Protein AF-A0A954SL75-F1 (afdb_monomer_lite)

Sequence (569 aa):
LLLFWEVPFEELGKKWRFCAKGGDYSWFLTNINTVLNWNFDGRIIAEYTATVSSNVAQARRSSKYYFLPALTCTYRCTDFSLRALPSGCVFTSGARVIIPHNESDAVPLLSSFFSEDYAGFLRQIEKKGKYEPGPLGSLPSPVIASNDKLLHAWEELYSLLLSFESNLETSPYFSGIPSLELPDPDAAEFRRRVVAFAEASEYAKSEDFVEKAVKSICSRYSIENASHRVVSFCIGRCFGRFGEPIGLPECDPFTDLATLMPSLRQSHRFRGATALEHDARKGVSSPMCRMVRSQFEVLAEGTGVSGSDWELKQLGDQGLESYLSKAYGFFAQHIKDYSAAFRKAPIYWQLGTPSSSYSIWIYYHDFTRDTLFQVLKEYAGPKLNHERKMLDRARSEAGADPTRSQRKDIEEQERFVTELAAMIEEFERVAPLWDPNLNDGVIINFAPLWRLVPQNRSWQKECKSSWDKLVVGDCDWTHLAMHLWPERVVPKCVADASLAMSHGLEDVFWEQDERGRFQPKQEPPGGWDPVIKELVAERTSPAVKAALESLLTAPVAASPGRTRKRRGT

pLDDT: mean 87.47, std 11.6, range [28.22, 97.69]

Radius of gyration: 27.47 Å; chains: 1; bounding box: 72×63×81 Å

Foldseek 3Di:
DEFCVLADLVCELPQWFQEALQFDDAAAAGFRGHTDRCPVNCVLVLLVCVVVDVCSVPRCVCVVVAQAKWKKHAQADPATHIYTDAGRYHYDPRIDTGHDPDPLQRLLQSLVCQFPVVSVLCVVCQDNRGDDPVSVVPDDDDPRDDDPQLVVLSVVLVLLLLLLLCLAPSGLQPQADLALDDDQPDLVVNLVSSVSNNVSSVHHGDPVVSVVNSVRSNVVSVVPPSVLSLLVRLLCVLQLQFDDRPPGDPDDSRHRSSVNRVGNVRSVVDHHDQKFKAALDPPDDGRSQVSSLVVLCVSCVPVPDHSVNSQCVPVNPSGDNCQQQALCHNVVVQQVSCDTPNDGARQWDWQAFLNSSITMTGGNNSDDLCSLVCCLPPPLVVVLVVLVVVLVVLDVVCPPPRDPVSVVVSVVSVVVSVRSVVSSVLSVLCSLLQDDHSVLGRLLNCLSSLLRPNSHPVSSVSSVVSVVCLVVCVSLLDPSSCLQCVVVQLVVVLVRLSSCVSVVNNVPQWDADPVRDIDGDDADVPGCVVVSVVSSVVRDDPSSNVSVVCSVPPDDPDDPDPPPPPPDD

Secondary structure (DSSP, 8-state):
-EEGGGS-GGGBTTTEEEEE---S--SB-----EEEE-HHHHHHHHHHHHHH-S-GGGTTTTGGGTT--EEEEESB-SS---EEE-TT-EE-TTEEEE--SSGGGHHHHHHHTTBHHHHHHHHHH-SSSB--HHHHHTSPPP-----HHHHHHHHHHHHHHHHHHTT-TTSTT------SSPPP--HHHHHHHHHHHHHTTSS-B-HHHHHHHHHHHHHHH--TTHHHHHHHHHHHHHTTS--S--------TTS-GGG--HHHHHGGG----SEEEEE-STT---HHHHHHHHHHHHHHTTTS--HHHHHHHHH-TTHHHHHHHSTTSHHHHHHHHTEETTEE--SEEEEE-TTSSEEEEEEGGG--TTHHHHIIIIIIHHHHHHHHHHHHHHHHHH-SS--HHHHHHHHHHHHHHHHHHHHHHHHHHHGGG----GGG-HHHHHGGGGGG-TT-HHHHHHHHHHHHHHHHTTTTTSHHHHHH-HHHHHHHHHH-HHHHHHTT-HHHHEEE-TTS-EEEPPPPTT-SHHHHHHHHHHH--HHHHHHHHHHHHS--PPP----------

Structure (mmCIF, N/CA/C/O backbone):
data_AF-A0A954SL75-F1
#
_entry.id   AF-A0A954SL75-F1
#
loop_
_atom_site.group_PDB
_atom_site.id
_atom_site.type_symbol
_atom_site.label_atom_id
_atom_site.label_alt_id
_atom_site.label_comp_id
_atom_site.label_asym_id
_atom_site.label_entity_id
_atom_site.label_seq_id
_atom_site.pdbx_PDB_ins_code
_atom_site.Cartn_x
_atom_site.Cartn_y
_atom_site.Cartn_z
_atom_site.occupancy
_atom_site.B_iso_or_equiv
_atom_site.auth_seq_id
_atom_site.auth_comp_id
_atom_site.auth_asym_id
_atom_site.auth_atom_id
_atom_site.pdbx_PDB_model_num
ATOM 1 N N . LEU A 1 1 ? -3.730 -0.294 -11.986 1.00 88.81 1 LEU A N 1
ATOM 2 C CA . LEU A 1 1 ? -2.403 -0.076 -11.360 1.00 88.81 1 LEU A CA 1
ATOM 3 C C . LEU A 1 1 ? -2.603 -0.024 -9.857 1.00 88.81 1 LEU A C 1
ATOM 5 O O . LEU A 1 1 ? -3.475 0.728 -9.427 1.00 88.81 1 LEU A O 1
ATOM 9 N N . LEU A 1 2 ? -1.806 -0.782 -9.115 1.00 94.62 2 LEU A N 1
ATOM 10 C CA . LEU A 1 2 ? -1.726 -0.791 -7.650 1.00 94.62 2 LEU A CA 1
ATOM 11 C C . LEU A 1 2 ? -0.255 -0.652 -7.223 1.00 94.62 2 LEU A C 1
ATOM 13 O O . LEU A 1 2 ? 0.621 -0.582 -8.088 1.00 94.62 2 LEU A O 1
ATOM 17 N N . LEU A 1 3 ? 0.025 -0.568 -5.927 1.00 95.19 3 LEU A N 1
ATOM 18 C CA . LEU A 1 3 ? 1.371 -0.706 -5.360 1.00 95.19 3 LEU A CA 1
ATOM 19 C C . LEU A 1 3 ? 1.636 -2.182 -5.027 1.00 95.19 3 LEU A C 1
ATOM 21 O O . LEU A 1 3 ? 0.698 -2.923 -4.745 1.00 95.19 3 LEU A O 1
ATOM 25 N N . PHE A 1 4 ? 2.887 -2.645 -5.094 1.00 93.38 4 PHE A N 1
ATOM 26 C CA . PHE A 1 4 ? 3.187 -4.081 -4.958 1.00 93.38 4 PHE A CA 1
ATOM 27 C C . PHE A 1 4 ? 2.793 -4.647 -3.588 1.00 93.38 4 PHE A C 1
ATOM 29 O O . PHE A 1 4 ? 2.428 -5.811 -3.488 1.00 93.38 4 PHE A O 1
ATOM 36 N N . TRP A 1 5 ? 2.806 -3.818 -2.542 1.00 92.56 5 TRP A N 1
ATOM 37 C CA . TRP A 1 5 ? 2.346 -4.200 -1.208 1.00 92.56 5 TRP A CA 1
ATOM 38 C C . TRP A 1 5 ? 0.818 -4.171 -1.052 1.00 92.56 5 TRP A C 1
ATOM 40 O O . TRP A 1 5 ? 0.328 -4.443 0.039 1.00 92.56 5 TRP A O 1
ATOM 50 N N . GLU A 1 6 ? 0.049 -3.819 -2.088 1.00 94.50 6 GLU A N 1
ATOM 51 C CA . GLU A 1 6 ? -1.421 -3.895 -2.078 1.00 94.50 6 GLU A CA 1
ATOM 52 C C . GLU A 1 6 ? -1.956 -5.248 -2.558 1.00 94.50 6 GLU A C 1
ATOM 54 O O . GLU A 1 6 ? -3.143 -5.510 -2.395 1.00 94.50 6 GLU A O 1
ATOM 59 N N . VAL A 1 7 ? -1.133 -6.077 -3.198 1.00 93.25 7 VAL A N 1
ATOM 60 C CA . VAL A 1 7 ? -1.606 -7.252 -3.945 1.00 93.25 7 VAL A CA 1
ATOM 61 C C . VAL A 1 7 ? -1.118 -8.555 -3.315 1.00 93.25 7 VAL A C 1
ATOM 63 O O . VAL A 1 7 ? -0.099 -8.528 -2.621 1.00 93.25 7 VAL A O 1
ATOM 66 N N . PRO A 1 8 ? -1.795 -9.694 -3.564 1.00 89.88 8 PRO A N 1
ATOM 67 C CA . PRO A 1 8 ? -1.342 -10.983 -3.055 1.00 89.88 8 PRO A CA 1
ATOM 68 C C . PRO A 1 8 ? 0.082 -11.286 -3.522 1.00 89.88 8 PRO A C 1
ATOM 70 O O . PRO A 1 8 ? 0.402 -11.148 -4.710 1.00 89.88 8 PRO A O 1
ATOM 73 N N . PHE A 1 9 ? 0.932 -11.719 -2.595 1.00 85.75 9 PHE A N 1
ATOM 74 C CA . PHE A 1 9 ? 2.340 -11.968 -2.880 1.00 85.75 9 PHE A CA 1
ATOM 75 C C . PHE A 1 9 ? 2.529 -13.078 -3.928 1.00 85.75 9 PHE A C 1
ATOM 77 O O . PHE A 1 9 ? 3.392 -12.985 -4.799 1.00 85.75 9 PHE A O 1
ATOM 84 N N . GLU A 1 10 ? 1.680 -14.103 -3.910 1.00 86.31 10 GLU A N 1
ATOM 85 C CA . GLU A 1 10 ? 1.744 -15.261 -4.808 1.00 86.31 10 GLU A CA 1
ATOM 86 C C . GLU A 1 10 ? 1.395 -14.919 -6.266 1.00 86.31 10 GLU A C 1
ATOM 88 O O . GLU A 1 10 ? 1.724 -15.686 -7.188 1.00 86.31 10 GLU A O 1
ATOM 93 N N . GLU A 1 11 ? 0.729 -13.778 -6.471 1.00 90.31 11 GLU A N 1
ATOM 94 C CA . GLU A 1 11 ? 0.337 -13.238 -7.772 1.00 90.31 11 GLU A CA 1
ATOM 95 C C . GLU A 1 11 ? 1.354 -12.223 -8.342 1.00 90.31 11 GLU A C 1
ATOM 97 O O . GLU A 1 11 ? 1.285 -11.901 -9.540 1.00 90.31 11 GLU A O 1
ATOM 102 N N . LEU A 1 12 ? 2.304 -11.733 -7.530 1.00 89.88 12 LEU A N 1
ATOM 103 C CA . LEU A 1 12 ? 3.397 -10.858 -7.976 1.00 89.88 12 LEU A CA 1
ATOM 104 C C . LEU A 1 12 ? 4.323 -11.592 -8.952 1.00 89.88 12 LEU A C 1
ATOM 106 O O . LEU A 1 12 ? 4.638 -12.769 -8.792 1.00 89.88 12 LEU A O 1
ATOM 110 N N . GLY A 1 13 ? 4.737 -10.901 -10.014 1.00 88.50 13 GLY A N 1
ATOM 111 C CA . GLY A 1 13 ? 5.507 -11.506 -11.103 1.00 88.50 13 GLY A CA 1
ATOM 112 C C . GLY A 1 13 ? 4.706 -12.491 -11.956 1.00 88.50 13 GLY A C 1
ATOM 113 O O . GLY A 1 13 ? 5.284 -13.187 -12.782 1.00 88.50 13 GLY A O 1
ATOM 114 N N . LYS A 1 14 ? 3.382 -12.573 -11.789 1.00 89.19 14 LYS A N 1
ATOM 115 C CA . LYS A 1 14 ? 2.485 -13.354 -12.653 1.00 89.19 14 LYS A CA 1
ATOM 116 C C . LYS A 1 14 ? 1.399 -12.437 -13.196 1.00 89.19 14 LYS A C 1
ATOM 118 O O . LYS A 1 14 ? 1.605 -11.786 -14.221 1.00 89.19 14 LYS A O 1
ATOM 123 N N . LYS A 1 15 ? 0.290 -12.338 -12.459 1.00 90.88 15 LYS A N 1
ATOM 124 C CA . LYS A 1 15 ? -0.829 -11.437 -12.727 1.00 90.88 15 LYS A CA 1
ATOM 125 C C . LYS A 1 15 ? -0.440 -9.993 -12.444 1.00 90.88 15 LYS A C 1
ATOM 127 O O . LYS A 1 15 ? -0.749 -9.125 -13.251 1.00 90.88 15 LYS A O 1
ATOM 132 N N . TRP A 1 16 ? 0.285 -9.729 -11.362 1.00 93.88 16 TRP A N 1
ATOM 133 C CA . TRP A 1 16 ? 0.767 -8.387 -11.041 1.00 93.88 16 TRP A CA 1
ATOM 134 C C . TRP A 1 16 ? 2.217 -8.223 -11.477 1.00 93.88 16 TRP A C 1
ATOM 136 O O . TRP A 1 16 ? 3.134 -8.748 -10.849 1.00 93.88 16 TRP A O 1
ATOM 146 N N . ARG A 1 17 ? 2.433 -7.495 -12.574 1.00 93.56 17 ARG A N 1
ATOM 147 C CA . ARG A 1 17 ? 3.771 -7.202 -13.107 1.00 93.56 17 ARG A CA 1
ATOM 148 C C . ARG A 1 17 ? 4.233 -5.832 -12.643 1.00 93.56 17 ARG A C 1
ATOM 150 O O . ARG A 1 17 ? 3.472 -4.870 -12.748 1.00 93.56 17 ARG A O 1
ATOM 157 N N . PHE A 1 18 ? 5.470 -5.730 -12.164 1.00 94.19 18 PHE A N 1
ATOM 158 C CA . PHE A 1 18 ? 6.081 -4.441 -11.840 1.00 94.19 18 PHE A CA 1
ATOM 159 C C . PHE A 1 18 ? 6.029 -3.510 -13.045 1.00 94.19 18 PHE A C 1
ATOM 161 O O . PHE A 1 18 ? 6.220 -3.933 -14.180 1.00 94.19 18 PHE A O 1
ATOM 168 N N . CYS A 1 19 ? 5.712 -2.245 -12.807 1.00 93.19 19 CYS A N 1
ATOM 169 C CA . CYS A 1 19 ? 5.401 -1.285 -13.848 1.00 93.19 19 CYS A CA 1
ATOM 170 C C . CYS A 1 19 ? 6.239 -0.019 -13.670 1.00 93.19 19 CYS A C 1
ATOM 172 O O . CYS A 1 19 ? 6.014 0.762 -12.749 1.00 93.19 19 CYS A O 1
ATOM 174 N N . ALA A 1 20 ? 7.159 0.255 -14.591 1.00 92.38 20 ALA A N 1
ATOM 175 C CA . ALA A 1 20 ? 7.887 1.515 -14.608 1.00 92.38 20 ALA A CA 1
ATOM 176 C C . ALA A 1 20 ? 6.995 2.649 -15.149 1.00 92.38 20 ALA A C 1
ATOM 178 O O . ALA A 1 20 ? 6.594 2.682 -16.319 1.00 92.38 20 ALA A O 1
ATOM 179 N N . LYS A 1 21 ? 6.681 3.620 -14.283 1.00 87.75 21 LYS A N 1
ATOM 180 C CA . LYS A 1 21 ? 5.861 4.806 -14.611 1.00 87.75 21 LYS A CA 1
ATOM 181 C C . LYS A 1 21 ? 6.670 6.108 -14.689 1.00 87.75 21 LYS A C 1
ATOM 183 O O . LYS A 1 21 ? 6.112 7.198 -14.638 1.00 87.75 21 LYS A O 1
ATOM 188 N N . GLY A 1 22 ? 7.990 6.000 -14.774 1.00 79.06 22 GLY A N 1
ATOM 189 C CA . GLY A 1 22 ? 8.908 7.124 -14.609 1.00 79.06 22 GLY A CA 1
ATOM 190 C C . GLY A 1 22 ? 9.357 7.280 -13.157 1.00 79.06 22 GLY A C 1
ATOM 191 O O . GLY A 1 22 ? 10.548 7.390 -12.937 1.00 79.06 22 GLY A O 1
ATOM 192 N N . GLY A 1 23 ? 8.463 7.168 -12.172 1.00 78.12 23 GLY A N 1
ATOM 193 C CA . GLY A 1 23 ? 8.847 7.161 -10.752 1.00 78.12 23 GLY A CA 1
ATOM 194 C C . GLY A 1 23 ? 9.544 8.445 -10.284 1.00 78.12 23 GLY A C 1
ATOM 195 O O . GLY A 1 23 ? 9.601 9.441 -11.013 1.00 78.12 23 GLY A O 1
ATOM 196 N N . ASP A 1 24 ? 10.054 8.409 -9.055 1.00 77.88 24 ASP A N 1
ATOM 197 C CA . ASP A 1 24 ? 10.785 9.529 -8.464 1.00 77.88 24 ASP A CA 1
ATOM 198 C C . ASP A 1 24 ? 12.168 9.690 -9.099 1.00 77.88 24 ASP A C 1
ATOM 200 O O . ASP A 1 24 ? 12.760 8.741 -9.622 1.00 77.88 24 ASP A O 1
ATOM 204 N N . TYR A 1 25 ? 12.691 10.913 -9.042 1.00 83.31 25 TYR A N 1
ATOM 205 C CA . TYR A 1 25 ? 14.048 11.204 -9.484 1.00 83.31 25 TYR A CA 1
ATOM 206 C C . TYR A 1 25 ? 15.055 10.406 -8.642 1.00 83.31 25 TYR A C 1
ATOM 208 O O . TYR A 1 25 ? 15.065 10.502 -7.415 1.00 83.31 25 TYR A O 1
ATOM 216 N N . SER A 1 26 ? 15.863 9.583 -9.310 1.00 84.00 26 SER A N 1
ATOM 217 C CA . SER A 1 26 ? 16.889 8.748 -8.686 1.00 84.00 26 SER A CA 1
ATOM 218 C C . SER A 1 26 ? 17.925 8.332 -9.723 1.00 84.00 26 SER A C 1
ATOM 220 O O . SER A 1 26 ? 17.580 8.096 -10.885 1.00 84.00 26 SER A O 1
ATOM 222 N N . TRP A 1 27 ? 19.174 8.214 -9.283 1.00 88.12 27 TRP A N 1
ATOM 223 C CA . TRP A 1 27 ? 20.294 7.724 -10.081 1.00 88.12 27 TRP A CA 1
ATOM 224 C C . TRP A 1 27 ? 20.587 6.260 -9.776 1.00 88.12 27 TRP A C 1
ATOM 226 O O . TRP A 1 27 ? 20.462 5.844 -8.625 1.00 88.12 27 TRP A O 1
ATOM 236 N N . PHE A 1 28 ? 21.025 5.520 -10.800 1.00 89.50 28 PHE A N 1
ATOM 237 C CA . PHE A 1 28 ? 21.525 4.135 -10.747 1.00 89.50 28 PHE A CA 1
ATOM 238 C C . PHE A 1 28 ? 20.474 3.074 -10.393 1.00 89.50 28 PHE A C 1
ATOM 240 O O . PHE A 1 28 ? 20.303 2.112 -11.141 1.00 89.50 28 PHE A O 1
ATOM 247 N N . LEU A 1 29 ? 19.713 3.286 -9.320 1.00 87.44 29 LEU A N 1
ATOM 248 C CA . LEU A 1 29 ? 18.669 2.403 -8.812 1.00 87.44 29 LEU A CA 1
ATOM 249 C C . LEU A 1 29 ? 17.341 3.157 -8.686 1.00 87.44 29 LEU A C 1
ATOM 251 O O . LEU A 1 29 ? 17.296 4.345 -8.350 1.00 87.44 29 LEU A O 1
ATOM 255 N N . THR A 1 30 ? 16.233 2.470 -8.961 1.00 79.31 30 THR A N 1
ATOM 256 C CA . THR A 1 30 ? 14.887 3.019 -8.786 1.00 79.31 30 THR A CA 1
ATOM 257 C C . THR A 1 30 ? 14.001 2.047 -8.028 1.00 79.31 30 THR A C 1
ATOM 259 O O . THR A 1 30 ? 13.986 0.851 -8.304 1.00 79.31 30 THR A O 1
ATOM 262 N N . ASN A 1 31 ? 13.224 2.579 -7.088 1.00 84.12 31 ASN A N 1
ATOM 263 C CA . ASN A 1 31 ? 12.168 1.813 -6.441 1.00 84.12 31 ASN A CA 1
ATOM 264 C C . ASN A 1 31 ? 10.949 1.770 -7.373 1.00 84.12 31 ASN A C 1
ATOM 266 O O . ASN A 1 31 ? 10.190 2.740 -7.483 1.00 84.12 31 ASN A O 1
ATOM 270 N N . ILE A 1 32 ? 10.774 0.640 -8.060 1.00 90.06 32 ILE A N 1
ATOM 271 C CA . ILE A 1 32 ? 9.578 0.358 -8.856 1.00 90.06 32 ILE A CA 1
ATOM 272 C C . ILE A 1 32 ? 8.514 -0.206 -7.923 1.00 90.06 32 ILE A C 1
ATOM 274 O O . ILE A 1 32 ? 8.389 -1.413 -7.750 1.00 90.06 32 ILE A O 1
ATOM 278 N N . ASN A 1 33 ? 7.721 0.682 -7.331 1.00 91.38 33 ASN A N 1
ATOM 279 C CA . ASN A 1 33 ? 6.684 0.274 -6.385 1.00 91.38 33 ASN A CA 1
ATOM 280 C C . ASN A 1 33 ? 5.324 -0.038 -7.030 1.00 91.38 33 ASN A C 1
ATOM 282 O O . ASN A 1 33 ? 4.485 -0.679 -6.401 1.00 91.38 33 ASN A O 1
ATOM 286 N N . THR A 1 34 ? 5.072 0.401 -8.268 1.00 93.62 34 THR A N 1
ATOM 287 C CA . THR A 1 34 ? 3.773 0.177 -8.919 1.00 93.62 34 THR A CA 1
ATOM 288 C C . THR A 1 34 ? 3.724 -1.149 -9.663 1.00 93.62 34 THR A C 1
ATOM 290 O O . THR A 1 34 ? 4.677 -1.511 -10.348 1.00 93.62 34 THR A O 1
ATOM 293 N N . VAL A 1 35 ? 2.575 -1.818 -9.614 1.00 94.19 35 VAL A N 1
ATOM 294 C CA . VAL A 1 35 ? 2.267 -3.043 -10.353 1.00 94.19 35 VAL A CA 1
ATOM 295 C C . VAL A 1 35 ? 1.032 -2.868 -11.234 1.00 94.19 35 VAL A C 1
ATOM 297 O O . VAL A 1 35 ? 0.075 -2.151 -10.912 1.00 94.19 35 VAL A O 1
ATOM 300 N N . LEU A 1 36 ? 1.054 -3.530 -12.383 1.00 92.75 36 LEU A N 1
ATOM 301 C CA . LEU A 1 36 ? -0.021 -3.566 -13.361 1.00 92.75 36 LEU A CA 1
ATOM 302 C C . LEU A 1 36 ? -0.630 -4.963 -13.395 1.00 92.75 36 LEU A C 1
ATOM 304 O O . LEU A 1 36 ? 0.098 -5.951 -13.447 1.00 92.75 36 LEU A O 1
ATOM 308 N N . ASN A 1 37 ? -1.963 -5.022 -13.401 1.00 91.50 37 ASN A N 1
ATOM 309 C CA . ASN A 1 37 ? -2.680 -6.258 -13.669 1.00 91.50 37 ASN A CA 1
ATOM 310 C C . ASN A 1 37 ? -2.450 -6.628 -15.141 1.00 91.50 37 ASN A C 1
ATOM 312 O O . ASN A 1 37 ? -3.034 -6.029 -16.043 1.00 91.50 37 ASN A O 1
ATOM 316 N N . TRP A 1 38 ? -1.543 -7.569 -15.359 1.00 89.25 38 TRP A N 1
ATOM 317 C CA . TRP A 1 38 ? -1.184 -8.144 -16.646 1.00 89.25 38 TRP A CA 1
ATOM 318 C C . TRP A 1 38 ? -1.854 -9.508 -16.861 1.00 89.25 38 TRP A C 1
ATOM 320 O O . TRP A 1 38 ? -1.385 -10.306 -17.671 1.00 89.25 38 TRP A O 1
ATOM 330 N N . ASN A 1 39 ? -2.949 -9.796 -16.145 1.00 85.56 39 ASN A N 1
ATOM 331 C CA . ASN A 1 39 ? -3.715 -11.015 -16.373 1.00 85.56 39 ASN A CA 1
ATOM 332 C C . ASN A 1 39 ? -4.181 -11.101 -17.833 1.00 85.56 39 ASN A C 1
ATOM 334 O O . ASN A 1 39 ? -4.374 -10.073 -18.497 1.00 85.56 39 ASN A O 1
ATOM 338 N N . PHE A 1 40 ? -4.343 -12.328 -18.326 1.00 83.25 40 PHE A N 1
ATOM 339 C CA . PHE A 1 40 ? -4.665 -12.598 -19.728 1.00 83.25 40 PHE A CA 1
ATOM 340 C C . PHE A 1 40 ? -3.717 -11.858 -20.693 1.00 83.25 40 PHE A C 1
ATOM 342 O O . PHE A 1 40 ? -4.152 -11.233 -21.659 1.00 83.25 40 PHE A O 1
ATOM 349 N N . ASP A 1 41 ? -2.418 -11.830 -20.385 1.00 84.25 41 ASP A N 1
ATOM 350 C CA . ASP A 1 41 ? -1.388 -11.097 -21.133 1.00 84.25 41 ASP A CA 1
ATOM 351 C C . ASP A 1 41 ? -1.712 -9.611 -21.359 1.00 84.25 41 ASP A C 1
ATOM 353 O O . ASP A 1 41 ? -1.413 -9.059 -22.419 1.00 84.25 41 ASP A O 1
ATOM 357 N N . GLY A 1 42 ? -2.375 -8.956 -20.404 1.00 82.69 42 GLY A N 1
ATOM 358 C CA . GLY A 1 42 ? -2.769 -7.547 -20.499 1.00 82.69 42 GLY A CA 1
ATOM 359 C C . GLY A 1 42 ? -3.978 -7.283 -21.406 1.00 82.69 42 GLY A C 1
ATOM 360 O O . GLY A 1 42 ? -4.204 -6.136 -21.801 1.00 82.69 42 GLY A O 1
ATOM 361 N N . ARG A 1 43 ? -4.765 -8.309 -21.756 1.00 81.31 43 ARG A N 1
ATOM 362 C CA . ARG A 1 43 ? -5.986 -8.163 -22.576 1.00 81.31 43 ARG A CA 1
ATOM 363 C C . ARG A 1 43 ? -7.054 -7.300 -21.915 1.00 81.31 43 ARG A C 1
ATOM 365 O O . ARG A 1 43 ? -7.621 -6.463 -22.604 1.00 81.31 43 ARG A O 1
ATOM 372 N N . ILE A 1 44 ? -7.248 -7.411 -20.597 1.00 84.62 44 ILE A N 1
ATOM 373 C CA . ILE A 1 44 ? -8.207 -6.571 -19.849 1.00 84.62 44 ILE A CA 1
ATOM 374 C C . ILE A 1 44 ? -7.972 -5.081 -20.148 1.00 84.62 44 ILE A C 1
ATOM 376 O O . ILE A 1 44 ? -8.907 -4.331 -20.407 1.00 84.62 44 ILE A O 1
ATOM 380 N N . ILE A 1 45 ? -6.706 -4.653 -20.176 1.00 83.12 45 ILE A N 1
ATOM 381 C CA . ILE A 1 45 ? -6.326 -3.261 -20.452 1.00 83.12 45 ILE A CA 1
ATOM 382 C C . ILE A 1 45 ? -6.602 -2.891 -21.909 1.00 83.12 45 ILE A C 1
ATOM 384 O O . ILE A 1 45 ? -6.994 -1.758 -22.187 1.00 83.12 45 ILE A O 1
ATOM 388 N N . ALA A 1 46 ? -6.370 -3.818 -22.840 1.00 79.50 46 ALA A N 1
ATOM 389 C CA . ALA A 1 46 ? -6.633 -3.594 -24.255 1.00 79.50 46 ALA A CA 1
ATOM 390 C C . ALA A 1 46 ? -8.133 -3.392 -24.511 1.00 79.50 46 ALA A C 1
ATOM 392 O O . ALA A 1 46 ? -8.489 -2.405 -25.153 1.00 79.50 46 ALA A O 1
ATOM 393 N N . GLU A 1 47 ? -8.985 -4.250 -23.941 1.00 81.06 47 GLU A N 1
ATOM 394 C CA . GLU A 1 47 ? -10.444 -4.123 -24.049 1.00 81.06 47 GLU A CA 1
ATOM 395 C C . GLU A 1 47 ? -10.951 -2.858 -23.360 1.00 81.06 47 GLU A C 1
ATOM 397 O O . GLU A 1 47 ? -11.667 -2.073 -23.973 1.00 81.06 47 GLU A O 1
ATOM 402 N N . TYR A 1 48 ? -10.491 -2.570 -22.139 1.00 82.06 48 TYR A N 1
ATOM 403 C CA . TYR A 1 48 ? -10.842 -1.318 -21.468 1.00 82.06 48 TYR A CA 1
ATOM 404 C C . TYR A 1 48 ? -10.418 -0.098 -22.298 1.00 82.06 48 TYR A C 1
ATOM 406 O O . TYR A 1 48 ? -11.167 0.859 -22.445 1.00 82.06 48 TYR A O 1
ATOM 414 N N . THR A 1 49 ? -9.225 -0.120 -22.902 1.00 77.81 49 THR A N 1
ATOM 415 C CA . THR A 1 49 ? -8.782 0.981 -23.772 1.00 77.81 49 THR A CA 1
ATOM 416 C C . THR A 1 49 ? -9.682 1.123 -24.997 1.00 77.81 49 THR A C 1
ATOM 418 O O . THR A 1 49 ? -9.901 2.249 -25.432 1.00 77.81 49 THR A O 1
ATOM 421 N N . ALA A 1 50 ? -10.216 0.022 -25.532 1.00 74.12 50 ALA A N 1
ATOM 422 C CA . ALA A 1 50 ? -11.155 0.037 -26.649 1.00 74.12 50 ALA A CA 1
ATOM 423 C C . ALA A 1 50 ? -12.511 0.652 -26.290 1.00 74.12 50 ALA A C 1
ATOM 425 O O . ALA A 1 50 ? -13.112 1.305 -27.144 1.00 74.12 50 ALA A O 1
ATOM 426 N N . THR A 1 51 ? -12.967 0.517 -25.040 1.00 72.31 51 THR A N 1
ATOM 427 C CA . THR A 1 51 ? -14.213 1.158 -24.589 1.00 72.31 51 THR A CA 1
ATOM 428 C C . THR A 1 51 ? -14.050 2.667 -24.393 1.00 72.31 51 THR A C 1
ATOM 430 O O . THR A 1 51 ? -14.973 3.424 -24.692 1.00 72.31 51 THR A O 1
ATOM 433 N N . VAL A 1 52 ? -12.873 3.135 -23.950 1.00 72.12 52 VAL A N 1
ATOM 434 C CA . VAL A 1 52 ? -12.625 4.571 -23.691 1.00 72.12 52 VAL A CA 1
ATOM 435 C C . VAL A 1 52 ? -11.951 5.331 -24.839 1.00 72.12 52 VAL A C 1
ATOM 437 O O . VAL A 1 52 ? -11.949 6.563 -24.839 1.00 72.12 52 VAL A O 1
ATOM 440 N N . SER A 1 53 ? -11.337 4.644 -25.803 1.00 66.44 53 SER A N 1
ATOM 441 C CA . SER A 1 53 ? -10.558 5.261 -26.881 1.00 66.44 53 SER A CA 1
ATOM 442 C C . SER A 1 53 ? -10.619 4.447 -28.171 1.00 66.44 53 SER A C 1
ATOM 444 O O . SER A 1 53 ? -10.383 3.243 -28.190 1.00 66.44 53 SER A O 1
ATOM 446 N N . SER A 1 54 ? -10.804 5.128 -29.303 1.00 57.31 54 SER A N 1
ATOM 447 C CA . SER A 1 54 ? -10.781 4.504 -30.634 1.00 57.31 54 SER A CA 1
ATOM 448 C C . SER A 1 54 ? -9.394 3.999 -31.069 1.00 57.31 54 SER A C 1
ATOM 450 O O . SER A 1 54 ? -9.258 3.421 -32.147 1.00 57.31 54 SER A O 1
ATOM 452 N N . ASN A 1 55 ? -8.342 4.205 -30.263 1.00 56.91 55 ASN A N 1
ATOM 453 C CA . ASN A 1 55 ? -6.950 3.936 -30.634 1.00 56.91 55 ASN A CA 1
ATOM 454 C C . ASN A 1 55 ? -6.322 2.774 -29.838 1.00 56.91 55 ASN A C 1
ATOM 456 O O . ASN A 1 55 ? -5.254 2.907 -29.234 1.00 56.91 55 ASN A O 1
ATOM 460 N N . VAL A 1 56 ? -6.975 1.608 -29.877 1.00 53.00 56 VAL A N 1
ATOM 461 C CA . VAL A 1 56 ? -6.556 0.349 -29.216 1.00 53.00 56 VAL A CA 1
ATOM 462 C C . VAL A 1 56 ? -5.119 -0.046 -29.566 1.00 53.00 56 VAL A C 1
ATOM 464 O O . VAL A 1 56 ? -4.363 -0.540 -28.729 1.00 53.00 56 VAL A O 1
ATOM 467 N N . ALA A 1 57 ? -4.700 0.251 -30.800 1.00 48.94 57 ALA A N 1
ATOM 468 C CA . ALA A 1 57 ? -3.370 -0.058 -31.300 1.00 48.94 57 ALA A CA 1
ATOM 469 C C . ALA A 1 57 ? -2.242 0.604 -30.496 1.00 48.94 57 ALA A C 1
ATOM 471 O O . ALA A 1 57 ? -1.110 0.168 -30.653 1.00 48.94 57 ALA A O 1
ATOM 472 N N . GLN A 1 58 ? -2.485 1.643 -29.683 1.00 52.59 58 GLN A N 1
ATOM 473 C CA . GLN A 1 58 ? -1.458 2.260 -28.828 1.00 52.59 58 GLN A CA 1
ATOM 474 C C . GLN A 1 58 ? -1.206 1.509 -27.511 1.00 52.59 58 GLN A C 1
ATOM 476 O O . GLN A 1 58 ? -0.100 1.616 -26.982 1.00 52.59 58 GLN A O 1
ATOM 481 N N . ALA A 1 59 ? -2.163 0.723 -27.004 1.00 55.31 59 ALA A N 1
ATOM 482 C CA . ALA A 1 59 ? -2.081 0.141 -25.659 1.00 55.31 59 ALA A CA 1
ATOM 483 C C . ALA A 1 59 ? -0.949 -0.894 -25.496 1.00 55.31 59 ALA A C 1
ATOM 485 O O . ALA A 1 59 ? -0.417 -1.054 -24.401 1.00 55.31 59 ALA A O 1
ATOM 486 N N . ARG A 1 60 ? -0.556 -1.583 -26.582 1.00 63.69 60 ARG A N 1
ATOM 487 C CA . ARG A 1 60 ? 0.425 -2.690 -26.552 1.00 63.69 60 ARG A CA 1
ATOM 488 C C . ARG A 1 60 ? 1.579 -2.583 -27.559 1.00 63.69 60 ARG A C 1
ATOM 490 O O . ARG A 1 60 ? 2.313 -3.551 -27.720 1.00 63.69 60 ARG A O 1
ATOM 497 N N . ARG A 1 61 ? 1.809 -1.441 -28.231 1.00 64.88 61 ARG A N 1
ATOM 498 C CA . ARG A 1 61 ? 2.846 -1.339 -29.302 1.00 64.88 61 ARG A CA 1
ATOM 499 C C . ARG A 1 61 ? 4.240 -1.785 -28.865 1.00 64.88 61 ARG A C 1
ATOM 501 O O . ARG A 1 61 ? 4.986 -2.340 -29.666 1.00 64.88 61 ARG A O 1
ATOM 508 N N . SER A 1 62 ? 4.572 -1.542 -27.602 1.00 75.44 62 SER A N 1
ATOM 509 C CA . SER A 1 62 ? 5.878 -1.860 -27.030 1.00 75.44 62 SER A CA 1
ATOM 510 C C . SER A 1 62 ? 5.884 -3.151 -26.215 1.00 75.44 62 SER A C 1
ATOM 512 O O . SER A 1 62 ? 6.902 -3.445 -25.600 1.00 75.44 62 SER A O 1
ATOM 514 N N . SER A 1 63 ? 4.805 -3.949 -26.209 1.00 81.00 63 SER A N 1
ATOM 515 C CA . SER A 1 63 ? 4.735 -5.143 -25.352 1.00 81.00 63 SER A CA 1
ATOM 516 C C . SER A 1 63 ? 5.779 -6.202 -25.704 1.00 81.00 63 SER A C 1
ATOM 518 O O . SER A 1 63 ? 6.146 -6.992 -24.848 1.00 81.00 63 SER A O 1
ATOM 520 N N . LYS A 1 64 ? 6.299 -6.192 -26.940 1.00 86.31 64 LYS A N 1
ATOM 521 C CA . LYS A 1 64 ? 7.427 -7.041 -27.365 1.00 86.31 64 LYS A CA 1
ATOM 522 C C . LYS A 1 64 ? 8.748 -6.734 -26.646 1.00 86.31 64 LYS A C 1
ATOM 524 O O . LYS A 1 64 ? 9.666 -7.535 -26.708 1.00 86.31 64 LYS A O 1
ATOM 529 N N . TYR A 1 65 ? 8.845 -5.562 -26.020 1.00 90.25 65 TYR A N 1
ATOM 530 C CA . TYR A 1 65 ? 10.003 -5.114 -25.252 1.00 90.25 65 TYR A CA 1
ATOM 531 C C . TYR A 1 65 ? 9.777 -5.199 -23.739 1.00 90.25 65 TYR A C 1
ATOM 533 O O . TYR A 1 65 ? 10.659 -4.836 -22.966 1.00 90.25 65 TYR A O 1
ATOM 541 N N . TYR A 1 66 ? 8.583 -5.606 -23.300 1.00 92.00 66 TYR A N 1
ATOM 542 C CA . TYR A 1 66 ? 8.320 -5.807 -21.881 1.00 92.00 66 TYR A CA 1
ATOM 543 C C . TYR A 1 66 ? 9.132 -6.985 -21.361 1.00 92.00 66 TYR A C 1
ATOM 545 O O . TYR A 1 66 ? 9.499 -7.881 -22.119 1.00 92.00 66 TYR A O 1
ATOM 553 N N . PHE A 1 67 ? 9.387 -6.969 -20.057 1.00 92.69 67 PHE A N 1
ATOM 554 C CA . PHE A 1 67 ? 10.104 -8.006 -19.320 1.00 92.69 67 PHE A CA 1
ATOM 555 C C . PHE A 1 67 ? 11.605 -8.110 -19.619 1.00 92.69 67 PHE A C 1
ATOM 557 O O . PHE A 1 67 ? 12.290 -8.834 -18.901 1.00 92.69 67 PHE A O 1
ATOM 564 N N . LEU A 1 68 ? 12.122 -7.373 -20.605 1.00 92.75 68 LEU A N 1
ATOM 565 C CA . LEU A 1 68 ? 13.554 -7.303 -20.883 1.00 92.75 68 LEU A CA 1
ATOM 566 C C . LEU A 1 68 ? 14.270 -6.413 -19.856 1.00 92.75 68 LEU A C 1
ATOM 568 O O . LEU A 1 68 ? 13.730 -5.358 -19.500 1.00 92.75 68 LEU A O 1
ATOM 572 N N . PRO A 1 69 ? 15.483 -6.793 -19.419 1.00 92.81 69 PRO A N 1
ATOM 573 C CA . PRO A 1 69 ? 16.343 -5.893 -18.668 1.00 92.81 69 PRO A CA 1
ATOM 574 C C . PRO A 1 69 ? 16.747 -4.709 -19.553 1.00 92.81 69 PRO A C 1
ATOM 576 O O . PRO A 1 69 ? 16.993 -4.856 -20.754 1.00 92.81 69 PRO A O 1
ATOM 579 N N . ALA A 1 70 ? 16.767 -3.509 -18.982 1.00 93.75 70 ALA A N 1
ATOM 580 C CA . ALA A 1 70 ? 17.054 -2.290 -19.733 1.00 93.75 70 ALA A CA 1
ATOM 581 C C . ALA A 1 70 ? 17.536 -1.168 -18.809 1.00 93.75 70 ALA A C 1
ATOM 583 O O . ALA A 1 70 ? 17.617 -1.331 -17.598 1.00 93.75 70 ALA A O 1
ATOM 584 N N . LEU A 1 71 ? 17.794 0.012 -19.363 1.00 93.25 71 LEU A N 1
ATOM 585 C CA . LEU A 1 71 ? 17.935 1.243 -18.590 1.00 93.25 71 LEU A CA 1
ATOM 586 C C . LEU A 1 71 ? 16.659 2.075 -18.708 1.00 93.25 71 LEU A C 1
ATOM 588 O O . LEU A 1 71 ? 15.978 2.055 -19.736 1.00 93.25 71 LEU A O 1
ATOM 592 N N . THR A 1 72 ? 16.325 2.839 -17.670 1.00 93.06 72 THR A N 1
ATOM 593 C CA . THR A 1 72 ? 15.154 3.715 -17.687 1.00 93.06 72 THR A CA 1
ATOM 594 C C . THR A 1 72 ? 15.422 5.096 -17.104 1.00 93.06 72 THR A C 1
ATOM 596 O O . THR A 1 72 ? 16.200 5.263 -16.168 1.00 93.06 72 THR A O 1
ATOM 599 N N . CYS A 1 73 ? 14.741 6.099 -17.654 1.00 90.69 73 CYS A N 1
ATOM 600 C CA . CYS A 1 73 ? 14.667 7.440 -17.092 1.00 90.69 73 CYS A CA 1
ATOM 601 C C . CYS A 1 73 ? 13.227 7.969 -17.123 1.00 90.69 73 CYS A C 1
ATOM 603 O O . CYS A 1 73 ? 12.334 7.426 -17.784 1.00 90.69 73 CYS A O 1
ATOM 605 N N . THR A 1 74 ? 12.968 9.023 -16.357 1.00 89.00 74 THR A N 1
ATOM 606 C CA . THR A 1 74 ? 11.634 9.626 -16.259 1.00 89.00 74 THR A CA 1
ATOM 607 C C . THR A 1 74 ? 11.372 10.491 -17.488 1.00 89.00 74 THR A C 1
ATOM 609 O O . THR A 1 74 ? 12.240 11.247 -17.908 1.00 89.00 74 THR A O 1
ATOM 612 N N . TYR A 1 75 ? 10.167 10.418 -18.066 1.00 86.50 75 TYR A N 1
ATOM 613 C CA . TYR A 1 75 ? 9.816 11.238 -19.233 1.00 86.50 75 TYR A CA 1
ATOM 614 C C . TYR A 1 75 ? 10.036 12.731 -18.986 1.00 86.50 75 TYR A C 1
ATOM 616 O O . TYR A 1 75 ? 10.590 13.435 -19.833 1.00 86.50 75 TYR A O 1
ATOM 624 N N . ARG A 1 76 ? 9.538 13.199 -17.839 1.00 84.19 76 ARG A N 1
ATOM 625 C CA . ARG A 1 76 ? 9.697 14.570 -17.388 1.00 84.19 76 ARG A CA 1
ATOM 626 C C . ARG A 1 76 ? 10.502 14.585 -16.105 1.00 84.19 76 ARG A C 1
ATOM 628 O O . ARG A 1 76 ? 10.042 14.048 -15.100 1.00 84.19 76 ARG A O 1
ATOM 635 N N . CYS A 1 77 ? 11.643 15.242 -16.132 1.00 79.69 77 CYS A N 1
ATOM 636 C CA . CYS A 1 77 ? 12.499 15.421 -14.975 1.00 79.69 77 CYS A CA 1
ATOM 637 C C . CYS A 1 77 ? 13.180 16.788 -15.045 1.00 79.69 77 CYS A C 1
ATOM 639 O O . CYS A 1 77 ? 13.353 17.357 -16.121 1.00 79.69 77 CYS A O 1
ATOM 641 N N . THR A 1 78 ? 13.496 17.344 -13.877 1.00 76.69 78 THR A N 1
ATOM 642 C CA . THR A 1 78 ? 14.300 18.569 -13.763 1.00 76.69 78 THR A CA 1
ATOM 643 C C . THR A 1 78 ? 15.699 18.354 -14.318 1.00 76.69 78 THR A C 1
ATOM 645 O O . THR A 1 78 ? 16.210 19.216 -15.018 1.00 76.69 78 THR A O 1
ATOM 648 N N . ASP A 1 79 ? 16.260 17.176 -14.059 1.00 79.44 79 ASP A N 1
ATOM 649 C CA . ASP A 1 79 ? 17.555 16.732 -14.552 1.00 79.44 79 ASP A CA 1
ATOM 650 C C . ASP A 1 79 ? 17.419 15.317 -15.111 1.00 79.44 79 ASP A C 1
ATOM 652 O O . ASP A 1 79 ? 16.615 14.521 -14.616 1.00 79.44 79 ASP A O 1
ATOM 656 N N . PHE A 1 80 ? 18.186 14.986 -16.146 1.00 86.44 80 PHE A N 1
ATOM 657 C CA . PHE A 1 80 ? 18.254 13.616 -16.643 1.00 86.44 80 PHE A CA 1
ATOM 658 C C . PHE A 1 80 ? 18.851 12.707 -15.566 1.00 86.44 80 PHE A C 1
ATOM 660 O O . PHE A 1 80 ? 19.898 13.027 -15.019 1.00 86.44 80 PHE A O 1
ATOM 667 N N . SER A 1 81 ? 18.205 11.579 -15.273 1.00 88.12 81 SER A N 1
ATOM 668 C CA . SER A 1 81 ? 18.753 10.543 -14.394 1.00 88.12 81 SER A CA 1
ATOM 669 C C . SER A 1 81 ? 18.438 9.161 -14.942 1.00 88.12 81 SER A C 1
ATOM 671 O O . SER A 1 81 ? 17.275 8.801 -15.163 1.00 88.12 81 SER A O 1
ATOM 673 N N . LEU A 1 82 ? 19.500 8.401 -15.194 1.00 90.75 82 LEU A N 1
ATOM 674 C CA . LEU A 1 82 ? 19.431 7.055 -15.742 1.00 90.75 82 LEU A CA 1
ATOM 675 C C . LEU A 1 82 ? 19.626 6.032 -14.623 1.00 90.75 82 LEU A C 1
ATOM 677 O O . LEU A 1 82 ? 20.412 6.239 -13.695 1.00 90.75 82 LEU A O 1
ATOM 681 N N . ARG A 1 83 ? 18.881 4.933 -14.700 1.00 91.00 83 ARG A N 1
ATOM 682 C CA . ARG A 1 83 ? 18.942 3.835 -13.732 1.00 91.00 83 ARG A CA 1
ATOM 683 C C . ARG A 1 83 ? 18.638 2.498 -14.389 1.00 91.00 83 ARG A C 1
ATOM 685 O O . ARG A 1 83 ? 18.081 2.466 -15.489 1.00 91.00 83 ARG A O 1
ATOM 692 N N . ALA A 1 84 ? 18.948 1.419 -13.688 1.00 91.94 84 ALA A N 1
ATOM 693 C CA . ALA A 1 84 ? 18.559 0.083 -14.102 1.00 91.94 84 ALA A CA 1
ATOM 694 C C . ALA A 1 84 ? 17.028 -0.080 -14.130 1.00 91.94 84 ALA A C 1
ATOM 696 O O . ALA A 1 84 ? 16.306 0.424 -13.263 1.00 91.94 84 ALA A O 1
ATOM 697 N N . LEU A 1 85 ? 16.540 -0.777 -15.154 1.00 93.31 85 LEU A N 1
ATOM 698 C CA . LEU A 1 85 ? 15.202 -1.343 -15.244 1.00 93.31 85 LEU A CA 1
ATOM 699 C C . LEU A 1 85 ? 15.342 -2.868 -15.125 1.00 93.31 85 LEU A C 1
ATOM 701 O O . LEU A 1 85 ? 15.797 -3.503 -16.081 1.00 93.31 85 LEU A O 1
ATOM 705 N N . PRO A 1 86 ? 14.935 -3.445 -13.985 1.00 92.12 86 PRO A N 1
ATOM 706 C CA . PRO A 1 86 ? 14.848 -4.884 -13.808 1.00 92.12 86 PRO A CA 1
ATOM 707 C C . PRO A 1 86 ? 14.056 -5.583 -14.914 1.00 92.12 86 PRO A C 1
ATOM 709 O O . PRO A 1 86 ? 13.039 -5.066 -15.396 1.00 92.12 86 PRO A O 1
ATOM 712 N N . SER A 1 87 ? 14.478 -6.797 -15.258 1.00 92.44 87 SER A N 1
ATOM 713 C CA . SER A 1 87 ? 13.673 -7.726 -16.051 1.00 92.44 87 SER A CA 1
ATOM 714 C C . SER A 1 87 ? 12.333 -8.029 -15.358 1.00 92.44 87 SER A C 1
ATOM 716 O O . SER A 1 87 ? 12.091 -7.665 -14.205 1.00 92.44 87 SER A O 1
ATOM 718 N N . GLY A 1 88 ? 11.381 -8.609 -16.089 1.00 91.81 88 GLY A N 1
ATOM 719 C CA . GLY A 1 88 ? 10.039 -8.880 -15.548 1.00 91.81 88 GLY A CA 1
ATOM 720 C C . GLY A 1 88 ? 9.135 -7.641 -15.386 1.00 91.81 88 GLY A C 1
ATOM 721 O O . GLY A 1 88 ? 7.950 -7.785 -15.062 1.00 91.81 88 GLY A O 1
ATOM 722 N N . CYS A 1 89 ? 9.633 -6.436 -15.691 1.00 93.19 89 CYS A N 1
ATOM 723 C CA . CYS A 1 89 ? 8.861 -5.194 -15.644 1.00 93.19 89 CYS A CA 1
ATOM 724 C C . CYS A 1 89 ? 8.128 -4.872 -16.961 1.00 93.19 89 CYS A C 1
ATOM 726 O O . CYS A 1 89 ? 8.643 -5.055 -18.065 1.00 93.19 89 CYS A O 1
ATOM 728 N N . VAL A 1 90 ? 6.936 -4.288 -16.845 1.00 92.94 90 VAL A N 1
ATOM 729 C CA . VAL A 1 90 ? 6.257 -3.534 -17.911 1.00 92.94 90 VAL A CA 1
ATOM 730 C C . VAL A 1 90 ? 6.533 -2.038 -17.741 1.00 92.94 90 VAL A C 1
ATOM 732 O O . VAL A 1 90 ? 7.006 -1.596 -16.695 1.00 92.94 90 VAL A O 1
ATOM 735 N N . PHE A 1 91 ? 6.227 -1.216 -18.744 1.00 91.31 91 PHE A N 1
ATOM 736 C CA . PHE A 1 91 ? 6.440 0.230 -18.644 1.00 91.31 91 PHE A CA 1
ATOM 737 C C . PHE A 1 91 ? 5.389 1.048 -19.394 1.00 91.31 91 PHE A C 1
ATOM 739 O O . PHE A 1 91 ? 4.827 0.623 -20.407 1.00 91.31 91 PHE A O 1
ATOM 746 N N . THR A 1 92 ? 5.134 2.252 -18.882 1.00 88.38 92 THR A N 1
ATOM 747 C CA . THR A 1 92 ? 4.184 3.218 -19.459 1.00 88.38 92 THR A CA 1
ATOM 748 C C . THR A 1 92 ? 4.906 4.327 -20.217 1.00 88.38 92 THR A C 1
ATOM 750 O O . THR A 1 92 ? 6.119 4.487 -20.110 1.00 88.38 92 THR A O 1
ATOM 753 N N . SER A 1 93 ? 4.145 5.187 -20.894 1.00 83.00 93 SER A N 1
ATOM 754 C CA . SER A 1 93 ? 4.664 6.409 -21.518 1.00 83.00 93 SER A CA 1
ATOM 755 C C . SER A 1 93 ? 5.290 7.412 -20.536 1.00 83.00 93 SER A C 1
ATOM 757 O O . SER A 1 93 ? 5.899 8.379 -20.989 1.00 83.00 93 SER A O 1
ATOM 759 N N . GLY A 1 94 ? 5.168 7.217 -19.217 1.00 85.94 94 GLY A N 1
ATOM 760 C CA . GLY A 1 94 ? 5.883 8.007 -18.207 1.00 85.94 94 GLY A CA 1
ATOM 761 C C . GLY A 1 94 ? 7.351 7.604 -18.031 1.00 85.94 94 GLY A C 1
ATOM 762 O O . GLY A 1 94 ? 8.148 8.412 -17.556 1.00 85.94 94 GLY A O 1
ATOM 763 N N . ALA A 1 95 ? 7.721 6.389 -18.444 1.00 88.81 95 ALA A N 1
ATOM 764 C CA . ALA A 1 95 ? 9.096 5.910 -18.467 1.00 88.81 95 ALA A CA 1
ATOM 765 C C . ALA A 1 95 ? 9.674 6.016 -19.883 1.00 88.81 95 ALA A C 1
ATOM 767 O O . ALA A 1 95 ? 8.981 5.842 -20.890 1.00 88.81 95 ALA A O 1
ATOM 768 N N . ARG A 1 96 ? 10.959 6.327 -19.975 1.00 89.62 96 ARG A N 1
ATOM 769 C CA . ARG A 1 96 ? 11.770 6.135 -21.177 1.00 89.62 96 ARG A CA 1
ATOM 770 C C . ARG A 1 96 ? 12.635 4.918 -20.932 1.00 89.62 96 ARG A C 1
ATOM 772 O O . ARG A 1 96 ? 13.108 4.739 -19.814 1.00 89.62 96 ARG A O 1
ATOM 779 N N . VAL A 1 97 ? 12.773 4.075 -21.942 1.00 91.69 97 VAL A N 1
ATOM 780 C CA . VAL A 1 97 ? 13.475 2.799 -21.826 1.00 91.69 97 VAL A CA 1
ATOM 781 C C . VAL A 1 97 ? 14.517 2.737 -22.928 1.00 91.69 97 VAL A C 1
ATOM 783 O O . VAL A 1 97 ? 14.194 2.976 -24.092 1.00 91.69 97 VAL A O 1
ATOM 786 N N . ILE A 1 98 ? 15.754 2.456 -22.538 1.00 91.75 98 ILE A N 1
ATOM 787 C CA . ILE A 1 98 ? 16.899 2.257 -23.420 1.00 91.75 98 ILE A CA 1
ATOM 788 C C . ILE A 1 98 ? 17.290 0.792 -23.271 1.00 91.75 98 ILE A C 1
ATOM 790 O O . ILE A 1 98 ? 17.726 0.374 -22.202 1.00 91.75 98 ILE A O 1
ATOM 794 N N . ILE A 1 99 ? 17.070 0.009 -24.322 1.00 91.31 99 ILE A N 1
ATOM 795 C CA . ILE A 1 99 ? 17.312 -1.434 -24.311 1.00 91.31 99 ILE A CA 1
ATOM 796 C C . ILE A 1 99 ? 18.677 -1.664 -24.953 1.00 91.31 99 ILE A C 1
ATOM 798 O O . ILE A 1 99 ? 18.833 -1.316 -26.128 1.00 91.31 99 ILE A O 1
ATOM 802 N N . PRO A 1 100 ? 19.663 -2.185 -24.209 1.00 89.44 100 PRO A N 1
ATOM 803 C CA . PRO A 1 100 ? 20.970 -2.470 -24.775 1.00 89.44 100 PRO A CA 1
ATOM 804 C C . PRO A 1 100 ? 20.878 -3.628 -25.781 1.00 89.44 100 PRO A C 1
ATOM 806 O O . PRO A 1 100 ? 19.962 -4.450 -25.720 1.00 89.44 100 PRO A O 1
ATOM 809 N N . HIS A 1 101 ? 21.819 -3.692 -26.725 1.00 87.06 101 HIS A N 1
ATOM 810 C CA . HIS A 1 101 ? 21.875 -4.797 -27.688 1.00 87.06 101 HIS A CA 1
ATOM 811 C C . HIS A 1 101 ? 22.254 -6.118 -27.012 1.00 87.06 101 HIS A C 1
ATOM 813 O O . HIS A 1 101 ? 21.655 -7.145 -27.328 1.00 87.06 101 HIS A O 1
ATOM 819 N N . ASN A 1 102 ? 23.192 -6.069 -26.061 1.00 88.12 102 ASN A N 1
ATOM 820 C CA . ASN A 1 102 ? 23.539 -7.173 -25.171 1.00 88.12 102 ASN A CA 1
ATOM 821 C C . ASN A 1 102 ? 23.377 -6.735 -23.714 1.00 88.12 102 ASN A C 1
ATOM 823 O O . ASN A 1 102 ? 23.624 -5.581 -23.376 1.00 88.12 102 ASN A O 1
ATOM 827 N N . GLU A 1 103 ? 23.013 -7.655 -22.825 1.00 84.56 103 GLU A N 1
ATOM 828 C CA . GLU A 1 103 ? 22.829 -7.352 -21.398 1.00 84.56 103 GLU A CA 1
ATOM 829 C C . GLU A 1 103 ? 24.111 -6.819 -20.732 1.00 84.56 103 GLU A C 1
ATOM 831 O O . GLU A 1 103 ? 24.055 -5.866 -19.957 1.00 84.56 103 GLU A O 1
ATOM 836 N N . SER A 1 104 ? 25.278 -7.334 -21.138 1.00 86.75 104 SER A N 1
ATOM 837 C CA . SER A 1 104 ? 26.601 -6.865 -20.694 1.00 86.75 104 SER A CA 1
ATOM 838 C C . SER A 1 104 ? 26.868 -5.386 -20.978 1.00 86.75 104 SER A C 1
ATOM 840 O O . SER A 1 104 ? 27.726 -4.779 -20.340 1.00 86.75 104 SER A O 1
ATOM 842 N N . ASP A 1 105 ? 26.143 -4.793 -21.927 1.00 89.06 105 ASP A N 1
ATOM 843 C CA . ASP A 1 105 ? 26.346 -3.409 -22.343 1.00 89.06 105 ASP A CA 1
ATOM 844 C C . ASP A 1 105 ? 25.593 -2.422 -21.438 1.00 89.06 105 ASP A C 1
ATOM 846 O O . ASP A 1 105 ? 25.820 -1.216 -21.524 1.00 89.06 105 ASP A O 1
ATOM 850 N N . ALA A 1 106 ? 24.714 -2.901 -20.549 1.00 90.00 106 ALA A N 1
ATOM 851 C CA . ALA A 1 106 ? 23.868 -2.047 -19.722 1.00 90.00 106 ALA A CA 1
ATOM 852 C C . ALA A 1 106 ? 24.671 -1.161 -18.752 1.00 90.00 106 ALA A C 1
ATOM 854 O O . ALA A 1 106 ? 24.405 0.039 -18.661 1.00 90.00 106 ALA A O 1
ATOM 855 N N . VAL A 1 107 ? 25.665 -1.721 -18.052 1.00 91.00 107 VAL A N 1
ATOM 856 C CA . VAL A 1 107 ? 26.507 -0.975 -17.095 1.00 91.00 107 VAL A CA 1
ATOM 857 C C . VAL A 1 107 ? 27.454 0.007 -17.804 1.00 91.00 107 VAL A C 1
ATOM 859 O O . VAL A 1 107 ? 27.466 1.180 -17.418 1.00 91.00 107 VAL A O 1
ATOM 862 N N . PRO A 1 108 ? 28.188 -0.384 -18.870 1.00 90.00 108 PRO A N 1
ATOM 863 C CA . PRO A 1 108 ? 28.951 0.571 -19.673 1.00 90.00 108 PRO A CA 1
ATOM 864 C C . PRO A 1 108 ? 28.092 1.706 -20.226 1.00 90.00 108 PRO A C 1
ATOM 866 O O . PRO A 1 108 ? 28.468 2.870 -20.104 1.00 90.00 108 PRO A O 1
ATOM 869 N N . LEU A 1 109 ? 26.905 1.391 -20.754 1.00 90.31 109 LEU A N 1
ATOM 870 C CA . LEU A 1 109 ? 25.975 2.394 -21.261 1.00 90.31 109 LEU A CA 1
ATOM 871 C C . LEU A 1 109 ? 25.530 3.351 -20.150 1.00 90.31 109 LEU A C 1
ATOM 873 O O . LEU A 1 109 ? 25.580 4.564 -20.336 1.00 90.31 109 LEU A O 1
ATOM 877 N N . LEU A 1 110 ? 25.148 2.831 -18.982 1.00 90.81 110 LEU A N 1
ATOM 878 C CA . LEU A 1 110 ? 24.782 3.647 -17.825 1.00 90.81 110 LEU A CA 1
ATOM 879 C C . LEU A 1 110 ? 25.903 4.619 -17.435 1.00 90.81 110 LEU A C 1
ATOM 881 O O . LEU A 1 110 ? 25.626 5.791 -17.178 1.00 90.81 110 LEU A O 1
ATOM 885 N N . SER A 1 111 ? 27.151 4.148 -17.435 1.00 89.69 111 SER A N 1
ATOM 886 C CA . SER A 1 111 ? 28.309 4.967 -17.078 1.00 89.69 111 SER A CA 1
ATOM 887 C C . SER A 1 111 ? 28.630 6.037 -18.131 1.00 89.69 111 SER A C 1
ATOM 889 O O . SER A 1 111 ? 28.857 7.195 -17.782 1.00 89.69 111 SER A O 1
ATOM 891 N N . SER A 1 112 ? 28.538 5.725 -19.430 1.00 88.25 112 SER A N 1
ATOM 892 C CA . SER A 1 112 ? 28.772 6.710 -20.502 1.00 88.25 112 SER A CA 1
ATOM 893 C C . SER A 1 112 ? 27.798 7.893 -20.462 1.00 88.25 112 SER A C 1
ATOM 895 O O . SER A 1 112 ? 28.196 9.028 -20.732 1.00 88.25 112 SER A O 1
ATOM 897 N N . PHE A 1 113 ? 26.539 7.668 -20.069 1.00 87.88 113 PHE A N 1
ATOM 898 C CA . PHE A 1 113 ? 25.547 8.740 -19.884 1.00 87.88 113 PHE A CA 1
ATOM 899 C C . PHE A 1 113 ? 25.878 9.685 -18.714 1.00 87.88 113 PHE A C 1
ATOM 901 O O . PHE A 1 113 ? 25.244 10.733 -18.581 1.00 87.88 113 PHE A O 1
ATOM 908 N N . PHE A 1 114 ? 26.868 9.334 -17.890 1.00 86.75 114 PHE A N 1
ATOM 909 C CA . PHE A 1 114 ? 27.385 10.137 -16.783 1.00 86.75 114 PHE A CA 1
ATOM 910 C C . PHE A 1 114 ? 28.588 11.025 -17.166 1.00 86.75 114 PHE A C 1
ATOM 912 O O . PHE A 1 114 ? 29.127 11.762 -16.334 1.00 86.75 114 PHE A O 1
ATOM 919 N N . SER A 1 115 ? 29.016 10.966 -18.430 1.00 88.12 115 SER A N 1
ATOM 920 C CA . SER A 1 115 ? 30.113 11.776 -18.966 1.00 88.12 115 SER A CA 1
ATOM 921 C C . SER A 1 115 ? 29.707 13.227 -19.246 1.00 88.12 115 SER A C 1
ATOM 923 O O . SER A 1 115 ? 28.534 13.535 -19.476 1.00 88.12 115 SER A O 1
ATOM 925 N N . GLU A 1 116 ? 30.687 14.132 -19.277 1.00 90.12 116 GLU A N 1
ATOM 926 C CA . GLU A 1 116 ? 30.463 15.547 -19.606 1.00 90.12 116 GLU A CA 1
ATOM 927 C C . GLU A 1 116 ? 29.971 15.740 -21.051 1.00 90.12 116 GLU A C 1
ATOM 929 O O . GLU A 1 116 ? 29.127 16.602 -21.308 1.00 90.12 116 GLU A O 1
ATOM 934 N N . ASP A 1 117 ? 30.414 14.888 -21.980 1.00 89.56 117 ASP A N 1
ATOM 935 C CA . ASP A 1 117 ? 29.959 14.906 -23.374 1.00 89.56 117 ASP A CA 1
ATOM 936 C C . ASP A 1 117 ? 28.453 14.624 -23.460 1.00 89.56 117 ASP A C 1
ATOM 938 O O . ASP A 1 117 ? 27.687 15.393 -24.054 1.00 89.56 117 ASP A O 1
ATOM 942 N N . TYR A 1 118 ? 27.999 13.558 -22.793 1.00 90.06 118 TYR A N 1
ATOM 943 C CA . TYR A 1 118 ? 26.582 13.211 -22.732 1.00 90.06 118 TYR A CA 1
ATOM 944 C C . TYR A 1 118 ? 25.766 14.236 -21.955 1.00 90.06 118 TYR A C 1
ATOM 946 O O . TYR A 1 118 ? 24.657 14.561 -22.380 1.00 90.06 118 TYR A O 1
ATOM 954 N N . ALA A 1 119 ? 26.303 14.805 -20.875 1.00 89.94 119 ALA A N 1
ATOM 955 C CA . ALA A 1 119 ? 25.661 15.917 -20.183 1.00 89.94 119 ALA A CA 1
ATOM 956 C C . ALA A 1 119 ? 25.427 17.100 -21.143 1.00 89.94 119 ALA A C 1
ATOM 958 O O . ALA A 1 119 ? 24.339 17.683 -21.165 1.00 89.94 119 ALA A O 1
ATOM 959 N N . GLY A 1 120 ? 26.405 17.405 -22.002 1.00 91.00 120 GLY A N 1
ATOM 960 C CA . GLY A 1 120 ? 26.292 18.385 -23.081 1.00 91.00 120 GLY A CA 1
ATOM 961 C C . GLY A 1 120 ? 25.183 18.059 -24.081 1.00 91.00 120 GLY A C 1
ATOM 962 O O . GLY A 1 120 ? 24.330 18.912 -24.343 1.00 91.00 120 GLY A O 1
ATOM 963 N N . PHE A 1 121 ? 25.148 16.835 -24.609 1.00 92.31 121 PHE A N 1
ATOM 964 C CA . PHE A 1 121 ? 24.124 16.430 -25.577 1.00 92.31 121 PHE A CA 1
ATOM 965 C C . PHE A 1 121 ? 22.716 16.407 -24.976 1.00 92.31 121 PHE A C 1
ATOM 967 O O . PHE A 1 121 ? 21.767 16.898 -25.593 1.00 92.31 121 PHE A O 1
ATOM 974 N N . LEU A 1 122 ? 22.573 15.897 -23.751 1.00 91.38 122 LEU A N 1
ATOM 975 C CA . LEU A 1 122 ? 21.301 15.846 -23.032 1.00 91.38 122 LEU A CA 1
ATOM 976 C C . LEU A 1 122 ? 20.715 17.247 -22.832 1.00 91.38 122 LEU A C 1
ATOM 978 O O . LEU A 1 122 ? 19.514 17.423 -23.029 1.00 91.38 122 LEU A O 1
ATOM 982 N N . ARG A 1 123 ? 21.549 18.253 -22.526 1.00 89.81 123 ARG A N 1
ATOM 983 C CA . ARG A 1 123 ? 21.128 19.664 -22.429 1.00 89.81 123 ARG A CA 1
ATOM 984 C C . ARG A 1 123 ? 20.598 20.227 -23.753 1.00 89.81 123 ARG A C 1
ATOM 986 O O . ARG A 1 123 ? 19.731 21.090 -23.731 1.00 89.81 123 ARG A O 1
ATOM 993 N N . GLN A 1 124 ? 21.086 19.752 -24.901 1.00 91.06 124 GLN A N 1
ATOM 994 C CA . GLN A 1 124 ? 20.641 20.235 -26.217 1.00 91.06 124 GLN A CA 1
ATOM 995 C C . GLN A 1 124 ? 19.316 19.613 -26.671 1.00 91.06 124 GLN A C 1
ATOM 997 O O . GLN A 1 124 ? 18.532 20.263 -27.365 1.00 91.06 124 GLN A O 1
ATOM 1002 N N . ILE A 1 125 ? 19.067 18.352 -26.310 1.00 90.69 125 ILE A N 1
ATOM 1003 C CA . ILE A 1 125 ? 17.839 17.644 -26.704 1.00 90.69 125 ILE A CA 1
ATOM 1004 C C . ILE A 1 125 ? 16.682 17.841 -25.718 1.00 90.69 125 ILE A C 1
ATOM 1006 O O . ILE A 1 125 ? 15.533 17.536 -26.054 1.00 90.69 125 ILE A O 1
ATOM 1010 N N . GLU A 1 126 ? 16.980 18.328 -24.513 1.00 88.94 126 GLU A N 1
ATOM 1011 C CA . GLU A 1 126 ? 16.010 18.637 -23.468 1.00 88.94 126 GLU A CA 1
ATOM 1012 C C . GLU A 1 126 ? 15.010 19.703 -23.948 1.00 88.94 126 GLU A C 1
ATOM 1014 O O . GLU A 1 126 ? 15.375 20.739 -24.505 1.00 88.94 126 GLU A O 1
ATOM 1019 N N . LYS A 1 127 ? 13.709 19.429 -23.770 1.00 87.12 127 LYS A N 1
ATOM 1020 C CA . LYS A 1 127 ? 12.629 20.368 -24.124 1.00 87.12 127 LYS A CA 1
ATOM 1021 C C . LYS A 1 127 ? 11.604 20.532 -23.002 1.00 87.12 127 LYS A C 1
ATOM 1023 O O . LYS A 1 127 ? 10.617 19.794 -22.947 1.00 87.12 127 LYS A O 1
ATOM 1028 N N . LYS A 1 128 ? 11.759 21.563 -22.167 1.00 86.88 128 LYS A N 1
ATOM 1029 C CA . LYS A 1 128 ? 10.906 21.853 -20.991 1.00 86.88 128 LYS A CA 1
ATOM 1030 C C . LYS A 1 128 ? 10.871 20.690 -19.980 1.00 86.88 128 LYS A C 1
ATOM 1032 O O . LYS A 1 128 ? 9.794 20.238 -19.578 1.00 86.88 128 LYS A O 1
ATOM 1037 N N . GLY A 1 129 ? 12.044 20.190 -19.618 1.00 84.19 129 GLY A N 1
ATOM 1038 C CA . GLY A 1 129 ? 12.310 19.037 -18.765 1.00 84.19 129 GLY A CA 1
ATOM 1039 C C . GLY A 1 129 ? 11.914 17.702 -19.388 1.00 84.19 129 GLY A C 1
ATOM 1040 O O . GLY A 1 129 ? 11.652 16.762 -18.649 1.00 84.19 129 GLY A O 1
ATOM 1041 N N . LYS A 1 130 ? 11.751 17.615 -20.717 1.00 88.75 130 LYS A N 1
ATOM 1042 C CA . LYS A 1 130 ? 11.289 16.394 -21.399 1.00 88.75 130 LYS A CA 1
ATOM 1043 C C . LYS A 1 130 ? 12.383 15.769 -22.244 1.00 88.75 130 LYS A C 1
ATOM 1045 O O . LYS A 1 130 ? 13.002 16.460 -23.053 1.00 88.75 130 LYS A O 1
ATOM 1050 N N . TYR A 1 131 ? 12.481 14.447 -22.152 1.00 88.12 131 TYR A N 1
ATOM 1051 C CA . TYR A 1 131 ? 13.355 13.625 -22.983 1.00 88.12 131 TYR A CA 1
ATOM 1052 C 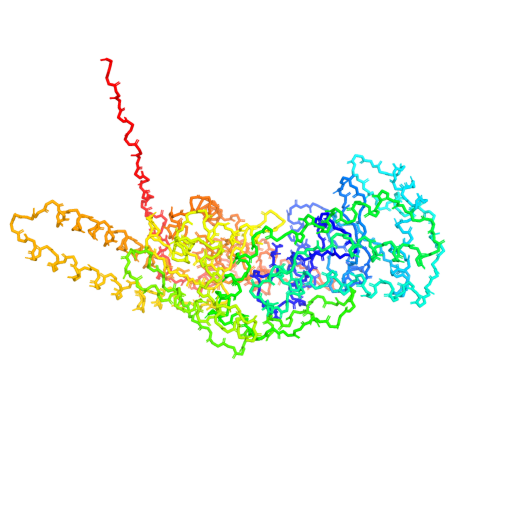C . TYR A 1 131 ? 12.502 12.691 -23.848 1.00 88.12 131 TYR A C 1
ATOM 1054 O O . TYR A 1 131 ? 11.878 11.745 -23.360 1.00 88.12 131 TYR A O 1
ATOM 1062 N N . GLU A 1 132 ? 12.399 12.996 -25.142 1.00 88.12 132 GLU A N 1
ATOM 1063 C CA . GLU A 1 132 ? 11.608 12.198 -26.086 1.00 88.12 132 GLU A CA 1
ATOM 1064 C C . GLU A 1 132 ? 12.448 11.053 -26.686 1.00 88.12 132 GLU A C 1
ATOM 1066 O O . GLU A 1 132 ? 13.649 11.234 -26.900 1.00 88.12 132 GLU A O 1
ATOM 1071 N N . PRO A 1 133 ? 11.844 9.890 -27.014 1.00 86.94 133 PRO A N 1
ATOM 1072 C CA . PRO A 1 133 ? 12.586 8.744 -27.544 1.00 86.94 133 PRO A CA 1
ATOM 1073 C C . PRO A 1 133 ? 13.348 9.039 -28.842 1.00 86.94 133 PRO A C 1
ATOM 1075 O O . PRO A 1 133 ? 14.455 8.551 -29.016 1.00 86.94 133 PRO A O 1
ATOM 1078 N N . GLY A 1 134 ? 12.776 9.852 -29.739 1.00 89.50 134 GLY A N 1
ATOM 1079 C CA . GLY A 1 134 ? 13.417 10.215 -31.009 1.00 89.50 134 GLY A CA 1
ATOM 1080 C C . GLY A 1 134 ? 14.740 10.969 -30.813 1.00 89.50 134 GLY A C 1
ATOM 1081 O O . GLY A 1 134 ? 15.771 10.478 -31.258 1.00 89.50 134 GLY A O 1
ATOM 1082 N N . PRO A 1 135 ? 14.741 12.122 -30.113 1.00 90.44 135 PRO A N 1
ATOM 1083 C CA . PRO A 1 135 ? 15.969 12.837 -29.768 1.00 90.44 135 PRO A CA 1
ATOM 1084 C C . PRO A 1 135 ? 16.980 12.001 -28.971 1.00 90.44 135 PRO A C 1
ATOM 1086 O O . PRO A 1 135 ? 18.163 12.037 -29.294 1.00 90.44 135 PRO A O 1
ATOM 1089 N N . LEU A 1 136 ? 16.536 11.204 -27.990 1.00 88.94 136 LEU A N 1
ATOM 1090 C CA . LEU A 1 136 ? 17.430 10.289 -27.262 1.00 88.94 136 LEU A CA 1
ATOM 1091 C C . LEU A 1 136 ? 18.088 9.264 -28.196 1.00 88.94 136 LEU A C 1
ATOM 1093 O O . LEU A 1 136 ? 19.283 9.020 -28.091 1.00 88.94 136 LEU A O 1
ATOM 1097 N N . GLY A 1 137 ? 17.331 8.705 -29.142 1.00 88.81 137 GLY A N 1
ATOM 1098 C CA . GLY A 1 137 ? 17.846 7.767 -30.141 1.00 88.81 137 GLY A CA 1
ATOM 1099 C C . GLY A 1 137 ? 18.738 8.403 -31.212 1.00 88.81 137 GLY A C 1
ATOM 1100 O O . GLY A 1 137 ? 19.339 7.676 -31.993 1.00 88.81 137 GLY A O 1
ATOM 1101 N N . SER A 1 138 ? 18.822 9.737 -31.269 1.00 90.56 138 SER A N 1
ATOM 1102 C CA . SER A 1 138 ? 19.726 10.462 -32.175 1.00 90.56 138 SER A CA 1
ATOM 1103 C C . SER A 1 138 ? 21.084 10.793 -31.554 1.00 90.56 138 SER A C 1
ATOM 1105 O O . SER A 1 138 ? 21.950 11.332 -32.242 1.00 90.56 138 SER A O 1
ATOM 1107 N N . LEU A 1 139 ? 21.268 10.493 -30.263 1.00 90.75 139 LEU A N 1
ATOM 1108 C CA . LEU A 1 139 ? 22.544 10.684 -29.584 1.00 90.75 139 LEU A CA 1
ATOM 1109 C C . LEU A 1 139 ? 23.622 9.768 -30.193 1.00 90.75 139 LEU A C 1
ATOM 1111 O O . LEU A 1 139 ? 23.309 8.637 -30.575 1.00 90.75 139 LEU A O 1
ATOM 1115 N N . PRO A 1 140 ? 24.888 10.220 -30.278 1.00 89.19 140 PRO A N 1
ATOM 1116 C CA . PRO A 1 140 ? 25.980 9.374 -30.749 1.00 89.19 140 PRO A CA 1
ATOM 1117 C C . PRO A 1 140 ? 26.111 8.138 -29.862 1.00 89.19 140 PRO A C 1
ATOM 1119 O O . PRO A 1 140 ? 26.235 8.290 -28.652 1.00 89.19 140 PRO A O 1
ATOM 1122 N N . SER A 1 141 ? 26.114 6.932 -30.436 1.00 83.12 141 SER A N 1
ATOM 1123 C CA . SER A 1 141 ? 26.327 5.707 -29.653 1.00 83.12 141 SER A CA 1
ATOM 1124 C C . SER A 1 141 ? 27.652 5.802 -28.888 1.00 83.12 141 SER A C 1
ATOM 1126 O O . SER A 1 141 ? 28.662 6.154 -29.505 1.00 83.12 141 SER A O 1
ATOM 1128 N N . PRO A 1 142 ? 27.686 5.497 -27.579 1.00 82.56 142 PRO A N 1
ATOM 1129 C CA . PRO A 1 142 ? 28.939 5.516 -26.848 1.00 82.56 142 PRO A CA 1
ATOM 1130 C C . PRO A 1 142 ? 29.822 4.361 -27.327 1.00 82.56 142 PRO A C 1
ATOM 1132 O O . PRO A 1 142 ? 29.326 3.345 -27.822 1.00 82.56 142 PRO A O 1
ATOM 1135 N N . VAL A 1 143 ? 31.136 4.507 -27.173 1.00 78.44 143 VAL A N 1
ATOM 1136 C CA . VAL A 1 143 ? 32.054 3.368 -27.247 1.00 78.44 143 VAL A CA 1
ATOM 1137 C C . VAL A 1 143 ? 31.845 2.555 -25.973 1.00 78.44 143 VAL A C 1
ATOM 1139 O O . VAL A 1 143 ? 32.173 3.008 -24.876 1.00 78.44 143 VAL A O 1
ATOM 1142 N N . ILE A 1 144 ? 31.223 1.390 -26.128 1.00 73.75 144 ILE A N 1
ATOM 1143 C CA . ILE A 1 144 ? 30.864 0.478 -25.042 1.00 73.75 144 ILE A CA 1
ATOM 1144 C C . ILE A 1 144 ? 32.067 -0.439 -24.811 1.00 73.75 144 ILE A C 1
ATOM 1146 O O . ILE A 1 144 ? 32.319 -1.346 -25.602 1.00 73.75 144 ILE A O 1
ATOM 1150 N N . ALA A 1 145 ? 32.824 -0.189 -23.745 1.00 69.62 145 ALA A N 1
ATOM 1151 C CA . ALA A 1 145 ? 33.906 -1.062 -23.304 1.00 69.62 145 ALA A CA 1
ATOM 1152 C C . ALA A 1 145 ? 33.631 -1.493 -21.862 1.00 69.62 145 ALA A C 1
ATOM 1154 O O . ALA A 1 145 ? 33.782 -0.710 -20.926 1.00 69.62 145 ALA A O 1
ATOM 1155 N N . SER A 1 146 ? 33.193 -2.740 -21.684 1.00 75.50 146 SER A N 1
ATOM 1156 C CA . SER A 1 146 ? 33.167 -3.342 -20.354 1.00 75.50 146 SER A CA 1
ATOM 1157 C C . SER A 1 146 ? 34.596 -3.667 -19.935 1.00 75.50 146 SER A C 1
ATOM 1159 O O . SER A 1 146 ? 35.356 -4.251 -20.708 1.00 75.50 146 SER A O 1
ATOM 1161 N N . ASN A 1 147 ? 34.959 -3.295 -18.714 1.00 84.69 147 ASN A N 1
ATOM 1162 C CA . ASN A 1 147 ? 36.227 -3.662 -18.105 1.00 84.69 147 ASN A CA 1
ATOM 1163 C C . ASN A 1 147 ? 35.998 -4.029 -16.633 1.00 84.69 147 ASN A C 1
ATOM 1165 O O . ASN A 1 147 ? 35.033 -3.573 -16.014 1.00 84.69 147 ASN A O 1
ATOM 1169 N N . ASP A 1 148 ? 36.898 -4.834 -16.069 1.00 88.88 148 ASP A N 1
ATOM 1170 C CA . ASP A 1 148 ? 36.744 -5.353 -14.705 1.00 88.88 148 ASP A CA 1
ATOM 1171 C C . ASP A 1 148 ? 36.694 -4.235 -13.653 1.00 88.88 148 ASP A C 1
ATOM 1173 O O . ASP A 1 148 ? 35.998 -4.362 -12.649 1.00 88.88 148 ASP A O 1
ATOM 1177 N N . LYS A 1 149 ? 37.378 -3.104 -13.887 1.00 90.88 149 LYS A N 1
ATOM 1178 C CA . LYS A 1 149 ? 37.352 -1.959 -12.962 1.00 90.88 149 LYS A CA 1
ATOM 1179 C C . LYS A 1 149 ? 35.973 -1.308 -12.916 1.00 90.88 149 LYS A C 1
ATOM 1181 O O . LYS A 1 149 ? 35.523 -0.931 -11.839 1.00 90.88 149 LYS A O 1
ATOM 1186 N N . LEU A 1 150 ? 35.313 -1.174 -14.065 1.00 91.19 150 LEU A N 1
ATOM 1187 C CA . LEU A 1 150 ? 33.977 -0.599 -14.175 1.00 91.19 150 LEU A CA 1
ATOM 1188 C C . LEU A 1 150 ? 32.936 -1.490 -13.505 1.00 91.19 150 LEU A C 1
ATOM 1190 O O . LEU A 1 150 ? 32.110 -0.985 -12.748 1.00 91.19 150 LEU A O 1
ATOM 1194 N N . LEU A 1 151 ? 32.990 -2.798 -13.766 1.00 90.12 151 LEU A N 1
ATOM 1195 C CA . LEU A 1 151 ? 32.081 -3.759 -13.142 1.00 90.12 151 LEU A CA 1
ATOM 1196 C C . LEU A 1 151 ? 32.279 -3.792 -11.625 1.00 90.12 151 LEU A C 1
ATOM 1198 O O . LEU A 1 151 ? 31.303 -3.696 -10.890 1.00 90.12 151 LEU A O 1
ATOM 1202 N N . HIS A 1 152 ? 33.526 -3.795 -11.152 1.00 91.56 152 HIS A N 1
ATOM 1203 C CA . HIS A 1 152 ? 33.811 -3.747 -9.721 1.00 91.56 152 HIS A CA 1
ATOM 1204 C C . HIS A 1 152 ? 33.325 -2.442 -9.066 1.00 91.56 152 HIS A C 1
ATOM 1206 O O . HIS A 1 152 ? 32.652 -2.471 -8.039 1.00 91.56 152 HIS A O 1
ATOM 1212 N N . ALA A 1 153 ? 33.586 -1.283 -9.683 1.00 93.31 153 ALA A N 1
ATOM 1213 C CA . ALA A 1 153 ? 33.098 -0.000 -9.172 1.00 93.31 153 ALA A CA 1
ATOM 1214 C C . ALA A 1 153 ? 31.558 0.074 -9.157 1.00 93.31 153 ALA A C 1
ATOM 1216 O O . ALA A 1 153 ? 30.970 0.678 -8.257 1.00 93.31 153 ALA A O 1
ATOM 1217 N N . TRP A 1 154 ? 30.902 -0.553 -10.139 1.00 92.31 154 TRP A N 1
ATOM 1218 C CA . TRP A 1 154 ? 29.450 -0.705 -10.167 1.00 92.31 154 TRP A CA 1
ATOM 1219 C C . TRP A 1 154 ? 28.943 -1.580 -9.021 1.00 92.31 154 TRP A C 1
ATOM 1221 O O . TRP A 1 154 ? 28.027 -1.163 -8.318 1.00 92.31 154 TRP A O 1
ATOM 1231 N N . GLU A 1 155 ? 29.536 -2.754 -8.804 1.00 91.19 155 GLU A N 1
ATOM 1232 C CA . GLU A 1 155 ? 29.166 -3.674 -7.720 1.00 91.19 155 GLU A CA 1
ATOM 1233 C C . GLU A 1 155 ? 29.256 -2.997 -6.351 1.00 91.19 155 GLU A C 1
ATOM 1235 O O . GLU A 1 155 ? 28.333 -3.107 -5.541 1.00 91.19 155 GLU A O 1
ATOM 1240 N N . GLU A 1 156 ? 30.327 -2.243 -6.100 1.00 91.94 156 GLU A N 1
ATOM 1241 C CA . GLU A 1 156 ? 30.509 -1.510 -4.848 1.00 91.94 156 GLU A CA 1
ATOM 1242 C C . GLU A 1 156 ? 29.466 -0.394 -4.668 1.00 91.94 156 GLU A C 1
ATOM 1244 O O . GLU A 1 156 ? 28.866 -0.266 -3.596 1.00 91.94 156 GLU A O 1
ATOM 1249 N N . LEU A 1 157 ? 29.211 0.403 -5.715 1.00 91.69 157 LEU A N 1
ATOM 1250 C CA . LEU A 1 157 ? 28.192 1.459 -5.691 1.00 91.69 157 LEU A CA 1
ATOM 1251 C C . LEU A 1 157 ? 26.786 0.875 -5.500 1.00 91.69 157 LEU A C 1
ATOM 1253 O O . LEU A 1 157 ? 25.993 1.391 -4.709 1.00 91.69 157 LEU A O 1
ATOM 1257 N N . TYR A 1 158 ? 26.471 -0.198 -6.218 1.00 90.81 158 TYR A N 1
ATOM 1258 C CA . TYR A 1 158 ? 25.166 -0.838 -6.182 1.00 90.81 158 TYR A CA 1
ATOM 1259 C C . TYR A 1 158 ? 24.909 -1.536 -4.844 1.00 90.81 158 TYR A C 1
ATOM 1261 O O . TYR A 1 158 ? 23.830 -1.376 -4.277 1.00 90.81 158 TYR A O 1
ATOM 1269 N N . SER A 1 159 ? 25.911 -2.215 -4.281 1.00 89.50 159 SER A N 1
ATOM 1270 C CA . SER A 1 159 ? 25.827 -2.819 -2.943 1.00 89.50 159 SER A CA 1
ATOM 1271 C C . SER A 1 159 ? 25.552 -1.768 -1.867 1.00 89.50 159 SER A C 1
ATOM 1273 O O . SER A 1 159 ? 24.718 -1.981 -0.984 1.00 89.50 159 SER A O 1
ATOM 1275 N N . LEU A 1 160 ? 26.190 -0.597 -1.973 1.00 89.38 160 LEU A N 1
ATOM 1276 C CA . LEU A 1 160 ? 25.910 0.525 -1.083 1.00 89.38 160 LEU A CA 1
ATOM 1277 C C . LEU A 1 160 ? 24.457 0.997 -1.233 1.00 89.38 160 LEU A C 1
ATOM 1279 O O . LEU A 1 160 ? 23.762 1.120 -0.229 1.00 89.38 160 LEU A O 1
ATOM 1283 N N . LEU A 1 161 ? 23.957 1.194 -2.458 1.00 89.50 161 LEU A N 1
ATOM 1284 C CA . LEU A 1 161 ? 22.555 1.575 -2.702 1.00 89.50 161 LEU A CA 1
ATOM 1285 C C . LEU A 1 161 ? 21.556 0.546 -2.153 1.00 89.50 161 LEU A C 1
ATOM 1287 O O . LEU A 1 161 ? 20.576 0.929 -1.507 1.00 89.50 161 LEU A O 1
ATOM 1291 N N . LEU A 1 162 ? 21.820 -0.744 -2.366 1.00 87.75 162 LEU A N 1
ATOM 1292 C CA . LEU A 1 162 ? 21.005 -1.835 -1.837 1.00 87.75 162 LEU A CA 1
ATOM 1293 C C . LEU A 1 162 ? 20.960 -1.823 -0.312 1.00 87.75 162 LEU A C 1
ATOM 1295 O O . LEU A 1 162 ? 19.896 -2.076 0.244 1.00 87.75 162 LEU A O 1
ATOM 1299 N N . SER A 1 163 ? 22.058 -1.471 0.364 1.00 86.31 163 SER A N 1
ATOM 1300 C CA . SER A 1 163 ? 22.073 -1.393 1.829 1.00 86.31 163 SER A CA 1
ATOM 1301 C C . SER A 1 163 ? 21.104 -0.357 2.409 1.00 86.31 163 SER A C 1
ATOM 1303 O O . SER A 1 163 ? 20.643 -0.509 3.539 1.00 86.31 163 SER A O 1
ATOM 1305 N N . PHE A 1 164 ? 20.725 0.669 1.641 1.00 86.06 164 PHE A N 1
ATOM 1306 C CA . PHE A 1 164 ? 19.690 1.618 2.055 1.00 86.06 164 PHE A CA 1
ATOM 1307 C C . PHE A 1 164 ? 18.287 1.139 1.686 1.00 86.06 164 PHE A C 1
ATOM 1309 O O . PHE A 1 164 ? 17.383 1.190 2.521 1.00 86.06 164 PHE A O 1
ATOM 1316 N N . GLU A 1 165 ? 18.091 0.648 0.460 1.00 87.19 165 GLU A N 1
ATOM 1317 C CA . GLU A 1 165 ? 16.792 0.132 0.001 1.00 87.19 165 GLU A CA 1
ATOM 1318 C C . GLU A 1 165 ? 16.345 -1.104 0.803 1.00 87.19 165 GLU A C 1
ATOM 1320 O O . GLU A 1 165 ? 15.152 -1.267 1.061 1.00 87.19 165 GLU A O 1
ATOM 1325 N N . SER A 1 166 ? 17.281 -1.916 1.306 1.00 87.19 166 SER A N 1
ATOM 1326 C CA . SER A 1 166 ? 16.986 -3.085 2.143 1.00 87.19 166 SER A CA 1
ATOM 1327 C C . SER A 1 166 ? 16.333 -2.745 3.483 1.00 87.19 166 SER A C 1
ATOM 1329 O O . SER A 1 166 ? 15.718 -3.619 4.092 1.00 87.19 166 SER A O 1
ATOM 1331 N N . ASN A 1 167 ? 16.426 -1.484 3.916 1.00 86.12 167 ASN A N 1
ATOM 1332 C CA . ASN A 1 167 ? 15.837 -0.955 5.148 1.00 86.12 167 ASN A CA 1
ATOM 1333 C C . ASN A 1 167 ? 14.505 -0.209 4.916 1.00 86.12 167 ASN A C 1
ATOM 1335 O O . ASN A 1 167 ? 13.936 0.352 5.857 1.00 86.12 167 ASN A O 1
ATOM 1339 N N . LEU A 1 168 ? 13.998 -0.166 3.679 1.00 88.12 168 LEU A N 1
ATOM 1340 C CA . LEU A 1 168 ? 12.735 0.484 3.326 1.00 88.12 168 LEU A CA 1
ATOM 1341 C C . LEU A 1 168 ? 11.650 -0.562 3.058 1.00 88.12 168 LEU A C 1
ATOM 1343 O O . LEU A 1 168 ? 11.678 -1.224 2.030 1.00 88.12 168 LEU A O 1
ATOM 1347 N N . GLU A 1 169 ? 10.645 -0.676 3.930 1.00 89.12 169 GLU A N 1
ATOM 1348 C CA . GLU A 1 169 ? 9.572 -1.683 3.784 1.00 89.12 169 GLU A CA 1
ATOM 1349 C C . GLU A 1 169 ? 8.758 -1.568 2.482 1.00 89.12 169 GLU A C 1
ATOM 1351 O O . GLU A 1 169 ? 8.109 -2.525 2.057 1.00 89.12 169 GLU A O 1
ATOM 1356 N N . THR A 1 170 ? 8.760 -0.386 1.866 1.00 90.25 170 THR A N 1
ATOM 1357 C CA . THR A 1 170 ? 8.108 -0.090 0.583 1.00 90.25 170 THR A CA 1
ATOM 1358 C C . THR A 1 170 ? 9.055 -0.239 -0.606 1.00 90.25 170 THR A C 1
ATOM 1360 O O . THR A 1 170 ? 8.743 0.196 -1.716 1.00 90.25 170 THR A O 1
ATOM 1363 N N . SER A 1 171 ? 10.216 -0.854 -0.397 1.00 89.44 171 SER A N 1
ATOM 1364 C CA . SER A 1 171 ? 11.146 -1.251 -1.443 1.00 89.44 171 SER A CA 1
ATOM 1365 C C . SER A 1 171 ? 11.015 -2.743 -1.755 1.00 89.44 171 SER A C 1
ATOM 1367 O O . SER A 1 171 ? 10.932 -3.551 -0.828 1.00 89.44 171 SER A O 1
ATOM 1369 N N . PRO A 1 172 ? 11.052 -3.151 -3.036 1.00 86.75 172 PRO A N 1
ATOM 1370 C CA . PRO A 1 172 ? 11.155 -4.560 -3.410 1.00 86.75 172 PRO A CA 1
ATOM 1371 C C . PRO A 1 172 ? 12.396 -5.255 -2.832 1.00 86.75 172 PRO A C 1
ATOM 1373 O O . PRO A 1 172 ? 12.394 -6.472 -2.691 1.00 86.75 172 PRO A O 1
ATOM 1376 N N . TYR A 1 173 ? 13.434 -4.486 -2.485 1.00 87.12 173 TYR A N 1
ATOM 1377 C CA . TYR A 1 173 ? 14.702 -4.984 -1.950 1.00 87.12 173 TYR A CA 1
ATOM 1378 C C . TYR A 1 173 ? 14.705 -5.144 -0.424 1.00 87.12 173 TYR A C 1
ATOM 1380 O O . TYR A 1 173 ? 15.728 -5.524 0.144 1.00 87.12 173 TYR A O 1
ATOM 1388 N N . PHE A 1 174 ? 13.588 -4.851 0.254 1.00 88.81 174 PHE A N 1
ATOM 1389 C CA . PHE A 1 174 ? 13.499 -4.924 1.708 1.00 88.81 174 PHE A CA 1
ATOM 1390 C C . PHE A 1 174 ? 13.884 -6.313 2.233 1.00 88.81 174 PHE A C 1
ATOM 1392 O O . PHE A 1 174 ? 13.223 -7.310 1.918 1.00 88.81 174 PHE A O 1
ATOM 1399 N N . SER A 1 175 ? 14.907 -6.384 3.085 1.00 86.12 175 SER A N 1
ATOM 1400 C CA . SER A 1 175 ? 15.378 -7.642 3.683 1.00 86.12 175 SER A CA 1
ATOM 1401 C C . SER A 1 175 ? 15.325 -7.663 5.213 1.00 86.12 175 SER A C 1
ATOM 1403 O O . SER A 1 175 ? 15.726 -8.655 5.825 1.00 86.12 175 SER A O 1
ATOM 1405 N N . GLY A 1 176 ? 14.746 -6.622 5.818 1.00 85.94 176 GLY A N 1
ATOM 1406 C CA . GLY A 1 176 ? 14.583 -6.476 7.262 1.00 85.94 176 GLY A CA 1
ATOM 1407 C C . GLY A 1 176 ? 15.430 -5.340 7.826 1.00 85.94 176 GLY A C 1
ATOM 1408 O O . GLY A 1 176 ? 16.352 -4.856 7.177 1.00 85.94 176 GLY A O 1
ATOM 1409 N N . ILE A 1 177 ? 15.109 -4.923 9.051 1.00 85.62 177 ILE A N 1
ATOM 1410 C CA . ILE A 1 177 ? 15.912 -3.953 9.798 1.00 85.62 177 ILE A CA 1
ATOM 1411 C C . ILE A 1 177 ? 16.823 -4.729 10.757 1.00 85.62 177 ILE A C 1
ATOM 1413 O O . ILE A 1 177 ? 16.303 -5.398 11.650 1.00 85.62 177 ILE A O 1
ATOM 1417 N N . PRO A 1 178 ? 18.158 -4.664 10.596 1.00 77.06 178 PRO A N 1
ATOM 1418 C CA . PRO A 1 178 ? 19.082 -5.416 11.442 1.00 77.06 178 PRO A CA 1
ATOM 1419 C C . PRO A 1 178 ? 19.432 -4.707 12.760 1.00 77.06 178 PRO A C 1
ATOM 1421 O O . PRO A 1 178 ? 20.006 -5.337 13.638 1.00 77.06 178 PRO A O 1
ATOM 1424 N N . SER A 1 179 ? 19.144 -3.407 12.899 1.00 80.06 179 SER A N 1
ATOM 1425 C CA . SER A 1 179 ? 19.552 -2.591 14.053 1.00 80.06 179 SER A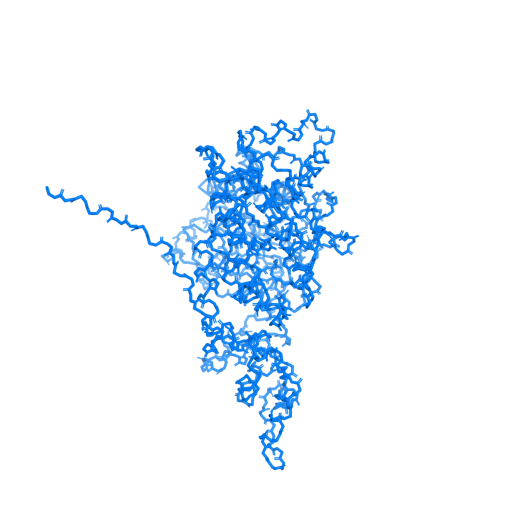 CA 1
ATOM 1426 C C . SER A 1 179 ? 18.518 -1.516 14.384 1.00 80.06 179 SER A C 1
ATOM 1428 O O . SER A 1 179 ? 17.893 -0.944 13.489 1.00 80.06 179 SER A O 1
ATOM 1430 N N . LEU A 1 180 ? 18.389 -1.190 15.675 1.00 83.62 180 LEU A N 1
ATOM 1431 C CA . LEU A 1 180 ? 17.607 -0.048 16.165 1.00 83.62 180 LEU A CA 1
ATOM 1432 C C . LEU A 1 180 ? 18.210 1.312 15.760 1.00 83.62 180 LEU A C 1
ATOM 1434 O O . LEU A 1 180 ? 17.492 2.314 15.690 1.00 83.62 180 LEU A O 1
ATOM 1438 N N . GLU A 1 181 ? 19.518 1.363 15.503 1.00 81.31 181 GLU A N 1
ATOM 1439 C CA . GLU A 1 181 ? 20.220 2.552 15.016 1.00 81.31 181 GLU A CA 1
ATOM 1440 C C . GLU A 1 181 ? 20.540 2.372 13.527 1.00 81.31 181 GLU A C 1
ATOM 1442 O O . GLU A 1 181 ? 21.489 1.680 13.153 1.00 81.31 181 GLU A O 1
ATOM 1447 N N . LEU A 1 182 ? 19.701 2.965 12.671 1.00 79.31 182 LEU A N 1
ATOM 1448 C CA . LEU A 1 182 ? 19.912 2.984 11.223 1.00 79.31 182 LEU A CA 1
ATOM 1449 C C . LEU A 1 182 ? 21.023 3.998 10.879 1.00 79.31 182 LEU A C 1
ATOM 1451 O O . LEU A 1 182 ? 20.944 5.137 11.342 1.00 79.31 182 LEU A O 1
ATOM 1455 N N . PRO A 1 183 ? 22.044 3.618 10.088 1.00 74.50 183 PRO A N 1
ATOM 1456 C CA . PRO A 1 183 ? 23.185 4.484 9.791 1.00 74.50 183 PRO A CA 1
ATOM 1457 C C . PRO A 1 183 ? 22.842 5.540 8.736 1.00 74.50 183 PRO A C 1
ATOM 1459 O O . PRO A 1 183 ? 22.344 5.190 7.664 1.00 74.50 183 PRO A O 1
ATOM 1462 N N . ASP A 1 184 ? 23.138 6.816 9.018 1.00 77.50 184 ASP A N 1
ATOM 1463 C CA . ASP A 1 184 ? 22.943 7.920 8.064 1.00 77.50 184 ASP A CA 1
ATOM 1464 C C . ASP A 1 184 ? 23.730 7.693 6.764 1.00 77.50 184 ASP A C 1
ATOM 1466 O O . ASP A 1 184 ? 24.845 7.160 6.796 1.00 77.50 184 ASP A O 1
ATOM 1470 N N . PRO A 1 185 ? 23.188 8.115 5.604 1.00 80.19 185 PRO A N 1
ATOM 1471 C CA . PRO A 1 185 ? 23.918 8.031 4.350 1.00 80.19 185 PRO A CA 1
ATOM 1472 C C . PRO A 1 185 ? 25.175 8.915 4.396 1.00 80.19 185 PRO A C 1
ATOM 1474 O O . PRO A 1 185 ? 25.080 10.144 4.375 1.00 80.19 185 PRO A O 1
ATOM 1477 N N . ASP A 1 186 ? 26.360 8.297 4.402 1.00 87.50 186 ASP A N 1
ATOM 1478 C CA . ASP A 1 186 ? 27.642 9.007 4.322 1.00 87.50 186 ASP A CA 1
ATOM 1479 C C . ASP A 1 186 ? 27.842 9.584 2.913 1.00 87.50 186 ASP A C 1
ATOM 1481 O O . ASP A 1 186 ? 28.261 8.903 1.973 1.00 87.50 186 ASP A O 1
ATOM 1485 N N . ALA A 1 187 ? 27.547 10.877 2.771 1.00 88.69 187 ALA A N 1
ATOM 1486 C CA . ALA A 1 187 ? 27.687 11.607 1.517 1.00 88.69 187 ALA A CA 1
ATOM 1487 C C . ALA A 1 187 ? 29.111 11.536 0.934 1.00 88.69 187 ALA A C 1
ATOM 1489 O O . ALA A 1 187 ? 29.267 11.523 -0.290 1.00 88.69 187 ALA A O 1
ATOM 1490 N N . ALA A 1 188 ? 30.147 11.478 1.777 1.00 91.69 188 ALA A N 1
ATOM 1491 C CA . ALA A 1 188 ? 31.532 11.405 1.324 1.00 91.69 188 ALA A CA 1
ATOM 1492 C C . ALA A 1 188 ? 31.870 10.013 0.775 1.00 91.69 188 ALA A C 1
ATOM 1494 O O . ALA A 1 188 ? 32.540 9.909 -0.256 1.00 91.69 188 ALA A O 1
ATOM 1495 N N . GLU A 1 189 ? 31.390 8.947 1.418 1.00 91.12 189 GLU A N 1
ATOM 1496 C CA . GLU A 1 189 ? 31.485 7.582 0.885 1.00 91.12 189 GLU A CA 1
ATOM 1497 C C . GLU A 1 189 ? 30.738 7.459 -0.448 1.00 91.12 189 GLU A C 1
ATOM 1499 O O . GLU A 1 189 ? 31.315 7.006 -1.438 1.00 91.12 189 GLU A O 1
ATOM 1504 N N . PHE A 1 190 ? 29.502 7.955 -0.526 1.00 90.69 190 PHE A N 1
ATOM 1505 C CA . PHE A 1 190 ? 28.734 7.946 -1.771 1.00 90.69 190 PHE A CA 1
ATOM 1506 C C . PHE A 1 190 ? 29.438 8.678 -2.903 1.00 90.69 190 PHE A C 1
ATOM 1508 O O . PHE A 1 190 ? 29.555 8.147 -4.008 1.00 90.69 190 PHE A O 1
ATOM 1515 N N . ARG A 1 191 ? 29.937 9.887 -2.630 1.00 94.12 191 ARG A N 1
ATOM 1516 C CA . ARG A 1 191 ? 30.682 10.662 -3.620 1.00 94.12 191 ARG A CA 1
ATOM 1517 C C . ARG A 1 191 ? 31.889 9.880 -4.126 1.00 94.12 191 ARG A C 1
ATOM 1519 O O . ARG A 1 191 ? 32.106 9.843 -5.333 1.00 94.12 191 ARG A O 1
ATOM 1526 N N . ARG A 1 192 ? 32.641 9.225 -3.234 1.00 94.88 192 ARG A N 1
ATOM 1527 C CA . ARG A 1 192 ? 33.783 8.382 -3.621 1.00 94.88 192 ARG A CA 1
ATOM 1528 C C . ARG A 1 192 ? 33.367 7.251 -4.562 1.00 94.88 192 ARG A C 1
ATOM 1530 O O . ARG A 1 192 ? 33.997 7.100 -5.604 1.00 94.88 192 ARG A O 1
ATOM 1537 N N . ARG A 1 193 ? 32.292 6.514 -4.253 1.00 93.75 193 ARG A N 1
ATOM 1538 C CA . ARG A 1 193 ? 31.794 5.409 -5.099 1.00 93.75 193 ARG A CA 1
ATOM 1539 C C . ARG A 1 193 ? 31.299 5.886 -6.464 1.00 93.75 193 ARG A C 1
ATOM 1541 O O . ARG A 1 193 ? 31.633 5.286 -7.480 1.00 93.75 193 ARG A O 1
ATOM 1548 N N . VAL A 1 194 ? 30.551 6.990 -6.507 1.00 92.50 194 VAL A N 1
ATOM 1549 C CA . VAL A 1 194 ? 30.051 7.571 -7.766 1.00 92.50 194 VAL A CA 1
ATOM 1550 C C . VAL A 1 194 ? 31.202 8.069 -8.642 1.00 92.50 194 VAL A C 1
ATOM 1552 O O . VAL A 1 194 ? 31.199 7.825 -9.847 1.00 92.50 194 VAL A O 1
ATOM 1555 N N . VAL A 1 195 ? 32.201 8.735 -8.053 1.00 93.06 195 VAL A N 1
ATOM 1556 C CA . VAL A 1 195 ? 33.395 9.187 -8.784 1.00 93.06 195 VAL A CA 1
ATOM 1557 C C . VAL A 1 195 ? 34.178 7.997 -9.333 1.00 93.06 195 VAL A C 1
ATOM 1559 O O . VAL A 1 195 ? 34.501 8.004 -10.517 1.00 93.06 195 VAL A O 1
ATOM 1562 N N . ALA A 1 196 ? 34.414 6.962 -8.522 1.00 92.88 196 ALA A N 1
ATOM 1563 C CA . ALA A 1 196 ? 35.101 5.751 -8.966 1.00 92.88 196 ALA A CA 1
ATOM 1564 C C . ALA A 1 196 ? 34.370 5.072 -10.139 1.00 92.88 196 ALA A C 1
ATOM 1566 O O . ALA A 1 196 ? 35.000 4.716 -11.133 1.00 92.88 196 ALA A O 1
ATOM 1567 N N . PHE A 1 197 ? 33.039 4.960 -10.063 1.00 92.31 197 PHE A N 1
ATOM 1568 C CA . PHE A 1 197 ? 32.217 4.410 -11.143 1.00 92.31 197 PHE A CA 1
ATOM 1569 C C . PHE A 1 197 ? 32.300 5.242 -12.432 1.00 92.31 197 PHE A C 1
ATOM 1571 O O . PHE A 1 197 ? 32.427 4.684 -13.524 1.00 92.31 197 PHE A O 1
ATOM 1578 N N . ALA A 1 198 ? 32.266 6.571 -12.314 1.00 89.75 198 ALA A N 1
ATOM 1579 C CA . ALA A 1 198 ? 32.358 7.470 -13.459 1.00 89.75 198 ALA A CA 1
ATOM 1580 C C . ALA A 1 198 ? 33.748 7.427 -14.121 1.00 89.75 198 ALA A C 1
ATOM 1582 O O . ALA A 1 198 ? 33.846 7.360 -15.345 1.00 89.75 198 ALA A O 1
ATOM 1583 N N . GLU A 1 199 ? 34.823 7.426 -13.331 1.00 89.50 199 GLU A N 1
ATOM 1584 C CA . GLU A 1 199 ? 36.206 7.381 -13.831 1.00 89.50 199 GLU A CA 1
ATOM 1585 C C . GLU A 1 199 ? 36.559 6.027 -14.462 1.00 89.50 199 GLU A C 1
ATOM 1587 O O . GLU A 1 199 ? 37.320 5.978 -15.429 1.00 89.50 199 GLU A O 1
ATOM 1592 N N . ALA A 1 200 ? 35.962 4.932 -13.983 1.00 89.50 200 ALA A N 1
ATOM 1593 C CA . ALA A 1 200 ? 36.172 3.596 -14.540 1.00 89.50 200 ALA A CA 1
ATOM 1594 C C . ALA A 1 200 ? 35.619 3.419 -15.969 1.00 89.50 200 ALA A C 1
ATOM 1596 O O . ALA A 1 200 ? 35.973 2.452 -16.648 1.00 89.50 200 ALA A O 1
ATOM 1597 N N . SER A 1 201 ? 34.778 4.350 -16.436 1.00 83.75 201 SER A N 1
ATOM 1598 C CA . SER A 1 201 ? 34.259 4.375 -17.810 1.00 83.75 201 SER A CA 1
ATOM 1599 C C . SER A 1 201 ? 35.260 4.871 -18.852 1.00 83.75 201 SER A C 1
ATOM 1601 O O . SER A 1 201 ? 34.981 4.766 -20.042 1.00 83.75 201 SER A O 1
ATOM 1603 N N . GLU A 1 202 ? 36.385 5.446 -18.413 1.00 83.88 202 GLU A N 1
ATOM 1604 C CA . GLU A 1 202 ? 37.385 6.130 -19.248 1.00 83.88 202 GLU A CA 1
ATOM 1605 C C . GLU A 1 202 ? 36.889 7.421 -19.937 1.00 83.88 202 GLU A C 1
ATOM 1607 O O . GLU A 1 202 ? 37.677 8.117 -20.580 1.00 83.88 202 GLU A O 1
ATOM 1612 N N . TYR A 1 203 ? 35.622 7.810 -19.754 1.00 83.31 203 TYR A N 1
ATOM 1613 C CA . TYR A 1 203 ? 35.108 9.116 -20.171 1.00 83.31 203 TYR A CA 1
ATOM 1614 C C . TYR A 1 203 ? 35.402 10.197 -19.126 1.00 83.31 203 TYR A C 1
ATOM 1616 O O . TYR A 1 203 ? 35.470 9.943 -17.921 1.00 83.31 203 TYR A O 1
ATOM 1624 N N . ALA A 1 204 ? 35.499 11.452 -19.574 1.00 84.00 204 ALA A N 1
ATOM 1625 C CA . ALA A 1 204 ? 35.534 12.590 -18.663 1.00 84.00 204 ALA A CA 1
ATOM 1626 C C . ALA A 1 204 ? 34.203 12.682 -17.895 1.00 84.00 204 ALA A C 1
ATOM 1628 O O . ALA A 1 204 ? 33.151 12.935 -18.486 1.00 84.00 204 ALA A O 1
ATOM 1629 N N . LYS A 1 205 ? 34.243 12.470 -16.576 1.00 89.56 205 LYS A N 1
ATOM 1630 C CA . LYS A 1 205 ? 33.060 12.552 -15.706 1.00 89.56 205 LYS A CA 1
ATOM 1631 C C . LYS A 1 205 ? 32.480 13.966 -15.646 1.00 89.56 205 LYS A C 1
ATOM 1633 O O . LYS A 1 205 ? 33.228 14.945 -15.620 1.00 89.56 205 LYS A O 1
ATOM 1638 N N . SER A 1 206 ? 31.158 14.062 -15.522 1.00 91.81 206 SER A N 1
ATOM 1639 C CA . SER A 1 206 ? 30.491 15.331 -15.228 1.00 91.81 206 SER A CA 1
ATOM 1640 C C . SER A 1 206 ? 30.388 15.563 -13.718 1.00 91.81 206 SER A C 1
ATOM 1642 O O . SER A 1 206 ? 29.654 14.859 -13.025 1.00 91.81 206 SER A O 1
ATOM 1644 N N . GLU A 1 207 ? 31.093 16.570 -13.189 1.00 91.56 207 GLU A N 1
ATOM 1645 C CA . GLU A 1 207 ? 30.984 16.950 -11.765 1.00 91.56 207 GLU A CA 1
ATOM 1646 C C . GLU A 1 207 ? 29.555 17.369 -11.389 1.00 91.56 207 GLU A C 1
ATOM 1648 O O . GLU A 1 207 ? 29.084 17.054 -10.300 1.00 91.56 207 GLU A O 1
ATOM 1653 N N . ASP A 1 208 ? 28.828 18.019 -12.303 1.00 90.44 208 ASP A N 1
ATOM 1654 C CA . ASP A 1 208 ? 27.428 18.398 -12.081 1.00 90.44 208 ASP A CA 1
ATOM 1655 C C . ASP A 1 208 ? 26.545 17.165 -11.834 1.00 90.44 208 ASP A C 1
ATOM 1657 O O . ASP A 1 208 ? 25.730 17.150 -10.909 1.00 90.44 208 ASP A O 1
ATOM 1661 N N . PHE A 1 209 ? 26.731 16.097 -12.616 1.00 90.38 209 PHE A N 1
ATOM 1662 C CA . PHE A 1 209 ? 25.966 14.864 -12.434 1.00 90.38 209 PHE A CA 1
ATOM 1663 C C . PHE A 1 209 ? 26.390 14.105 -11.173 1.00 90.38 209 PHE A C 1
ATOM 1665 O O . PHE A 1 209 ? 25.512 13.585 -10.482 1.00 90.38 209 PHE A O 1
ATOM 1672 N N . VAL A 1 210 ? 27.684 14.097 -10.819 1.00 91.12 210 VAL A N 1
ATOM 1673 C CA . VAL A 1 210 ? 28.174 13.544 -9.538 1.00 91.12 210 VAL A CA 1
ATOM 1674 C C . VAL A 1 210 ? 27.453 14.212 -8.367 1.00 91.12 210 VAL A C 1
ATOM 1676 O O . VAL A 1 210 ? 26.835 13.526 -7.552 1.00 91.12 210 VAL A O 1
ATOM 1679 N N . GLU A 1 211 ? 27.470 15.544 -8.303 1.00 91.50 211 GLU A N 1
ATOM 1680 C CA . GLU A 1 211 ? 26.844 16.294 -7.209 1.00 91.50 211 GLU A CA 1
ATOM 1681 C C . GLU A 1 211 ? 25.322 16.092 -7.176 1.00 91.50 211 GLU A C 1
ATOM 1683 O O . GLU A 1 211 ? 24.729 15.904 -6.108 1.00 91.50 211 GLU A O 1
ATOM 1688 N N . LYS A 1 212 ? 24.667 16.044 -8.344 1.00 90.50 212 LYS A N 1
ATOM 1689 C CA . LYS A 1 212 ? 23.232 15.735 -8.448 1.00 90.50 212 LYS A CA 1
ATOM 1690 C C . LYS A 1 212 ? 22.901 14.322 -7.976 1.00 90.50 212 LYS A C 1
ATOM 1692 O O . LYS A 1 212 ? 21.875 14.144 -7.316 1.00 90.50 212 LYS A O 1
ATOM 1697 N N . ALA A 1 213 ? 23.736 13.334 -8.291 1.00 89.94 213 ALA A N 1
ATOM 1698 C CA . ALA A 1 213 ? 23.553 11.956 -7.854 1.00 89.94 213 ALA A CA 1
ATOM 1699 C C . ALA A 1 213 ? 23.696 11.826 -6.336 1.00 89.94 213 ALA A C 1
ATOM 1701 O O . ALA A 1 213 ? 22.779 11.321 -5.684 1.00 89.94 213 ALA A O 1
ATOM 1702 N N . VAL A 1 214 ? 24.774 12.373 -5.764 1.00 90.12 214 VAL A N 1
ATOM 1703 C CA . VAL A 1 214 ? 25.011 12.378 -4.310 1.00 90.12 214 VAL A CA 1
ATOM 1704 C C . VAL A 1 214 ? 23.863 13.078 -3.583 1.00 90.12 214 VAL A C 1
ATOM 1706 O O . VAL A 1 214 ? 23.260 12.501 -2.679 1.00 90.12 214 VAL A O 1
ATOM 1709 N N . LYS A 1 215 ? 23.468 14.277 -4.030 1.00 89.44 215 LYS A N 1
ATOM 1710 C CA . LYS A 1 215 ? 22.352 15.023 -3.432 1.00 89.44 215 LYS A CA 1
ATOM 1711 C C . LYS A 1 215 ? 21.033 14.252 -3.495 1.00 89.44 215 LYS A C 1
ATOM 1713 O O . LYS A 1 215 ? 20.287 14.242 -2.516 1.00 89.44 215 LYS A O 1
ATOM 1718 N N . SER A 1 216 ? 20.735 13.616 -4.630 1.00 86.94 216 SER A N 1
ATOM 1719 C CA . SER A 1 216 ? 19.518 12.815 -4.804 1.00 86.94 216 SER A CA 1
ATOM 1720 C C . SER A 1 216 ? 19.457 11.661 -3.810 1.00 86.94 216 SER A C 1
ATOM 1722 O O . SER A 1 216 ? 18.419 11.436 -3.193 1.00 86.94 216 SER A O 1
ATOM 1724 N N . ILE A 1 217 ? 20.564 10.936 -3.661 1.00 82.75 217 ILE A N 1
ATOM 1725 C CA . ILE A 1 217 ? 20.680 9.760 -2.797 1.00 82.75 217 ILE A CA 1
ATOM 1726 C C . ILE A 1 217 ? 20.588 10.175 -1.327 1.00 82.75 217 ILE A C 1
ATOM 1728 O O . ILE A 1 217 ? 19.733 9.662 -0.608 1.00 82.75 217 ILE A O 1
ATOM 1732 N N . CYS A 1 218 ? 21.383 11.156 -0.890 1.00 85.31 218 CYS A N 1
ATOM 1733 C CA . CYS A 1 218 ? 21.351 11.637 0.493 1.00 85.31 218 CYS A CA 1
ATOM 1734 C C . CYS A 1 218 ? 19.975 12.199 0.872 1.00 85.31 218 CYS A C 1
ATOM 1736 O O . CYS A 1 218 ? 19.501 11.965 1.978 1.00 85.31 218 CYS A O 1
ATOM 1738 N N . SER A 1 219 ? 19.291 12.888 -0.049 1.00 85.00 219 SER A N 1
ATOM 1739 C CA . SER A 1 219 ? 17.929 13.374 0.199 1.00 85.00 219 SER A CA 1
ATOM 1740 C C . SER A 1 219 ? 16.904 12.242 0.285 1.00 85.00 219 SER A C 1
ATOM 1742 O O . SER A 1 219 ? 15.968 12.342 1.071 1.00 85.00 219 SER A O 1
ATOM 1744 N N . ARG A 1 220 ? 17.042 11.198 -0.539 1.00 80.44 220 ARG A N 1
ATOM 1745 C CA . ARG A 1 220 ? 16.108 10.065 -0.607 1.00 80.44 220 ARG A CA 1
ATOM 1746 C C . ARG A 1 220 ? 16.236 9.142 0.602 1.00 80.44 220 ARG A C 1
ATOM 1748 O O . ARG A 1 220 ? 15.223 8.697 1.132 1.00 80.44 220 ARG A O 1
ATOM 1755 N N . TYR A 1 221 ? 17.468 8.858 1.016 1.00 78.94 221 TYR A N 1
ATOM 1756 C CA . TYR A 1 221 ? 17.769 7.943 2.118 1.00 78.94 221 TYR A CA 1
ATOM 1757 C C . TYR A 1 221 ? 18.034 8.653 3.442 1.00 78.94 221 TYR A C 1
ATOM 1759 O O . TYR A 1 221 ? 18.366 7.983 4.417 1.00 78.94 221 TYR A O 1
ATOM 1767 N N . SER A 1 222 ? 17.843 9.978 3.491 1.00 76.44 222 SER A N 1
ATOM 1768 C CA . SER A 1 222 ? 17.798 10.731 4.743 1.00 76.44 222 SER A CA 1
ATOM 1769 C C . SER A 1 222 ? 16.919 9.993 5.749 1.00 76.44 222 SER A C 1
ATOM 1771 O O . SER A 1 222 ? 15.820 9.521 5.423 1.00 76.44 222 SER A O 1
ATOM 1773 N N . ILE A 1 223 ? 17.411 9.863 6.976 1.00 67.94 223 ILE A N 1
ATOM 1774 C CA . ILE A 1 223 ? 16.742 9.092 8.022 1.00 67.94 223 ILE A CA 1
ATOM 1775 C C . ILE A 1 223 ? 15.761 9.962 8.815 1.00 67.94 223 ILE A C 1
ATOM 1777 O O . ILE A 1 223 ? 15.425 9.695 9.972 1.00 67.94 223 ILE A O 1
ATOM 1781 N N . GLU A 1 224 ? 15.211 10.983 8.159 1.00 67.62 224 GLU A N 1
ATOM 1782 C CA . GLU A 1 224 ? 13.944 11.559 8.574 1.00 67.62 224 GLU A CA 1
ATOM 1783 C C . GLU A 1 224 ? 12.942 10.398 8.695 1.00 67.62 224 GLU A C 1
ATOM 1785 O O . GLU A 1 224 ? 12.536 9.797 7.698 1.00 67.62 224 GLU A O 1
ATOM 1790 N N . ASN A 1 225 ? 12.574 10.064 9.938 1.00 75.88 225 ASN A N 1
ATOM 1791 C CA . ASN A 1 225 ? 11.700 8.952 10.338 1.00 75.88 225 ASN A CA 1
ATOM 1792 C C . ASN A 1 225 ? 12.366 7.574 10.583 1.00 75.88 225 ASN A C 1
ATOM 1794 O O . ASN A 1 225 ? 11.674 6.560 10.491 1.00 75.88 225 ASN A O 1
ATOM 1798 N N . ALA A 1 226 ? 13.647 7.503 10.982 1.00 83.69 226 ALA A N 1
ATOM 1799 C CA . ALA A 1 226 ? 14.294 6.253 11.453 1.00 83.69 226 ALA A CA 1
ATOM 1800 C C . ALA A 1 226 ? 13.409 5.467 12.422 1.00 83.69 226 ALA A C 1
ATOM 1802 O O . ALA A 1 226 ? 13.118 4.286 12.241 1.00 83.69 226 ALA A O 1
ATOM 1803 N N . SER A 1 227 ? 12.928 6.188 13.432 1.00 88.00 227 SER A N 1
ATOM 1804 C CA . SER A 1 227 ? 12.132 5.662 14.528 1.00 88.00 227 SER A CA 1
ATOM 1805 C C . SER A 1 227 ? 10.805 5.106 14.022 1.00 88.00 227 SER A C 1
ATOM 1807 O O . SER A 1 227 ? 10.349 4.077 14.507 1.00 88.00 227 SER A O 1
ATOM 1809 N N . HIS A 1 228 ? 10.213 5.729 12.995 1.00 91.00 228 HIS A N 1
ATOM 1810 C CA . HIS A 1 228 ? 9.018 5.196 12.348 1.00 91.00 228 HIS A CA 1
ATOM 1811 C C . HIS A 1 228 ? 9.296 3.864 11.656 1.00 91.00 228 HIS A C 1
ATOM 1813 O O . HIS A 1 228 ? 8.518 2.935 11.842 1.00 91.00 228 HIS A O 1
ATOM 1819 N N . ARG A 1 229 ? 10.396 3.749 10.895 1.00 90.56 229 ARG A N 1
ATOM 1820 C CA . ARG A 1 229 ? 10.758 2.510 10.182 1.00 90.56 229 ARG A CA 1
ATOM 1821 C C . ARG A 1 229 ? 10.949 1.352 11.159 1.00 90.56 229 ARG A C 1
ATOM 1823 O O . ARG A 1 229 ? 10.394 0.282 10.950 1.00 90.56 229 ARG A O 1
ATOM 1830 N N . VAL A 1 230 ? 11.649 1.596 12.267 1.00 92.00 230 VAL A N 1
ATOM 1831 C CA . VAL A 1 230 ? 11.843 0.603 13.335 1.00 92.00 230 VAL A CA 1
ATOM 1832 C C . VAL A 1 230 ? 10.506 0.202 13.973 1.00 92.00 230 VAL A C 1
ATOM 1834 O O . VAL A 1 230 ? 10.205 -0.986 14.075 1.00 92.00 230 VAL A O 1
ATOM 1837 N N . VAL A 1 231 ? 9.656 1.169 14.344 1.00 93.88 231 VAL A N 1
ATOM 1838 C CA . VAL A 1 231 ? 8.321 0.885 14.912 1.00 93.88 231 VAL A CA 1
ATOM 1839 C C . VAL A 1 231 ? 7.443 0.118 13.913 1.00 93.88 231 VAL A C 1
ATOM 1841 O O . VAL A 1 231 ? 6.775 -0.840 14.298 1.00 93.88 231 VAL A O 1
ATOM 1844 N N . SER A 1 232 ? 7.452 0.510 12.637 1.00 94.75 232 SER A N 1
ATOM 1845 C CA . SER A 1 232 ? 6.683 -0.123 11.558 1.00 94.75 232 SER A CA 1
ATOM 1846 C C . SER A 1 232 ? 7.124 -1.568 11.332 1.00 94.75 232 SER A C 1
ATOM 1848 O O . SER A 1 232 ? 6.273 -2.457 11.218 1.00 94.75 232 SER A O 1
ATOM 1850 N N . PHE A 1 233 ? 8.432 -1.823 11.373 1.00 93.12 233 PHE A N 1
ATOM 1851 C CA . PHE A 1 233 ? 8.982 -3.163 11.235 1.00 93.12 233 PHE A CA 1
ATOM 1852 C C . PHE A 1 233 ? 8.576 -4.047 12.413 1.00 93.12 233 PHE A C 1
ATOM 1854 O O . PHE A 1 233 ? 8.102 -5.164 12.205 1.00 93.12 233 PHE A O 1
ATOM 1861 N N . CYS A 1 234 ? 8.663 -3.533 13.643 1.00 93.06 234 CYS A N 1
ATOM 1862 C CA . CYS A 1 234 ? 8.212 -4.244 14.839 1.00 93.06 234 CYS A CA 1
ATOM 1863 C C . CYS A 1 234 ? 6.714 -4.562 14.801 1.00 93.06 234 CYS A C 1
ATOM 1865 O O . CYS A 1 234 ? 6.325 -5.687 15.106 1.00 93.06 234 CYS A O 1
ATOM 1867 N N . ILE A 1 235 ? 5.870 -3.617 14.371 1.00 95.06 235 ILE A N 1
ATOM 1868 C CA . ILE A 1 235 ? 4.438 -3.870 14.147 1.00 95.06 235 ILE A CA 1
ATOM 1869 C C . ILE A 1 235 ? 4.249 -4.961 13.086 1.00 95.06 235 ILE A C 1
ATOM 1871 O O . ILE A 1 235 ? 3.441 -5.869 13.278 1.00 95.06 235 ILE A O 1
ATOM 1875 N N . GLY A 1 236 ? 5.032 -4.927 12.006 1.00 93.12 236 GLY A N 1
ATOM 1876 C CA . GLY A 1 236 ? 5.049 -5.975 10.988 1.00 93.12 236 GLY A CA 1
ATOM 1877 C C . GLY A 1 236 ? 5.400 -7.348 11.549 1.00 93.12 236 GLY A C 1
ATOM 1878 O O . GLY A 1 236 ? 4.702 -8.315 11.251 1.00 93.12 236 GLY A O 1
ATOM 1879 N N . ARG A 1 237 ? 6.414 -7.441 12.417 1.00 90.88 237 ARG A N 1
ATOM 1880 C CA . ARG A 1 237 ? 6.752 -8.685 13.128 1.00 90.88 237 ARG A CA 1
ATOM 1881 C C . ARG A 1 237 ? 5.619 -9.150 14.046 1.00 90.88 237 ARG A C 1
ATOM 1883 O O . ARG A 1 237 ? 5.313 -10.339 14.059 1.00 90.88 237 ARG A O 1
ATOM 1890 N N . CYS A 1 238 ? 4.936 -8.245 14.754 1.00 92.50 238 CYS A N 1
ATOM 1891 C CA . CYS A 1 238 ? 3.759 -8.594 15.567 1.00 92.50 238 CYS A CA 1
ATOM 1892 C C . CYS A 1 238 ? 2.612 -9.188 14.728 1.00 92.50 238 CYS A C 1
ATOM 1894 O O . CYS A 1 238 ? 1.921 -10.101 15.183 1.00 92.50 238 CYS A O 1
ATOM 1896 N N . PHE A 1 239 ? 2.431 -8.692 13.503 1.00 91.75 239 PHE A N 1
ATOM 1897 C CA . PHE A 1 239 ? 1.486 -9.227 12.521 1.00 91.75 239 PHE A CA 1
ATOM 1898 C C . PHE A 1 239 ? 2.032 -10.422 11.726 1.00 91.75 239 PHE A C 1
ATOM 1900 O O . PHE A 1 239 ? 1.349 -10.919 10.845 1.00 91.75 239 PHE A O 1
ATOM 1907 N N . GLY A 1 240 ? 3.240 -10.922 12.012 1.00 88.25 240 GLY A N 1
ATOM 1908 C CA . GLY A 1 240 ? 3.827 -12.052 11.278 1.00 88.25 240 GLY A CA 1
ATOM 1909 C C . GLY A 1 240 ? 4.247 -11.725 9.839 1.00 88.25 240 GLY A C 1
ATOM 1910 O O . GLY A 1 240 ? 4.688 -12.609 9.110 1.00 88.25 240 GLY A O 1
ATOM 1911 N N . ARG A 1 241 ? 4.179 -10.453 9.429 1.00 86.38 241 ARG A N 1
ATOM 1912 C CA . ARG A 1 241 ? 4.584 -9.993 8.094 1.00 86.38 241 ARG A CA 1
ATOM 1913 C C . ARG A 1 241 ? 6.076 -10.199 7.837 1.00 86.38 241 ARG A C 1
ATOM 1915 O O . ARG A 1 241 ? 6.465 -10.464 6.702 1.00 86.38 241 ARG A O 1
ATOM 1922 N N . PHE A 1 242 ? 6.901 -10.048 8.872 1.00 86.56 242 PHE A N 1
ATOM 1923 C CA . PHE A 1 242 ? 8.355 -10.169 8.790 1.00 86.56 242 PHE A CA 1
ATOM 1924 C C . PHE A 1 242 ? 8.877 -11.223 9.770 1.00 86.56 242 PHE A C 1
ATOM 1926 O O . PHE A 1 242 ? 8.408 -11.298 10.907 1.00 86.56 242 PHE A O 1
ATOM 1933 N N . GLY A 1 243 ? 9.857 -12.011 9.324 1.00 79.19 243 GLY A N 1
ATOM 1934 C CA . GLY A 1 243 ? 10.655 -12.893 10.174 1.00 79.19 243 GLY A CA 1
ATOM 1935 C C . GLY A 1 243 ? 12.025 -12.289 10.488 1.00 79.19 243 GLY A C 1
ATOM 1936 O O . GLY A 1 243 ? 12.146 -11.077 10.677 1.00 79.19 243 GLY A O 1
ATOM 1937 N N . GLU A 1 244 ? 13.054 -13.137 10.553 1.00 77.31 244 GLU A N 1
ATOM 1938 C CA . GLU A 1 244 ? 14.424 -12.683 10.809 1.00 77.31 244 GLU A CA 1
ATOM 1939 C C . GLU A 1 244 ? 15.041 -11.977 9.592 1.00 77.31 244 GLU A C 1
ATOM 1941 O O . GLU A 1 244 ? 14.826 -12.435 8.460 1.00 77.31 244 GLU A O 1
ATOM 1946 N N . PRO A 1 245 ? 15.836 -10.904 9.802 1.00 76.44 245 PRO A N 1
ATOM 1947 C CA . PRO A 1 245 ? 16.560 -10.230 8.730 1.00 76.44 245 PRO A CA 1
ATOM 1948 C C . PRO A 1 245 ? 17.427 -11.206 7.928 1.00 76.44 245 PRO A C 1
ATOM 1950 O O . PRO A 1 245 ? 18.138 -12.038 8.488 1.00 76.44 245 PRO A O 1
ATOM 1953 N N . ILE A 1 246 ? 17.381 -11.099 6.600 1.00 72.06 246 ILE A N 1
ATOM 1954 C CA . ILE A 1 246 ? 17.937 -12.119 5.684 1.00 72.06 246 ILE A CA 1
ATOM 1955 C C . ILE A 1 246 ? 19.329 -11.714 5.162 1.00 72.06 246 ILE A C 1
ATOM 1957 O O . ILE A 1 246 ? 19.929 -12.405 4.346 1.00 72.06 246 ILE A O 1
ATOM 1961 N N . GLY A 1 247 ? 19.881 -10.604 5.660 1.00 69.31 247 GLY A N 1
ATOM 1962 C CA . GLY A 1 247 ? 21.080 -9.983 5.098 1.00 69.31 247 GLY A CA 1
ATOM 1963 C C . GLY A 1 247 ? 20.791 -9.282 3.767 1.00 69.31 247 GLY A C 1
ATOM 1964 O O . GLY A 1 247 ? 19.644 -9.211 3.317 1.00 69.31 247 GLY A O 1
ATOM 1965 N N . LEU A 1 248 ? 21.821 -8.700 3.152 1.00 69.81 248 LEU A N 1
ATOM 1966 C CA . LEU A 1 248 ? 21.676 -8.069 1.839 1.00 69.81 248 LEU A CA 1
ATOM 1967 C C . LEU A 1 248 ? 21.518 -9.151 0.764 1.00 69.81 248 LEU A C 1
ATOM 1969 O O . LEU A 1 248 ? 22.301 -10.100 0.754 1.00 69.81 248 LEU A O 1
ATOM 1973 N N . PRO A 1 249 ? 20.528 -9.037 -0.137 1.00 65.81 249 PRO A N 1
ATOM 1974 C CA . PRO A 1 249 ? 20.414 -9.971 -1.245 1.00 65.81 249 PRO A CA 1
ATOM 1975 C C . PRO A 1 249 ? 21.601 -9.778 -2.200 1.00 65.81 249 PRO A C 1
ATOM 19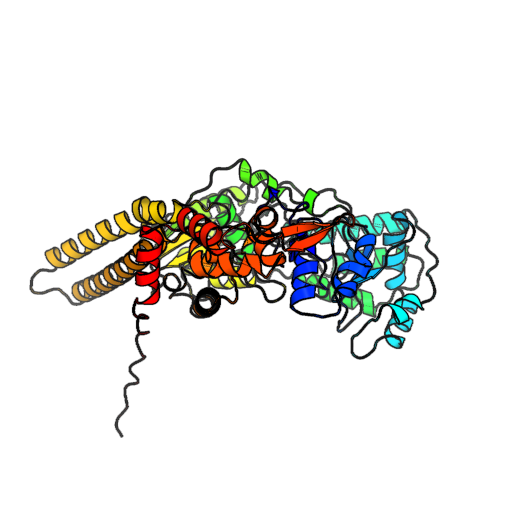77 O O . PRO A 1 249 ? 21.781 -8.688 -2.741 1.00 65.81 249 PRO A O 1
ATOM 1980 N N . GLU A 1 250 ? 22.384 -10.833 -2.445 1.00 68.94 250 GLU A N 1
ATOM 1981 C CA . GLU A 1 250 ? 23.308 -10.884 -3.586 1.00 68.94 250 GLU A CA 1
ATOM 1982 C C . GLU A 1 250 ? 22.467 -10.906 -4.868 1.00 68.94 250 GLU A C 1
ATOM 1984 O O . GLU A 1 250 ? 21.963 -11.950 -5.286 1.00 68.94 250 GLU A O 1
ATOM 1989 N N . CYS A 1 251 ? 22.219 -9.734 -5.450 1.00 73.44 251 CYS A N 1
ATOM 1990 C CA . CYS A 1 251 ? 21.384 -9.611 -6.636 1.00 73.44 251 CYS A CA 1
ATOM 1991 C C . CYS A 1 251 ? 21.947 -8.604 -7.629 1.00 73.44 251 CYS A C 1
ATOM 1993 O O . CYS A 1 251 ? 22.444 -7.547 -7.249 1.00 73.44 251 CYS A O 1
ATOM 1995 N N . ASP A 1 252 ? 21.831 -8.935 -8.913 1.00 82.56 252 ASP A N 1
ATOM 1996 C CA . ASP A 1 252 ? 22.133 -8.016 -10.003 1.00 82.56 252 ASP A CA 1
ATOM 1997 C C . ASP A 1 252 ? 20.964 -7.013 -10.183 1.00 82.56 252 ASP A C 1
ATOM 1999 O O . ASP A 1 252 ? 19.798 -7.416 -10.064 1.00 82.56 252 ASP A O 1
ATOM 2003 N N . PRO A 1 253 ? 21.225 -5.722 -10.470 1.00 83.06 253 PRO A N 1
ATOM 2004 C CA . PRO A 1 253 ? 20.211 -4.677 -10.705 1.00 83.06 253 PRO A CA 1
ATOM 2005 C C . PRO A 1 253 ? 19.149 -4.985 -11.767 1.00 83.06 253 PRO A C 1
ATOM 2007 O O . PRO A 1 253 ? 18.079 -4.371 -11.757 1.00 83.06 253 PRO A O 1
ATOM 2010 N N . PHE A 1 254 ? 19.431 -5.894 -12.693 1.00 88.75 254 PHE A N 1
ATOM 2011 C CA . PHE A 1 254 ? 18.556 -6.297 -13.786 1.00 88.75 254 PHE A CA 1
ATOM 2012 C C . PHE A 1 254 ? 17.755 -7.573 -13.474 1.00 88.75 254 PHE A C 1
ATOM 2014 O O . PHE A 1 254 ? 16.885 -7.971 -14.258 1.00 88.75 254 PHE A O 1
ATOM 2021 N N . THR A 1 255 ? 17.977 -8.180 -12.305 1.00 88.62 255 THR A N 1
ATOM 2022 C CA . THR A 1 255 ? 17.240 -9.360 -11.828 1.00 88.62 255 THR A CA 1
ATOM 2023 C C . THR A 1 255 ? 15.754 -9.051 -11.637 1.00 88.62 255 THR A C 1
ATOM 2025 O O . THR A 1 255 ? 15.398 -7.994 -11.123 1.00 88.62 255 THR A O 1
ATOM 2028 N N . ASP A 1 256 ? 14.870 -9.987 -12.003 1.00 89.12 256 ASP A N 1
ATOM 2029 C CA . ASP A 1 256 ? 13.419 -9.831 -11.835 1.00 89.12 256 ASP A CA 1
ATOM 2030 C C . ASP A 1 256 ? 13.055 -9.557 -10.368 1.00 89.12 256 ASP A C 1
ATOM 2032 O O . ASP A 1 256 ? 13.242 -10.407 -9.494 1.00 89.12 256 ASP A O 1
ATOM 2036 N N . LEU A 1 257 ? 12.462 -8.389 -10.105 1.00 86.62 257 LEU A N 1
ATOM 2037 C CA . LEU A 1 257 ? 12.045 -7.952 -8.770 1.00 86.62 257 LEU A CA 1
ATOM 2038 C C . LEU A 1 257 ? 11.120 -8.961 -8.074 1.00 86.62 257 LEU A C 1
ATOM 2040 O O . LEU A 1 257 ? 11.165 -9.096 -6.853 1.00 86.62 257 LEU A O 1
ATOM 2044 N N . ALA A 1 258 ? 10.304 -9.711 -8.821 1.00 83.62 258 ALA A N 1
ATOM 2045 C CA . ALA A 1 258 ? 9.430 -10.741 -8.255 1.00 83.62 258 ALA A CA 1
ATOM 2046 C C . ALA A 1 258 ? 10.203 -11.910 -7.610 1.00 83.62 258 ALA A C 1
ATOM 2048 O O . ALA A 1 258 ? 9.675 -12.636 -6.756 1.00 83.62 258 ALA A O 1
ATOM 2049 N N . THR A 1 259 ? 11.470 -12.088 -7.983 1.00 82.12 259 THR A N 1
ATOM 2050 C CA . THR A 1 259 ? 12.371 -13.074 -7.375 1.00 82.12 259 THR A CA 1
ATOM 2051 C C . THR A 1 259 ? 13.089 -12.550 -6.129 1.00 82.12 259 THR A C 1
ATOM 2053 O O . THR A 1 259 ? 13.485 -13.356 -5.290 1.00 82.12 259 THR A O 1
ATOM 2056 N N . LEU A 1 260 ? 13.159 -11.224 -5.955 1.00 73.62 260 LEU A N 1
ATOM 2057 C CA . LEU A 1 260 ? 14.018 -10.522 -4.994 1.00 73.62 260 LEU A CA 1
ATOM 2058 C C . LEU A 1 260 ? 13.340 -10.075 -3.691 1.00 73.62 260 LEU A C 1
ATOM 2060 O O . LEU A 1 260 ? 13.924 -9.286 -2.962 1.00 73.62 260 LEU A O 1
ATOM 2064 N N . MET A 1 261 ? 12.135 -10.554 -3.372 1.00 72.69 261 MET A N 1
ATOM 2065 C CA . MET A 1 261 ? 11.391 -10.155 -2.162 1.00 72.69 261 MET A CA 1
ATOM 2066 C C . MET A 1 261 ? 11.486 -11.215 -1.041 1.00 72.69 261 MET A C 1
ATOM 2068 O O . MET A 1 261 ? 10.503 -11.915 -0.773 1.00 72.69 261 MET A O 1
ATOM 2072 N N . PRO A 1 262 ? 12.646 -11.402 -0.382 1.00 62.47 262 PRO A N 1
ATOM 2073 C CA . PRO A 1 262 ? 12.867 -12.501 0.551 1.00 62.47 262 PRO A CA 1
ATOM 2074 C C . PRO A 1 262 ? 12.114 -12.303 1.875 1.00 62.47 262 PRO A C 1
ATOM 2076 O O . PRO A 1 262 ? 11.617 -13.279 2.434 1.00 62.47 262 PRO A O 1
ATOM 2079 N N . SER A 1 263 ? 11.960 -11.058 2.346 1.00 62.84 263 SER A N 1
ATOM 2080 C CA . SER A 1 263 ? 11.241 -10.731 3.590 1.00 62.84 263 SER A CA 1
ATOM 2081 C C . SER A 1 263 ? 9.753 -11.078 3.504 1.00 62.84 263 SER A C 1
ATOM 2083 O O . SER A 1 263 ? 9.209 -11.711 4.405 1.00 62.84 263 SER A O 1
ATOM 2085 N N . LEU A 1 264 ? 9.108 -10.761 2.378 1.00 64.94 264 LEU A N 1
ATOM 2086 C CA . LEU A 1 264 ? 7.708 -11.111 2.134 1.00 64.94 264 LEU A CA 1
ATOM 2087 C C . LEU A 1 264 ? 7.509 -12.623 1.954 1.00 64.94 264 LEU A C 1
ATOM 2089 O O . LEU A 1 264 ? 6.488 -13.146 2.391 1.00 64.94 264 LEU A O 1
ATOM 2093 N N . ARG A 1 265 ? 8.492 -13.363 1.420 1.00 61.28 265 ARG A N 1
ATOM 2094 C CA . ARG A 1 265 ? 8.426 -14.839 1.312 1.00 61.28 265 ARG A CA 1
ATOM 2095 C C . ARG A 1 265 ? 8.434 -15.556 2.662 1.00 61.28 265 ARG A C 1
ATOM 2097 O O . ARG A 1 265 ? 8.006 -16.707 2.735 1.00 61.28 265 ARG A O 1
ATOM 2104 N N . GLN A 1 266 ? 8.924 -14.910 3.720 1.00 58.12 266 GLN A N 1
ATOM 2105 C CA . GLN A 1 266 ? 8.894 -15.475 5.069 1.00 58.12 266 GLN A CA 1
ATOM 2106 C C . GLN A 1 266 ? 7.524 -15.357 5.746 1.00 58.12 266 GLN A C 1
ATOM 2108 O O . GLN A 1 266 ? 7.256 -16.141 6.655 1.00 58.12 266 GLN A O 1
ATOM 2113 N N . SER A 1 267 ? 6.665 -14.431 5.305 1.00 55.66 267 SER A N 1
ATOM 2114 C CA . SER A 1 267 ? 5.376 -14.133 5.953 1.00 55.66 267 SER A CA 1
ATOM 2115 C C . SER A 1 267 ? 4.483 -15.371 6.126 1.00 55.66 267 SER A C 1
ATOM 2117 O O . SER A 1 267 ? 3.907 -15.581 7.187 1.00 55.66 267 SER A O 1
ATOM 2119 N N . HIS A 1 268 ? 4.475 -16.295 5.158 1.00 51.72 268 HIS A N 1
ATOM 2120 C CA . HIS A 1 268 ? 3.696 -17.540 5.236 1.00 51.72 268 HIS A CA 1
ATOM 2121 C C . HIS A 1 268 ? 4.147 -18.523 6.335 1.00 51.72 268 HIS A C 1
ATOM 2123 O O . HIS A 1 268 ? 3.471 -19.525 6.573 1.00 51.72 268 HIS A O 1
ATOM 2129 N N . ARG A 1 269 ? 5.299 -18.294 6.983 1.00 48.06 269 ARG A N 1
ATOM 2130 C CA . ARG A 1 269 ? 5.835 -19.173 8.037 1.00 48.06 269 ARG A CA 1
ATOM 2131 C C . ARG A 1 269 ? 5.438 -18.748 9.450 1.00 48.06 269 ARG A C 1
ATOM 2133 O O . ARG A 1 269 ? 5.561 -19.565 10.360 1.00 48.06 269 ARG A O 1
ATOM 2140 N N . PHE A 1 270 ? 4.954 -17.522 9.647 1.00 53.34 270 PHE A N 1
ATOM 2141 C CA . PHE A 1 270 ? 4.671 -16.973 10.972 1.00 53.34 270 PHE A CA 1
ATOM 2142 C C . PHE A 1 270 ? 3.185 -16.631 11.104 1.00 53.34 270 PHE A C 1
ATOM 2144 O O . PHE A 1 270 ? 2.664 -15.802 10.370 1.00 53.34 270 PHE A O 1
ATOM 2151 N N . ARG A 1 271 ? 2.480 -17.253 12.060 1.00 62.31 271 ARG A N 1
ATOM 2152 C CA . ARG A 1 271 ? 1.133 -16.798 12.439 1.00 62.31 271 ARG A CA 1
ATOM 2153 C C . ARG A 1 271 ? 1.265 -15.584 13.354 1.00 62.31 271 ARG A C 1
ATOM 2155 O O . ARG A 1 271 ? 1.604 -15.743 14.526 1.00 62.31 271 ARG A O 1
ATOM 2162 N N . GLY A 1 272 ? 1.025 -14.398 12.806 1.00 75.50 272 GLY A N 1
ATOM 2163 C CA . GLY A 1 272 ? 0.909 -13.161 13.571 1.00 75.50 272 GLY A CA 1
ATOM 2164 C C . GLY A 1 272 ? -0.411 -13.035 14.329 1.00 75.50 272 GLY A C 1
ATOM 2165 O O . GLY A 1 272 ? -1.280 -13.907 14.264 1.00 75.50 272 GLY A O 1
ATOM 2166 N N . ALA A 1 273 ? -0.566 -11.929 15.057 1.00 79.19 273 ALA A N 1
ATOM 2167 C CA . ALA A 1 273 ? -1.843 -11.580 15.673 1.00 79.19 273 ALA A CA 1
ATOM 2168 C C . ALA A 1 273 ? -2.855 -11.119 14.613 1.00 79.19 273 ALA A C 1
ATOM 2170 O O . ALA A 1 273 ? -2.542 -10.256 13.805 1.00 79.19 273 ALA A O 1
ATOM 2171 N N . THR A 1 274 ? -4.094 -11.611 14.659 1.00 83.31 274 THR A N 1
ATOM 2172 C CA . THR A 1 274 ? -5.155 -11.173 13.732 1.00 83.31 274 THR A CA 1
ATOM 2173 C C . THR A 1 274 ? -5.535 -9.701 13.921 1.00 83.31 274 THR A C 1
ATOM 2175 O O . THR A 1 274 ? -5.849 -8.998 12.961 1.00 83.31 274 THR A O 1
ATOM 2178 N N . ALA A 1 275 ? -5.474 -9.215 15.162 1.00 92.62 275 ALA A N 1
ATOM 2179 C CA . ALA A 1 275 ? -5.629 -7.809 15.497 1.00 92.62 275 ALA A CA 1
ATOM 2180 C C . ALA A 1 275 ? -4.769 -7.439 16.714 1.00 92.62 275 ALA A C 1
ATOM 2182 O O . ALA A 1 275 ? -4.498 -8.273 17.584 1.00 92.62 275 ALA A O 1
ATOM 2183 N N . LEU A 1 276 ? -4.370 -6.169 16.794 1.00 94.50 276 LEU A N 1
ATOM 2184 C CA . LEU A 1 276 ? -3.646 -5.600 17.929 1.00 94.50 276 LEU A CA 1
ATOM 2185 C C . LEU A 1 276 ? -4.487 -4.506 18.589 1.00 94.50 276 LEU A C 1
ATOM 2187 O O . LEU A 1 276 ? -4.826 -3.494 17.977 1.00 94.50 276 LEU A O 1
ATOM 2191 N N . GLU A 1 277 ? -4.813 -4.706 19.861 1.00 95.50 277 GLU A N 1
ATOM 2192 C CA . GLU A 1 277 ? -5.540 -3.735 20.674 1.00 95.50 277 GLU A CA 1
ATOM 2193 C C . GLU A 1 277 ? -4.584 -2.683 21.248 1.00 95.50 277 GLU A C 1
ATOM 2195 O O . GLU A 1 277 ? -3.579 -3.012 21.890 1.00 95.50 277 GLU A O 1
ATOM 2200 N N . HIS A 1 278 ? -4.924 -1.411 21.053 1.00 95.88 278 HIS A N 1
ATOM 2201 C CA . HIS A 1 278 ? -4.197 -0.272 21.590 1.00 95.88 278 HIS A CA 1
ATOM 2202 C C . HIS A 1 278 ? -5.119 0.615 22.437 1.00 95.88 278 HIS A C 1
ATOM 2204 O O . HIS A 1 278 ? -6.038 1.251 21.921 1.00 95.88 278 HIS A O 1
ATOM 2210 N N . ASP A 1 279 ? -4.835 0.680 23.741 1.00 94.25 279 ASP A N 1
ATOM 2211 C CA . ASP A 1 279 ? -5.479 1.580 24.704 1.00 94.25 279 ASP A CA 1
ATOM 2212 C C . ASP A 1 279 ? -4.461 2.639 25.146 1.00 94.25 279 ASP A C 1
ATOM 2214 O O . ASP A 1 279 ? -3.452 2.318 25.775 1.00 94.25 279 ASP A O 1
ATOM 2218 N N . ALA A 1 280 ? -4.701 3.892 24.765 1.00 91.56 280 ALA A N 1
ATOM 2219 C CA . ALA A 1 280 ? -3.807 5.020 25.013 1.00 91.56 280 ALA A CA 1
ATOM 2220 C C . ALA A 1 280 ? -4.145 5.782 26.305 1.00 91.56 280 ALA A C 1
ATOM 2222 O O . ALA A 1 280 ? -3.571 6.846 26.567 1.00 91.56 280 ALA A O 1
ATOM 2223 N N . ARG A 1 281 ? -5.103 5.297 27.106 1.00 89.12 281 ARG A N 1
ATOM 2224 C CA . ARG A 1 281 ? -5.449 5.935 28.380 1.00 89.12 281 ARG A CA 1
ATOM 2225 C C . ARG A 1 281 ? -4.303 5.784 29.376 1.00 89.12 281 ARG A C 1
ATOM 2227 O O . ARG A 1 281 ? -3.620 4.765 29.455 1.00 89.12 281 ARG A O 1
ATOM 2234 N N . LYS A 1 282 ? -4.097 6.831 30.172 1.00 82.62 282 LYS A N 1
ATOM 2235 C CA . LYS A 1 282 ? -2.990 6.903 31.129 1.00 82.62 282 LYS A CA 1
ATOM 2236 C C . LYS A 1 282 ? -3.077 5.764 32.151 1.00 82.62 282 LYS A C 1
ATOM 2238 O O . LYS A 1 282 ? -4.120 5.562 32.762 1.00 82.62 282 LYS A O 1
ATOM 2243 N N . GLY A 1 283 ? -1.961 5.068 32.371 1.00 77.00 283 GLY A N 1
ATOM 2244 C CA . GLY A 1 283 ? -1.866 3.979 33.350 1.00 77.00 283 GLY A CA 1
ATOM 2245 C C . GLY A 1 283 ? -2.439 2.641 32.876 1.00 77.00 283 GLY A C 1
ATOM 2246 O O . GLY A 1 283 ? -2.374 1.668 33.623 1.00 77.00 283 GLY A O 1
ATOM 2247 N N . VAL A 1 284 ? -2.958 2.561 31.646 1.00 82.12 284 VAL A N 1
ATOM 2248 C CA . VAL A 1 284 ? -3.388 1.299 31.038 1.00 82.12 284 VAL A CA 1
ATOM 2249 C C . VAL A 1 284 ? -2.230 0.701 30.247 1.00 82.12 284 VAL A C 1
ATOM 2251 O O . VAL A 1 284 ? -1.603 1.367 29.429 1.00 82.12 284 VAL A O 1
ATOM 2254 N N . SER A 1 285 ? -1.938 -0.579 30.479 1.00 82.69 285 SER A N 1
ATOM 2255 C CA . SER A 1 285 ? -0.931 -1.288 29.694 1.00 82.69 285 SER A CA 1
ATOM 2256 C C . SER A 1 285 ? -1.539 -1.752 28.365 1.00 82.69 285 SER A C 1
ATOM 2258 O O . SER A 1 285 ? -2.335 -2.694 28.333 1.00 82.69 285 SER A O 1
ATOM 2260 N N . SER A 1 286 ? -1.145 -1.104 27.269 1.00 91.50 286 SER A N 1
ATOM 2261 C CA . SER A 1 286 ? -1.574 -1.420 25.899 1.00 91.50 286 SER A CA 1
ATOM 2262 C C . SER A 1 286 ? -0.985 -2.760 25.414 1.00 91.50 286 SER A C 1
ATOM 2264 O O . SER A 1 286 ? 0.245 -2.886 25.366 1.00 91.50 286 SER A O 1
ATOM 2266 N N . PRO A 1 287 ? -1.810 -3.761 25.029 1.00 92.31 287 PRO A N 1
ATOM 2267 C CA . PRO A 1 287 ? -1.327 -5.023 24.460 1.00 92.31 287 PRO A CA 1
ATOM 2268 C C . PRO A 1 287 ? -0.406 -4.832 23.254 1.00 92.31 287 PRO A C 1
ATOM 2270 O O . PRO A 1 287 ? 0.691 -5.393 23.238 1.00 92.31 287 PRO A O 1
ATOM 2273 N N . MET A 1 288 ? -0.795 -3.974 22.306 1.00 94.56 288 MET A N 1
ATOM 2274 C CA . MET A 1 288 ? 0.026 -3.636 21.142 1.00 94.56 288 MET A CA 1
ATOM 2275 C C . MET A 1 288 ? 1.401 -3.096 21.549 1.00 94.56 288 MET A C 1
ATOM 2277 O O . MET A 1 288 ? 2.417 -3.541 21.023 1.00 94.56 288 MET A O 1
ATOM 2281 N N . CYS A 1 289 ? 1.458 -2.179 22.520 1.00 94.06 289 CYS A N 1
ATOM 2282 C CA . CYS A 1 289 ? 2.728 -1.579 22.936 1.00 94.06 289 CYS A CA 1
ATOM 2283 C C . CYS A 1 289 ? 3.650 -2.604 23.601 1.00 94.06 289 CYS A C 1
ATOM 2285 O O . CYS A 1 289 ? 4.853 -2.577 23.366 1.00 94.06 289 CYS A O 1
ATOM 2287 N N . ARG A 1 290 ? 3.103 -3.535 24.398 1.00 93.25 290 ARG A N 1
ATOM 2288 C CA . ARG A 1 290 ? 3.897 -4.627 24.988 1.00 93.25 290 ARG A CA 1
ATOM 2289 C C . ARG A 1 290 ? 4.509 -5.526 23.916 1.00 93.25 290 ARG A C 1
ATOM 2291 O O . ARG A 1 290 ? 5.675 -5.885 24.032 1.00 93.25 290 ARG A O 1
ATOM 2298 N N . MET A 1 291 ? 3.736 -5.871 22.886 1.00 93.44 291 MET A N 1
ATOM 2299 C CA . MET A 1 291 ? 4.225 -6.702 21.784 1.00 93.44 291 MET A CA 1
ATOM 2300 C C . MET A 1 291 ? 5.286 -5.979 20.952 1.00 93.44 291 MET A C 1
ATOM 2302 O O . MET A 1 291 ? 6.312 -6.564 20.637 1.00 93.44 291 MET A O 1
ATOM 2306 N N . VAL A 1 292 ? 5.090 -4.698 20.643 1.00 93.62 292 VAL A N 1
ATOM 2307 C CA . VAL A 1 292 ? 6.084 -3.915 19.891 1.00 93.62 292 VAL A CA 1
ATOM 2308 C C . VAL A 1 292 ? 7.376 -3.741 20.695 1.00 93.62 292 VAL A C 1
ATOM 2310 O O . VAL A 1 292 ? 8.457 -3.927 20.145 1.00 93.62 292 VAL A O 1
ATOM 2313 N N . ARG A 1 293 ? 7.284 -3.466 22.003 1.00 92.69 293 ARG A N 1
ATOM 2314 C CA . ARG A 1 293 ? 8.460 -3.393 22.884 1.00 92.69 293 ARG A CA 1
ATOM 2315 C C . ARG A 1 293 ? 9.219 -4.712 22.952 1.00 92.69 293 ARG A C 1
ATOM 2317 O O . ARG A 1 293 ? 10.440 -4.686 22.930 1.00 92.69 293 ARG A O 1
ATOM 2324 N N . SER A 1 294 ? 8.532 -5.860 22.961 1.00 91.75 294 SER A N 1
ATOM 2325 C CA . SER A 1 294 ? 9.237 -7.147 22.915 1.00 91.75 294 SER A CA 1
ATOM 2326 C C . SER A 1 294 ? 10.027 -7.329 21.618 1.00 91.75 294 SER A C 1
ATOM 2328 O O . SER A 1 294 ? 11.102 -7.915 21.650 1.00 91.75 294 SER A O 1
ATOM 2330 N N . GLN A 1 295 ? 9.549 -6.783 20.494 1.00 91.00 295 GLN A N 1
ATOM 2331 C CA . GLN A 1 295 ? 10.315 -6.781 19.245 1.00 91.00 295 GLN A CA 1
ATOM 2332 C C . GLN A 1 295 ? 11.503 -5.811 19.281 1.00 91.00 295 GLN A C 1
ATOM 2334 O O . GLN A 1 295 ? 12.523 -6.102 18.663 1.00 91.00 295 GLN A O 1
ATOM 2339 N N . PHE A 1 296 ? 11.416 -4.693 20.014 1.00 90.69 296 PHE A N 1
ATOM 2340 C CA . PHE A 1 296 ? 12.587 -3.836 20.234 1.00 90.69 296 PHE A CA 1
ATOM 2341 C C . PHE A 1 296 ? 13.683 -4.565 20.993 1.00 90.69 296 PHE A C 1
ATOM 2343 O O . PHE A 1 296 ? 14.832 -4.451 20.592 1.00 90.69 296 PHE A O 1
ATOM 2350 N N . GLU A 1 297 ? 13.337 -5.339 22.024 1.00 89.12 297 GLU A N 1
ATOM 2351 C CA . GLU A 1 297 ? 14.335 -6.124 22.758 1.00 89.12 297 GLU A CA 1
ATOM 2352 C C . GLU A 1 297 ? 15.024 -7.142 21.845 1.00 89.12 297 GLU A C 1
ATOM 2354 O O . GLU A 1 297 ? 16.247 -7.210 21.845 1.00 89.12 297 GLU A O 1
ATOM 2359 N N . VAL A 1 298 ? 14.270 -7.834 20.982 1.00 88.19 298 VAL A N 1
ATOM 2360 C CA . VAL A 1 298 ? 14.841 -8.755 19.980 1.00 88.19 298 VAL A CA 1
ATOM 2361 C C . VAL A 1 298 ? 15.807 -8.033 19.032 1.00 88.19 298 VAL A C 1
ATOM 2363 O O . VAL A 1 298 ? 16.879 -8.549 18.739 1.00 88.19 298 VAL A O 1
ATOM 2366 N N . LEU A 1 299 ? 15.467 -6.827 18.567 1.00 86.94 299 LEU A N 1
ATOM 2367 C CA . LEU A 1 299 ? 16.361 -6.018 17.723 1.00 86.94 299 LEU A CA 1
ATOM 2368 C C . LEU A 1 299 ? 17.566 -5.440 18.480 1.00 86.94 299 LEU A C 1
ATOM 2370 O O . LEU A 1 299 ? 18.578 -5.112 17.865 1.00 86.94 299 LEU A O 1
ATOM 2374 N N . ALA A 1 300 ? 17.442 -5.263 19.793 1.00 86.75 300 ALA A N 1
ATOM 2375 C CA . ALA A 1 300 ? 18.490 -4.758 20.668 1.00 86.75 300 ALA A CA 1
ATOM 2376 C C . ALA A 1 300 ? 19.507 -5.839 21.066 1.00 86.75 300 ALA A C 1
ATOM 2378 O O . ALA A 1 300 ? 20.623 -5.497 21.478 1.00 86.75 300 ALA A O 1
ATOM 2379 N N . GLU A 1 301 ? 19.163 -7.124 20.947 1.00 85.25 301 GLU A N 1
ATOM 2380 C CA . GLU A 1 301 ? 20.046 -8.234 21.307 1.00 85.25 301 GLU A CA 1
ATOM 2381 C C . GLU A 1 301 ? 21.424 -8.100 20.636 1.00 85.25 301 GLU A C 1
ATOM 2383 O O . GLU A 1 301 ? 21.560 -7.956 19.425 1.00 85.25 301 GLU A O 1
ATOM 2388 N N . GLY A 1 302 ? 22.484 -8.107 21.451 1.00 80.12 302 GLY A N 1
ATOM 2389 C CA . GLY A 1 302 ? 23.868 -7.989 20.976 1.00 80.12 302 GLY A CA 1
ATOM 2390 C C . GLY A 1 302 ? 24.321 -6.578 20.574 1.00 80.12 302 GLY A C 1
ATOM 2391 O O . GLY A 1 302 ? 25.509 -6.391 20.320 1.00 80.12 302 GLY A O 1
ATOM 2392 N N . THR A 1 303 ? 23.435 -5.576 20.573 1.00 81.81 303 THR A N 1
ATOM 2393 C CA . THR A 1 303 ? 23.778 -4.183 20.211 1.00 81.81 303 THR A CA 1
ATOM 2394 C C . THR A 1 303 ? 24.274 -3.346 21.395 1.00 81.81 303 THR A C 1
ATOM 2396 O O . THR A 1 303 ? 24.935 -2.328 21.205 1.00 81.81 303 THR A O 1
ATOM 2399 N N . GLY A 1 304 ? 23.950 -3.756 22.628 1.00 78.88 304 GLY A N 1
ATOM 2400 C CA . GLY A 1 304 ? 24.222 -2.982 23.846 1.00 78.88 304 GLY A CA 1
ATOM 2401 C C . GLY A 1 304 ? 23.267 -1.802 24.078 1.00 78.88 304 GLY A C 1
ATOM 2402 O O . GLY A 1 304 ? 23.425 -1.087 25.066 1.00 78.88 304 GLY A O 1
ATOM 2403 N N . VAL A 1 305 ? 22.275 -1.604 23.204 1.00 82.19 305 VAL A N 1
ATOM 2404 C CA . VAL A 1 305 ? 21.205 -0.608 23.354 1.00 82.19 305 VAL A CA 1
ATOM 2405 C C . VAL A 1 305 ? 20.001 -1.273 24.015 1.00 82.19 305 VAL A C 1
ATOM 2407 O O . VAL A 1 305 ? 19.568 -2.321 23.560 1.00 82.19 305 VAL A O 1
ATOM 2410 N N . SER A 1 306 ? 19.437 -0.676 25.066 1.00 84.38 306 SER A N 1
ATOM 2411 C CA . SER A 1 306 ? 18.158 -1.134 25.631 1.00 84.38 306 SER A CA 1
ATOM 2412 C C . SER A 1 306 ? 16.986 -0.639 24.779 1.00 84.38 306 SER A C 1
ATOM 2414 O O . SER A 1 306 ? 16.955 0.540 24.403 1.00 84.38 306 SER A O 1
ATOM 2416 N N . GLY A 1 307 ? 15.981 -1.488 24.531 1.00 81.19 307 GLY A N 1
ATOM 2417 C CA . GLY A 1 307 ? 14.761 -1.088 23.823 1.00 81.19 307 GLY A CA 1
ATOM 2418 C C . GLY A 1 307 ? 14.018 0.056 24.526 1.00 81.19 307 GLY A C 1
ATOM 2419 O O . GLY A 1 307 ? 13.520 0.973 23.868 1.00 81.19 307 GLY A O 1
ATOM 2420 N N . SER A 1 308 ? 14.015 0.067 25.865 1.00 80.38 308 SER A N 1
ATOM 2421 C CA . SER A 1 308 ? 13.412 1.142 26.669 1.00 80.38 308 SER A CA 1
ATOM 2422 C C . SER A 1 308 ? 14.121 2.486 26.502 1.00 80.38 308 SER A C 1
ATOM 2424 O O . SER A 1 308 ? 13.471 3.529 26.401 1.00 80.38 308 SER A O 1
ATOM 2426 N N . ASP A 1 309 ? 15.453 2.465 26.463 1.00 83.69 309 ASP A N 1
ATOM 2427 C CA . ASP A 1 309 ? 16.270 3.675 26.347 1.00 83.69 309 ASP A CA 1
ATOM 2428 C C . ASP A 1 309 ? 16.164 4.244 24.935 1.00 83.69 309 ASP A C 1
ATOM 2430 O O . ASP A 1 309 ? 16.070 5.461 24.751 1.00 83.69 309 ASP A O 1
ATOM 2434 N N . TRP A 1 310 ? 16.107 3.358 23.936 1.00 88.12 310 TRP A N 1
ATOM 2435 C CA . TRP A 1 310 ? 15.822 3.733 22.559 1.00 88.12 310 TRP A CA 1
ATOM 2436 C C . TRP A 1 310 ? 14.449 4.398 22.438 1.00 88.12 310 TRP A C 1
ATOM 2438 O O . TRP A 1 310 ? 14.348 5.477 21.853 1.00 88.12 310 TRP A O 1
ATOM 2448 N N . GLU A 1 311 ? 13.402 3.812 23.027 1.00 85.81 311 GLU A N 1
ATOM 2449 C CA . GLU A 1 311 ? 12.050 4.379 22.982 1.00 85.81 311 GLU A CA 1
ATOM 2450 C C . GLU A 1 311 ? 12.021 5.788 23.585 1.00 85.81 311 GLU A C 1
ATOM 2452 O O . GLU A 1 311 ? 11.499 6.713 22.959 1.00 85.81 311 GLU A O 1
ATOM 2457 N N . LEU A 1 312 ? 12.636 5.975 24.756 1.00 85.00 312 LEU A N 1
ATOM 2458 C CA . LEU A 1 312 ? 12.705 7.278 25.415 1.00 85.00 312 LEU A CA 1
ATOM 2459 C C . LEU A 1 312 ? 13.487 8.302 24.578 1.00 85.00 312 LEU A C 1
ATOM 2461 O O . LEU A 1 312 ? 13.037 9.436 24.416 1.00 85.00 312 LEU A O 1
ATOM 2465 N N . LYS A 1 313 ? 14.627 7.901 24.002 1.00 87.06 313 LYS A N 1
ATOM 2466 C CA . LYS A 1 313 ? 15.471 8.754 23.147 1.00 87.06 313 LYS A CA 1
ATOM 2467 C C . LYS A 1 313 ? 14.739 9.191 21.876 1.00 87.06 313 LYS A C 1
ATOM 2469 O O . LYS A 1 313 ? 14.874 10.340 21.465 1.00 87.06 313 LYS A O 1
ATOM 2474 N N . GLN A 1 314 ? 13.992 8.285 21.247 1.00 86.38 314 GLN A N 1
ATOM 2475 C CA . GLN A 1 314 ? 13.429 8.495 19.911 1.00 86.38 314 GLN A CA 1
ATOM 2476 C C . GLN A 1 314 ? 11.989 9.015 19.912 1.00 86.38 314 GLN A C 1
ATOM 2478 O O . GLN A 1 314 ? 11.622 9.801 19.039 1.00 86.38 314 GLN A O 1
ATOM 2483 N N . LEU A 1 315 ? 11.159 8.578 20.862 1.00 85.19 315 LEU A N 1
ATOM 2484 C CA . LEU A 1 315 ? 9.742 8.957 20.953 1.00 85.19 315 LEU A CA 1
ATOM 2485 C C . LEU A 1 315 ? 9.469 9.976 22.075 1.00 85.19 315 LEU A C 1
ATOM 2487 O O . LEU A 1 315 ? 8.383 10.565 22.121 1.00 85.19 315 LEU A O 1
ATOM 2491 N N . GLY A 1 316 ? 10.454 10.226 22.946 1.00 83.38 316 GLY A N 1
ATOM 2492 C CA . GLY A 1 316 ? 10.357 11.140 24.084 1.00 83.38 316 GLY A CA 1
ATOM 2493 C C . GLY A 1 316 ? 9.463 10.617 25.211 1.00 83.38 316 GLY A C 1
ATOM 2494 O O . GLY A 1 316 ? 8.964 9.494 25.177 1.00 83.38 316 GLY A O 1
ATOM 2495 N N . ASP A 1 317 ? 9.187 11.477 26.196 1.00 72.00 317 ASP A N 1
ATOM 2496 C CA . ASP A 1 317 ? 8.447 11.128 27.425 1.00 72.00 317 ASP A CA 1
ATOM 2497 C C . ASP A 1 317 ? 7.021 10.607 27.197 1.00 72.00 317 ASP A C 1
ATOM 2499 O O . ASP A 1 317 ? 6.417 10.007 28.086 1.00 72.00 317 ASP A O 1
ATOM 2503 N N . GLN A 1 318 ? 6.436 10.877 26.027 1.00 70.50 318 GLN A N 1
ATOM 2504 C CA . GLN A 1 318 ? 5.089 10.402 25.707 1.00 70.50 318 GLN A CA 1
ATOM 2505 C C . GLN A 1 318 ? 5.071 8.975 25.140 1.00 70.50 318 GLN A C 1
ATOM 2507 O O . GLN A 1 318 ? 3.992 8.382 25.066 1.00 70.50 318 GLN A O 1
ATOM 2512 N N . GLY A 1 319 ? 6.242 8.441 24.776 1.00 87.12 319 GLY A N 1
ATOM 2513 C CA . GLY A 1 319 ? 6.464 7.043 24.427 1.00 87.12 319 GLY A CA 1
ATOM 2514 C C . GLY A 1 319 ? 5.632 6.516 23.258 1.00 87.12 319 GLY A C 1
ATOM 2515 O O . GLY A 1 319 ? 5.000 7.255 22.487 1.00 87.12 319 GLY A O 1
ATOM 2516 N N . LEU A 1 320 ? 5.629 5.192 23.144 1.00 91.00 320 LEU A N 1
ATOM 2517 C CA . LEU A 1 320 ? 4.955 4.454 22.086 1.00 91.00 320 LEU A CA 1
ATOM 2518 C C . LEU A 1 320 ? 3.430 4.609 22.135 1.00 91.00 320 LEU A C 1
ATOM 2520 O O . LEU A 1 320 ? 2.804 4.764 21.086 1.00 91.00 320 LEU A O 1
ATOM 2524 N N . GLU A 1 321 ? 2.817 4.634 23.323 1.00 91.25 321 GLU A N 1
ATOM 2525 C CA . GLU A 1 321 ? 1.363 4.784 23.464 1.00 91.25 321 GLU A CA 1
ATOM 2526 C C . GLU A 1 321 ? 0.863 6.080 22.824 1.00 91.25 321 GLU A C 1
ATOM 2528 O O . GLU A 1 321 ? -0.135 6.093 22.105 1.00 91.25 321 GLU A O 1
ATOM 2533 N N . SER A 1 322 ? 1.563 7.188 23.063 1.00 90.44 322 SER A N 1
ATOM 2534 C CA . SER A 1 322 ? 1.181 8.462 22.465 1.00 90.44 322 SER A CA 1
ATOM 2535 C C . SER A 1 322 ? 1.498 8.515 20.976 1.00 90.44 322 SER A C 1
ATOM 2537 O O . SER A 1 322 ? 0.746 9.113 20.206 1.00 90.44 322 SER A O 1
ATOM 2539 N N . TYR A 1 323 ? 2.605 7.907 20.553 1.00 92.75 323 TYR A N 1
ATOM 2540 C CA . TYR A 1 323 ? 2.978 7.880 19.146 1.00 92.75 323 TYR A CA 1
ATOM 2541 C C . TYR A 1 323 ? 1.953 7.125 18.287 1.00 92.75 323 TYR A C 1
ATOM 2543 O O . TYR A 1 323 ? 1.625 7.583 17.191 1.00 92.75 323 TYR A O 1
ATOM 2551 N N . LEU A 1 324 ? 1.388 6.028 18.795 1.00 93.62 324 LEU A N 1
ATOM 2552 C CA . LEU A 1 324 ? 0.349 5.254 18.107 1.00 93.62 324 LEU A CA 1
ATOM 2553 C C . LEU A 1 324 ? -1.031 5.936 18.129 1.00 93.62 324 LEU A C 1
ATOM 2555 O O . LEU A 1 324 ? -1.820 5.744 17.203 1.00 93.62 324 LEU A O 1
ATOM 2559 N N . SER A 1 325 ? -1.329 6.759 19.139 1.00 92.00 325 SER A N 1
ATOM 2560 C CA . SER A 1 325 ? -2.637 7.418 19.287 1.00 92.00 325 SER A CA 1
ATOM 2561 C C . SER A 1 325 ? -2.729 8.822 18.678 1.00 92.00 325 SER A C 1
ATOM 2563 O O . SER A 1 325 ? -3.820 9.316 18.393 1.00 92.00 325 SER A O 1
ATOM 2565 N N . LYS A 1 326 ? -1.606 9.512 18.466 1.00 89.75 326 LYS A N 1
ATOM 2566 C CA . LYS A 1 326 ? -1.606 10.873 17.910 1.00 89.75 326 LYS A CA 1
ATOM 2567 C C . LYS A 1 326 ? -2.106 10.902 16.465 1.00 89.75 326 LYS A C 1
ATOM 2569 O O . LYS A 1 326 ? -1.641 10.154 15.612 1.00 89.75 326 LYS A O 1
ATOM 2574 N N . ALA A 1 327 ? -2.933 11.902 16.148 1.00 85.00 327 ALA A N 1
ATOM 2575 C CA . ALA A 1 327 ? -3.420 12.148 14.785 1.00 85.00 327 ALA A CA 1
ATOM 2576 C C . ALA A 1 327 ? -2.298 12.387 13.752 1.00 85.00 327 ALA A C 1
ATOM 2578 O O . ALA A 1 327 ? -2.483 12.091 12.577 1.00 85.00 327 ALA A O 1
ATOM 2579 N N . TYR A 1 328 ? -1.146 12.910 14.189 1.00 86.94 328 TYR A N 1
ATOM 2580 C CA . TYR A 1 328 ? 0.071 13.092 13.379 1.00 86.94 328 TYR A CA 1
ATOM 2581 C C . TYR A 1 328 ? 1.185 12.104 13.769 1.00 86.94 328 TYR A C 1
ATOM 2583 O O . TYR A 1 328 ? 2.355 12.359 13.508 1.00 86.94 328 TYR A O 1
ATOM 2591 N N . GLY A 1 329 ? 0.828 11.031 14.477 1.00 91.81 329 GLY A N 1
ATOM 2592 C CA . GLY A 1 329 ? 1.743 9.992 14.934 1.00 91.81 329 GLY A CA 1
ATOM 2593 C C . GLY A 1 329 ? 1.927 8.890 13.893 1.00 91.81 329 GLY A C 1
ATOM 2594 O O . GLY A 1 329 ? 1.958 9.153 12.688 1.00 91.81 329 GLY A O 1
ATOM 2595 N N . PHE A 1 330 ? 2.011 7.644 14.361 1.00 94.88 330 PHE A N 1
ATOM 2596 C CA . PHE A 1 330 ? 2.349 6.489 13.532 1.00 94.88 330 PHE A CA 1
ATOM 2597 C C . PHE A 1 330 ? 1.447 6.342 12.308 1.00 94.88 330 PHE A C 1
ATOM 2599 O O . PHE A 1 330 ? 1.965 6.246 11.206 1.00 94.88 330 PHE A O 1
ATOM 2606 N N . PHE A 1 331 ? 0.115 6.365 12.450 1.00 96.19 331 PHE A N 1
ATOM 2607 C CA . PHE A 1 331 ? -0.771 6.090 11.310 1.00 96.19 331 PHE A CA 1
ATOM 2608 C C . PHE A 1 331 ? -0.662 7.144 10.198 1.00 96.19 331 PHE A C 1
ATOM 2610 O O . PHE A 1 331 ? -0.708 6.809 9.018 1.00 96.19 331 PHE A O 1
ATOM 2617 N N . ALA A 1 332 ? -0.482 8.420 10.553 1.00 94.56 332 ALA A N 1
ATOM 2618 C CA . ALA A 1 332 ? -0.296 9.482 9.565 1.00 94.56 332 ALA A CA 1
ATOM 2619 C C . ALA A 1 332 ? 1.030 9.337 8.809 1.00 94.56 332 ALA A C 1
ATOM 2621 O O . ALA A 1 332 ? 1.058 9.518 7.590 1.00 94.56 332 ALA A O 1
ATOM 2622 N N . GLN A 1 333 ? 2.099 8.977 9.522 1.00 94.12 333 GLN A N 1
ATOM 2623 C CA . GLN A 1 333 ? 3.394 8.696 8.914 1.00 94.12 333 GLN A CA 1
ATOM 2624 C C . GLN A 1 333 ? 3.349 7.409 8.073 1.00 94.12 333 GLN A C 1
ATOM 2626 O O . GLN A 1 333 ? 3.812 7.419 6.939 1.00 94.12 333 GLN A O 1
ATOM 2631 N N . HIS A 1 334 ? 2.657 6.369 8.546 1.00 95.69 334 HIS A N 1
ATOM 2632 C CA . HIS A 1 334 ? 2.441 5.117 7.816 1.00 95.69 334 HIS A CA 1
ATOM 2633 C C . HIS A 1 334 ? 1.707 5.359 6.502 1.00 95.69 334 HIS A C 1
ATOM 2635 O O . HIS A 1 334 ? 2.125 4.867 5.464 1.00 95.69 334 HIS A O 1
ATOM 2641 N N . ILE A 1 335 ? 0.648 6.180 6.506 1.00 96.06 335 ILE A N 1
ATOM 2642 C CA . ILE A 1 335 ? -0.025 6.595 5.268 1.00 96.06 335 ILE A CA 1
ATOM 2643 C C . ILE A 1 335 ? 0.974 7.262 4.326 1.00 96.06 335 ILE A C 1
ATOM 2645 O O . ILE A 1 335 ? 0.986 6.925 3.148 1.00 96.06 335 ILE A O 1
ATOM 2649 N N . LYS A 1 336 ? 1.795 8.198 4.813 1.00 93.31 336 LYS A N 1
ATOM 2650 C CA . LYS A 1 336 ? 2.775 8.915 3.987 1.00 93.31 336 LYS A CA 1
ATOM 2651 C C . LYS A 1 336 ? 3.805 7.963 3.371 1.00 93.31 336 LYS A C 1
ATOM 2653 O O . LYS A 1 336 ? 4.036 8.057 2.169 1.00 93.31 336 LYS A O 1
ATOM 2658 N N . ASP A 1 337 ? 4.368 7.056 4.160 1.00 91.56 337 ASP A N 1
ATOM 2659 C CA . ASP A 1 337 ? 5.424 6.142 3.710 1.00 91.56 337 ASP A CA 1
ATOM 2660 C C . ASP A 1 337 ? 4.872 5.045 2.792 1.00 91.56 337 ASP A C 1
ATOM 2662 O O . ASP A 1 337 ? 5.511 4.673 1.810 1.00 91.56 337 ASP A O 1
ATOM 2666 N N . TYR A 1 338 ? 3.628 4.618 3.024 1.00 94.19 338 TYR A N 1
ATOM 2667 C CA . TYR A 1 338 ? 2.870 3.709 2.162 1.00 94.19 338 TYR A CA 1
ATOM 2668 C C . TYR A 1 338 ? 2.059 4.450 1.093 1.00 94.19 338 TYR A C 1
ATOM 2670 O O . TYR A 1 338 ? 0.929 4.076 0.759 1.00 94.19 338 TYR A O 1
ATOM 2678 N N . SER A 1 339 ? 2.638 5.510 0.533 1.00 92.69 339 SER A N 1
ATOM 2679 C CA . SER A 1 339 ? 2.065 6.253 -0.583 1.00 92.69 339 SER A CA 1
ATOM 2680 C C . SER A 1 339 ? 3.069 6.438 -1.702 1.00 92.69 339 SER A C 1
ATOM 2682 O O . SER A 1 339 ? 4.159 6.959 -1.503 1.00 92.69 339 SER A O 1
ATOM 2684 N N . ALA A 1 340 ? 2.664 6.085 -2.915 1.00 89.50 340 ALA A N 1
ATOM 2685 C CA . ALA A 1 340 ? 3.460 6.308 -4.109 1.00 89.50 340 ALA A CA 1
ATOM 2686 C C . ALA A 1 340 ? 2.558 6.518 -5.324 1.00 89.50 340 ALA A C 1
ATOM 2688 O O . ALA A 1 340 ? 1.411 6.072 -5.364 1.00 89.50 340 ALA A O 1
ATOM 2689 N N . ALA A 1 341 ? 3.069 7.223 -6.336 1.00 82.81 341 ALA A N 1
ATOM 2690 C CA . ALA A 1 341 ? 2.367 7.448 -7.601 1.00 82.81 341 ALA A CA 1
ATOM 2691 C C . ALA A 1 341 ? 0.924 7.995 -7.444 1.00 82.81 341 ALA A C 1
ATOM 2693 O O . ALA A 1 341 ? 0.025 7.599 -8.192 1.00 82.81 341 ALA A O 1
ATOM 2694 N N . PHE A 1 342 ? 0.719 8.917 -6.490 1.00 85.44 342 PHE A N 1
ATOM 2695 C CA . PHE A 1 342 ? -0.579 9.506 -6.104 1.00 85.44 342 PHE A CA 1
ATOM 2696 C C . PHE A 1 342 ? -1.598 8.518 -5.516 1.00 85.44 342 PHE A C 1
ATOM 2698 O O . PHE A 1 342 ? -2.782 8.840 -5.412 1.00 85.44 342 PHE A O 1
ATOM 2705 N N . ARG A 1 343 ? -1.159 7.318 -5.131 1.00 90.44 343 ARG A N 1
ATOM 2706 C CA . ARG A 1 343 ? -1.964 6.337 -4.405 1.00 90.44 343 ARG A CA 1
ATOM 2707 C C . ARG A 1 343 ? -1.497 6.277 -2.963 1.00 90.44 343 ARG A C 1
ATOM 2709 O O . ARG A 1 343 ? -0.300 6.324 -2.699 1.00 90.44 343 ARG A O 1
ATOM 2716 N N . LYS A 1 344 ? -2.460 6.157 -2.059 1.00 95.31 344 LYS A N 1
ATOM 2717 C CA . LYS A 1 344 ? -2.244 5.960 -0.631 1.00 95.31 344 LYS A CA 1
ATOM 2718 C C . LYS A 1 344 ? -2.730 4.570 -0.273 1.00 95.31 344 LYS A C 1
ATOM 2720 O O . LYS A 1 344 ? -3.889 4.248 -0.538 1.00 95.31 344 LYS A O 1
ATOM 2725 N N . ALA A 1 345 ? -1.845 3.762 0.285 1.00 96.81 345 ALA A N 1
ATOM 2726 C CA . ALA A 1 345 ? -2.090 2.350 0.511 1.00 96.81 345 ALA A CA 1
ATOM 2727 C C . ALA A 1 345 ? -1.482 1.866 1.840 1.00 96.81 345 ALA A C 1
ATOM 2729 O O . ALA A 1 345 ? -0.657 0.948 1.828 1.00 96.81 345 ALA A O 1
ATOM 2730 N N . PRO A 1 346 ? -1.861 2.471 2.987 1.00 97.00 346 PRO A N 1
ATOM 2731 C CA . PRO A 1 346 ? -1.440 1.976 4.294 1.00 97.00 346 PRO A CA 1
ATOM 2732 C C . PRO A 1 346 ? -1.938 0.543 4.496 1.00 97.00 346 PRO A C 1
ATOM 2734 O O . PRO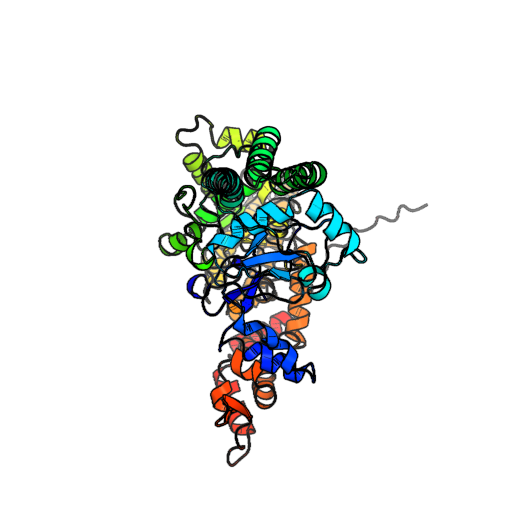 A 1 346 ? -3.100 0.246 4.248 1.00 97.00 346 PRO A O 1
ATOM 2737 N N . ILE A 1 347 ? -1.083 -0.342 4.993 1.00 95.44 347 ILE A N 1
ATOM 2738 C CA . ILE A 1 347 ? -1.426 -1.765 5.201 1.00 95.44 347 ILE A CA 1
ATOM 2739 C C . ILE A 1 347 ? -1.620 -2.154 6.671 1.00 95.44 347 ILE A C 1
ATOM 2741 O O . ILE A 1 347 ? -2.056 -3.263 6.957 1.00 95.44 347 ILE A O 1
ATOM 2745 N N . TYR A 1 348 ? -1.341 -1.232 7.598 1.00 96.62 348 TYR A N 1
ATOM 2746 C CA . TYR A 1 348 ? -1.686 -1.362 9.014 1.00 96.62 348 TYR A CA 1
ATOM 2747 C C . TYR A 1 348 ? -2.815 -0.385 9.278 1.00 96.62 348 TYR A C 1
ATOM 2749 O O . TYR A 1 348 ? -2.644 0.828 9.121 1.00 96.62 348 TYR A O 1
ATOM 2757 N N . TRP A 1 349 ? -3.993 -0.914 9.569 1.00 96.81 349 TRP A N 1
ATOM 2758 C CA . TRP A 1 349 ? -5.220 -0.136 9.586 1.00 96.81 349 TRP A CA 1
ATOM 2759 C C . TRP A 1 349 ? -5.613 0.158 11.019 1.00 96.81 349 TRP A C 1
ATOM 2761 O O . TRP A 1 349 ? -5.986 -0.751 11.751 1.00 96.81 349 TRP A O 1
ATOM 2771 N N . GLN A 1 350 ? -5.544 1.430 11.405 1.00 96.94 350 GLN A N 1
ATOM 2772 C CA . GLN A 1 350 ? -5.998 1.883 12.712 1.00 96.94 350 GLN A CA 1
ATOM 2773 C C . GLN A 1 350 ? -7.497 2.183 12.672 1.00 96.94 350 GLN A C 1
ATOM 2775 O O . GLN A 1 350 ? -7.904 3.250 12.212 1.00 96.94 350 GLN A O 1
ATOM 2780 N N . LEU A 1 351 ? -8.319 1.281 13.195 1.00 96.69 351 LEU A N 1
ATOM 2781 C CA . LEU A 1 351 ? -9.743 1.525 13.419 1.00 96.69 351 LEU A CA 1
ATOM 2782 C C . LEU A 1 351 ? -9.897 2.014 14.856 1.00 96.69 351 LEU A C 1
ATOM 2784 O O . LEU A 1 351 ? -9.414 1.349 15.766 1.00 96.69 351 LEU A O 1
ATOM 2788 N N . GLY A 1 352 ? -10.491 3.181 15.093 1.00 94.62 352 GLY A N 1
ATOM 2789 C CA . GLY A 1 352 ? -10.406 3.821 16.408 1.00 94.62 352 GLY A CA 1
ATOM 2790 C C . GLY A 1 352 ? -11.591 4.688 16.796 1.00 94.62 352 GLY A C 1
ATOM 2791 O O . GLY A 1 352 ? -12.420 5.076 15.972 1.00 94.62 352 GLY A O 1
ATOM 2792 N N . THR A 1 353 ? -11.643 5.016 18.084 1.00 95.25 353 THR A N 1
ATOM 2793 C CA . THR A 1 353 ? -12.589 5.996 18.620 1.00 95.25 353 THR A CA 1
ATOM 2794 C C . THR A 1 353 ? -12.232 7.418 18.157 1.00 95.25 353 THR A C 1
ATOM 2796 O O . THR A 1 353 ? -11.072 7.698 17.846 1.00 95.25 353 THR A O 1
ATOM 2799 N N . PRO A 1 354 ? -13.186 8.372 18.137 1.00 93.12 354 PRO A N 1
ATOM 2800 C CA . PRO A 1 354 ? -12.912 9.765 17.765 1.00 93.12 354 PRO A CA 1
ATOM 2801 C C . PRO A 1 354 ? -11.828 10.450 18.603 1.00 93.12 354 PRO A C 1
ATOM 2803 O O . PRO A 1 354 ? -11.095 11.290 18.079 1.00 93.12 354 PRO A O 1
ATOM 2806 N N . SER A 1 355 ? -11.711 10.103 19.888 1.00 91.81 355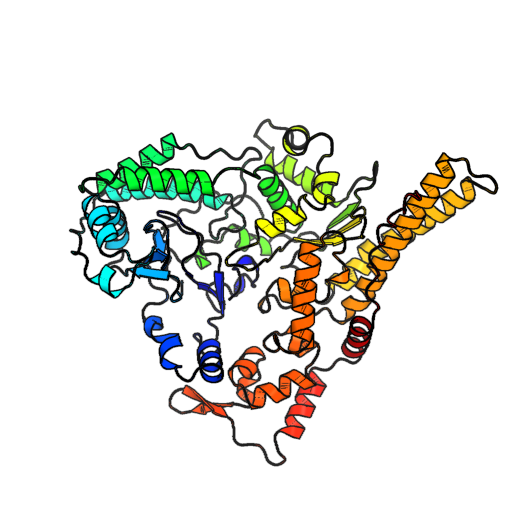 SER A N 1
ATOM 2807 C CA . SER A 1 355 ? -10.638 10.604 20.756 1.00 91.81 355 SER A CA 1
ATOM 2808 C C . SER A 1 355 ? -9.278 9.952 20.492 1.00 91.81 355 SER A C 1
ATOM 2810 O O . SER A 1 355 ? -8.275 10.410 21.038 1.00 91.81 355 SER A O 1
ATOM 2812 N N . SER A 1 356 ? -9.234 8.888 19.684 1.00 91.69 356 SER A N 1
ATOM 2813 C CA . SER A 1 356 ? -8.077 8.013 19.480 1.00 91.69 356 SER A CA 1
ATOM 2814 C C . SER A 1 356 ? -7.523 7.391 20.767 1.00 91.69 356 SER A C 1
ATOM 2816 O O . SER A 1 356 ? -6.385 6.925 20.796 1.00 91.69 356 SER A O 1
ATOM 2818 N N . SER A 1 357 ? -8.318 7.382 21.841 1.00 92.31 357 SER A N 1
ATOM 2819 C CA . SER A 1 357 ? -7.952 6.763 23.121 1.00 92.31 357 SER A CA 1
ATOM 2820 C C . SER A 1 357 ? -7.979 5.238 23.061 1.00 92.31 357 SER A C 1
ATOM 2822 O O . SER A 1 357 ? -7.294 4.585 23.842 1.00 92.31 357 SER A O 1
ATOM 2824 N N . TYR A 1 358 ? -8.742 4.680 22.122 1.00 95.56 358 TYR A N 1
ATOM 2825 C CA . TYR A 1 358 ? -8.803 3.255 21.852 1.00 95.56 358 TYR A CA 1
ATOM 2826 C C . TYR A 1 358 ? -8.784 3.006 20.353 1.00 95.56 358 TYR A C 1
ATOM 2828 O O . TYR A 1 358 ? -9.490 3.673 19.591 1.00 95.56 358 TYR A O 1
ATOM 2836 N N . SER A 1 359 ? -7.975 2.042 19.932 1.00 96.62 359 SER A N 1
ATOM 2837 C CA . SER A 1 359 ? -7.930 1.598 18.546 1.00 96.62 359 SER A CA 1
ATOM 2838 C C . SER A 1 359 ? -7.619 0.114 18.443 1.00 96.62 359 SER A C 1
ATOM 2840 O O . SER A 1 359 ? -6.918 -0.456 19.277 1.00 96.62 359 SER A O 1
ATOM 2842 N N . ILE A 1 360 ? -8.142 -0.491 17.389 1.00 96.94 360 ILE A N 1
ATOM 2843 C CA . ILE A 1 360 ? -7.861 -1.851 16.970 1.00 96.94 360 ILE A CA 1
ATOM 2844 C C . ILE A 1 360 ? -7.112 -1.748 15.651 1.00 96.94 360 ILE A C 1
ATOM 2846 O O . ILE A 1 360 ? -7.583 -1.120 14.698 1.00 96.94 360 ILE A O 1
ATOM 2850 N N . TRP A 1 361 ? -5.929 -2.343 15.621 1.00 97.12 361 TRP A N 1
ATOM 2851 C CA . TRP A 1 361 ? -5.084 -2.393 14.445 1.00 97.12 361 TRP A CA 1
ATOM 2852 C C . TRP A 1 361 ? -5.247 -3.739 13.770 1.00 97.12 361 TRP A C 1
ATOM 2854 O O . TRP A 1 361 ? -5.118 -4.774 14.421 1.00 97.12 361 TRP A O 1
ATOM 2864 N N . ILE A 1 362 ? -5.507 -3.718 12.471 1.00 95.50 362 ILE A N 1
ATOM 2865 C CA . ILE A 1 362 ? -5.619 -4.924 11.650 1.00 95.50 362 ILE A CA 1
ATOM 2866 C C . ILE A 1 362 ? -4.643 -4.847 10.477 1.00 95.50 362 ILE A C 1
ATOM 2868 O O . ILE A 1 362 ? -4.291 -3.753 10.019 1.00 95.50 362 ILE A O 1
ATOM 2872 N N . TYR A 1 363 ? -4.193 -6.008 10.009 1.00 94.44 363 TYR A N 1
ATOM 2873 C CA . TYR A 1 363 ? -3.217 -6.120 8.932 1.00 94.44 363 TYR A CA 1
ATOM 2874 C C . TYR A 1 363 ? -3.873 -6.554 7.623 1.00 94.44 363 TYR A C 1
ATOM 2876 O O . TYR A 1 363 ? -4.519 -7.593 7.556 1.00 94.44 363 TYR A O 1
ATOM 2884 N N . TYR A 1 364 ? -3.674 -5.746 6.581 1.00 94.25 364 TYR A N 1
ATOM 2885 C CA . TYR A 1 364 ? -4.363 -5.850 5.296 1.00 94.25 364 TYR A CA 1
ATOM 2886 C C . TYR A 1 364 ? -4.249 -7.209 4.588 1.00 94.25 364 TYR A C 1
ATOM 2888 O O . TYR A 1 364 ? -5.221 -7.645 3.979 1.00 94.25 364 TYR A O 1
ATOM 2896 N N . HIS A 1 365 ? -3.099 -7.885 4.660 1.00 90.56 365 HIS A N 1
ATOM 2897 C CA . HIS A 1 365 ? -2.902 -9.157 3.942 1.00 90.56 365 HIS A CA 1
ATOM 2898 C C . HIS A 1 365 ? -3.479 -10.374 4.669 1.00 90.56 365 HIS A C 1
ATOM 2900 O O . HIS A 1 365 ? -3.742 -11.381 4.022 1.00 90.56 365 HIS A O 1
ATOM 2906 N N . ASP A 1 366 ? -3.743 -10.265 5.973 1.00 87.81 366 ASP A N 1
ATOM 2907 C CA . ASP A 1 366 ? -4.254 -11.372 6.798 1.00 87.81 366 ASP A CA 1
ATOM 2908 C C . ASP A 1 366 ? -5.787 -11.376 6.895 1.00 87.81 366 ASP A C 1
ATOM 2910 O O . ASP A 1 366 ? -6.388 -12.067 7.726 1.00 87.81 366 ASP A O 1
ATOM 2914 N N . PHE A 1 367 ? -6.453 -10.574 6.066 1.00 88.50 367 PHE A N 1
ATOM 2915 C CA . PHE A 1 367 ? -7.899 -10.481 6.089 1.00 88.50 367 PHE A CA 1
ATOM 2916 C C . PHE A 1 367 ? -8.574 -11.775 5.651 1.00 88.50 367 PHE A C 1
ATOM 2918 O O . PHE A 1 367 ? -8.237 -12.404 4.652 1.00 88.50 367 PHE A O 1
ATOM 2925 N N . THR A 1 368 ? -9.622 -12.110 6.388 1.00 91.38 368 THR A N 1
ATOM 2926 C CA . THR A 1 368 ? -10.578 -13.164 6.073 1.00 91.38 368 THR A CA 1
ATOM 2927 C C . THR A 1 368 ? -11.983 -12.577 6.147 1.00 91.38 368 THR A C 1
ATOM 2929 O O . THR A 1 368 ? -12.184 -11.498 6.712 1.00 91.38 368 THR A O 1
ATOM 2932 N N . ARG A 1 369 ? -12.979 -13.309 5.638 1.00 92.00 369 ARG A N 1
ATOM 2933 C CA . ARG A 1 369 ? -14.402 -12.951 5.787 1.00 92.00 369 ARG A CA 1
ATOM 2934 C C . ARG A 1 369 ? -14.831 -12.805 7.253 1.00 92.00 369 ARG A C 1
ATOM 2936 O O . ARG A 1 369 ? -15.749 -12.051 7.553 1.00 92.00 369 ARG A O 1
ATOM 2943 N N . ASP A 1 370 ? -14.114 -13.451 8.171 1.00 93.06 370 ASP A N 1
ATOM 2944 C CA . ASP A 1 370 ? -14.437 -13.453 9.596 1.00 93.06 370 ASP A CA 1
ATOM 2945 C C . ASP A 1 370 ? -13.690 -12.381 10.401 1.00 93.06 370 ASP A C 1
ATOM 2947 O O . ASP A 1 370 ? -13.986 -12.199 11.582 1.00 93.06 370 ASP A O 1
ATOM 2951 N N . THR A 1 371 ? -12.743 -11.644 9.805 1.00 93.75 371 THR A N 1
ATOM 2952 C CA . THR A 1 371 ? -11.855 -10.726 10.545 1.00 93.75 371 THR A CA 1
ATOM 2953 C C . THR A 1 371 ? -12.629 -9.708 11.386 1.00 93.75 371 THR A C 1
ATOM 2955 O O . THR A 1 371 ? -12.326 -9.540 12.566 1.00 93.75 371 THR A O 1
ATOM 2958 N N . LEU A 1 372 ? -13.661 -9.055 10.837 1.00 95.44 372 LEU A N 1
ATOM 2959 C CA . LEU A 1 372 ? -14.441 -8.073 11.606 1.00 95.44 372 LEU A CA 1
ATOM 2960 C C . LEU A 1 372 ? -15.311 -8.723 12.693 1.00 95.44 372 LEU A C 1
ATOM 2962 O O . LEU A 1 372 ? -15.467 -8.153 13.773 1.00 95.44 372 LEU A O 1
ATOM 2966 N N . PHE A 1 373 ? -15.822 -9.934 12.457 1.00 95.38 373 PHE A N 1
ATOM 2967 C CA . PHE A 1 373 ? -16.553 -10.693 13.474 1.00 95.38 373 PHE A CA 1
ATOM 2968 C C . PHE A 1 373 ? -15.639 -11.138 14.623 1.00 95.38 373 PHE A C 1
ATOM 2970 O O . PHE A 1 373 ? -16.036 -11.063 15.788 1.00 95.38 373 PHE A O 1
ATOM 2977 N N . GLN A 1 374 ? -14.405 -11.547 14.323 1.00 94.62 374 GLN A N 1
ATOM 2978 C CA . GLN A 1 374 ? -13.387 -11.864 15.328 1.00 94.62 374 GLN A CA 1
ATOM 2979 C C . GLN A 1 374 ? -13.010 -10.622 16.138 1.00 94.62 374 GLN A C 1
ATOM 2981 O O . GLN A 1 374 ? -13.005 -10.676 17.365 1.00 94.62 374 GLN A O 1
ATOM 2986 N N . VAL A 1 375 ? -12.802 -9.478 15.478 1.00 94.69 375 VAL A N 1
ATOM 2987 C CA . VAL A 1 375 ? -12.551 -8.191 16.149 1.00 94.69 375 VAL A CA 1
ATOM 2988 C C . VAL A 1 375 ? -13.668 -7.845 17.141 1.00 94.69 375 VAL A C 1
ATOM 2990 O O . VAL A 1 375 ? -13.390 -7.504 18.294 1.00 94.69 375 VAL A O 1
ATOM 2993 N N . LEU A 1 376 ? -14.930 -7.977 16.727 1.00 95.38 376 LEU A N 1
ATOM 2994 C CA . LEU A 1 376 ? -16.093 -7.752 17.589 1.00 95.38 376 LEU A CA 1
ATOM 2995 C C . LEU A 1 376 ? -16.122 -8.706 18.790 1.00 95.38 376 LEU A C 1
ATOM 2997 O O . LEU A 1 376 ? -16.325 -8.271 19.926 1.00 95.38 376 LEU A O 1
ATOM 3001 N N . LYS A 1 377 ? -15.913 -10.000 18.542 1.00 95.69 377 LYS A N 1
ATOM 3002 C CA . LYS A 1 377 ? -16.049 -11.063 19.543 1.00 95.69 377 LYS A CA 1
ATOM 3003 C C . LYS A 1 377 ? -14.906 -11.087 20.557 1.00 95.69 377 LYS A C 1
ATOM 3005 O O . LYS A 1 377 ? -15.157 -11.323 21.737 1.00 95.69 377 LYS A O 1
ATOM 3010 N N . GLU A 1 378 ? -13.673 -10.888 20.106 1.00 94.00 378 GLU A N 1
ATOM 3011 C CA . GLU A 1 378 ? -12.465 -11.142 20.902 1.00 94.00 378 GLU A CA 1
ATOM 3012 C C . GLU A 1 378 ? -11.859 -9.870 21.497 1.00 94.00 378 GLU A C 1
ATOM 3014 O O . GLU A 1 378 ? -11.208 -9.945 22.537 1.00 94.00 378 GLU A O 1
ATOM 3019 N N . TYR A 1 379 ? -12.126 -8.701 20.902 1.00 93.88 379 TYR A N 1
ATOM 3020 C CA . TYR A 1 379 ? -11.496 -7.442 21.304 1.00 93.88 379 TYR A CA 1
ATOM 3021 C C . TYR A 1 379 ? -12.534 -6.393 21.719 1.00 93.88 379 TYR A C 1
ATOM 3023 O O . TYR A 1 379 ? -12.673 -6.081 22.904 1.00 93.88 379 TYR A O 1
ATOM 3031 N N . ALA A 1 380 ? -13.319 -5.877 20.768 1.00 93.19 380 ALA A N 1
ATOM 3032 C CA . ALA A 1 380 ? -14.165 -4.706 21.002 1.00 93.19 380 ALA A CA 1
ATOM 3033 C C . ALA A 1 380 ? -15.317 -4.989 21.988 1.00 93.19 380 ALA A C 1
ATOM 3035 O O . ALA A 1 380 ? -15.531 -4.233 22.939 1.00 93.19 380 ALA A O 1
ATOM 3036 N N . GLY A 1 381 ? -16.038 -6.101 21.813 1.00 94.94 381 GLY A N 1
ATOM 3037 C CA . GLY A 1 381 ? -17.158 -6.493 22.674 1.00 94.94 381 GLY A CA 1
ATOM 3038 C C . GLY A 1 381 ? -16.751 -6.738 24.134 1.00 94.94 381 GLY A C 1
ATOM 3039 O O . GLY A 1 381 ? -17.332 -6.123 25.039 1.00 94.94 381 GLY A O 1
ATOM 3040 N N . PRO A 1 382 ? -15.737 -7.586 24.407 1.00 96.06 382 PRO A N 1
ATOM 3041 C CA . PRO A 1 382 ? -15.200 -7.772 25.754 1.00 96.06 382 PRO A CA 1
ATOM 3042 C C . PRO A 1 382 ? -14.736 -6.463 26.397 1.00 96.06 382 PRO A C 1
ATOM 3044 O O . PRO A 1 382 ? -15.043 -6.220 27.570 1.00 96.06 382 PRO A O 1
ATOM 3047 N N . LYS A 1 383 ? -14.074 -5.589 25.625 1.00 95.44 383 LYS A N 1
ATOM 3048 C CA . LYS A 1 383 ? -13.650 -4.269 26.093 1.00 95.44 383 LYS A CA 1
ATOM 3049 C C . LYS A 1 383 ? -14.842 -3.420 26.525 1.00 95.44 383 LYS A C 1
ATOM 3051 O O . LYS A 1 383 ? -14.867 -2.960 27.662 1.00 95.44 383 LYS A O 1
ATOM 3056 N N . LEU A 1 384 ? -15.872 -3.269 25.692 1.00 96.44 384 LEU A N 1
ATOM 3057 C CA . LEU A 1 384 ? -17.059 -2.479 26.043 1.00 96.44 384 LEU A CA 1
ATOM 3058 C C . LEU A 1 384 ? -17.742 -2.993 27.315 1.00 96.44 384 LEU A C 1
ATOM 3060 O O . LEU A 1 384 ? -18.116 -2.203 28.184 1.00 96.44 384 LEU A O 1
ATOM 3064 N N . ASN A 1 385 ? -17.866 -4.312 27.454 1.00 96.62 385 ASN A N 1
ATOM 3065 C CA . ASN A 1 385 ? -18.453 -4.927 28.643 1.00 96.62 385 ASN A CA 1
ATOM 3066 C C . ASN A 1 385 ? -17.638 -4.640 29.909 1.00 96.62 385 ASN A C 1
ATOM 3068 O O . ASN A 1 385 ? -18.217 -4.387 30.968 1.00 96.62 385 ASN A O 1
ATOM 3072 N N . HIS A 1 386 ? -16.308 -4.670 29.817 1.00 95.56 386 HIS A N 1
ATOM 3073 C CA . HIS A 1 386 ? -15.432 -4.305 30.927 1.00 95.56 386 HIS A CA 1
ATOM 3074 C C . HIS A 1 386 ? -15.613 -2.833 31.321 1.00 95.56 386 HIS A C 1
ATOM 3076 O O . HIS A 1 386 ? -15.822 -2.525 32.493 1.00 95.56 386 HIS A O 1
ATOM 3082 N N . GLU A 1 387 ? -15.606 -1.928 30.347 1.00 95.56 387 GLU A N 1
ATOM 3083 C CA . GLU A 1 387 ? -15.656 -0.483 30.590 1.00 95.56 387 GLU A CA 1
ATOM 3084 C C . GLU A 1 387 ? -17.022 -0.015 31.110 1.00 95.56 387 GLU A C 1
ATOM 3086 O O . GLU A 1 387 ? -17.076 0.882 31.954 1.00 95.56 387 GLU A O 1
ATOM 3091 N N . ARG A 1 388 ? -18.117 -0.666 30.688 1.00 97.12 388 ARG A N 1
ATOM 3092 C CA . ARG A 1 388 ? -19.457 -0.473 31.272 1.00 97.12 388 ARG A CA 1
ATOM 3093 C C . ARG A 1 388 ? -19.492 -0.876 32.745 1.00 97.12 388 ARG A C 1
ATOM 3095 O O . ARG A 1 388 ? -19.943 -0.097 33.576 1.00 97.12 388 ARG A O 1
ATOM 3102 N N . LYS A 1 389 ? -18.924 -2.037 33.094 1.00 96.94 389 LYS A N 1
ATOM 3103 C CA . LYS A 1 389 ? -18.821 -2.476 34.498 1.00 96.94 389 LYS A CA 1
ATOM 3104 C C . LYS A 1 389 ? -17.985 -1.514 35.344 1.00 96.94 389 LYS A C 1
ATOM 3106 O O . LYS A 1 389 ? -18.343 -1.251 36.489 1.00 96.94 389 LYS A O 1
ATOM 3111 N N . MET A 1 390 ? -16.883 -0.991 34.800 1.00 93.62 390 MET A N 1
ATOM 3112 C CA . MET A 1 390 ? -16.063 0.010 35.495 1.00 93.62 390 MET A CA 1
ATOM 3113 C C . MET A 1 390 ? -16.833 1.316 35.716 1.00 93.62 390 MET A C 1
ATOM 3115 O O . MET A 1 390 ? -16.761 1.884 36.803 1.00 93.62 390 MET A O 1
ATOM 3119 N N . LEU A 1 391 ? -17.618 1.757 34.729 1.00 94.94 391 LEU A N 1
ATOM 3120 C CA . LEU A 1 391 ? -18.474 2.934 34.854 1.00 94.94 391 LEU A CA 1
ATOM 3121 C C . LEU A 1 391 ? -19.553 2.756 35.933 1.00 94.94 391 LEU A C 1
ATOM 3123 O O . LEU A 1 391 ? -19.723 3.628 36.786 1.00 94.94 391 LEU A O 1
ATOM 3127 N N . ASP A 1 392 ? -20.256 1.625 35.926 1.00 95.19 392 ASP A N 1
ATOM 3128 C CA . ASP A 1 392 ? -21.304 1.331 36.912 1.00 95.19 392 ASP A CA 1
ATOM 3129 C C . ASP A 1 392 ? -20.734 1.275 38.334 1.00 95.19 392 ASP A C 1
ATOM 3131 O O . ASP A 1 392 ? -21.333 1.791 39.284 1.00 95.19 392 ASP A O 1
ATOM 3135 N N . ARG A 1 393 ? -19.531 0.710 38.477 1.00 94.62 393 ARG A N 1
ATOM 3136 C CA . ARG A 1 393 ? -18.788 0.703 39.736 1.00 94.62 393 ARG A CA 1
ATOM 3137 C C . ARG A 1 393 ? -18.407 2.114 40.180 1.00 94.62 393 ARG A C 1
ATOM 3139 O O . ARG A 1 393 ? -18.676 2.460 41.324 1.00 94.62 393 ARG A O 1
ATOM 3146 N N . ALA A 1 394 ? -17.842 2.932 39.292 1.00 91.94 394 ALA A N 1
ATOM 3147 C CA . ALA A 1 394 ? -17.456 4.308 39.607 1.00 91.94 394 ALA A CA 1
ATOM 3148 C C . ALA A 1 394 ? -18.662 5.151 40.056 1.00 91.94 394 ALA A C 1
ATOM 3150 O O . ALA A 1 394 ? -18.578 5.879 41.044 1.00 91.94 394 ALA A O 1
ATOM 3151 N N . ARG A 1 395 ? -19.812 4.998 39.386 1.00 93.00 395 ARG A N 1
ATOM 3152 C CA . ARG A 1 395 ? -21.079 5.633 39.786 1.00 93.00 395 ARG A CA 1
ATOM 3153 C C . ARG A 1 395 ? -21.551 5.157 41.161 1.00 93.00 395 ARG A C 1
ATOM 3155 O O . ARG A 1 395 ? -21.964 5.973 41.979 1.00 93.00 395 ARG A O 1
ATOM 3162 N N . SER A 1 396 ? -21.456 3.855 41.427 1.00 92.31 396 SER A N 1
ATOM 3163 C CA . SER A 1 396 ? -21.851 3.270 42.714 1.00 92.31 396 SER A CA 1
ATOM 3164 C C . SER A 1 396 ? -20.957 3.741 43.867 1.00 92.31 396 SER A C 1
ATOM 3166 O O . SER A 1 396 ? -21.463 4.074 44.935 1.00 92.31 396 SER A O 1
ATOM 3168 N N . GLU A 1 397 ? -19.640 3.808 43.655 1.00 91.31 397 GLU A N 1
ATOM 3169 C CA . GLU A 1 397 ? -18.662 4.262 44.656 1.00 91.31 397 GLU A CA 1
ATOM 3170 C C . GLU A 1 397 ? -18.770 5.764 44.948 1.00 91.31 397 GLU A C 1
ATOM 3172 O O . GLU A 1 397 ? -18.522 6.195 46.073 1.00 91.31 397 GLU A O 1
ATOM 3177 N N . ALA A 1 398 ? -19.145 6.572 43.954 1.00 90.25 398 ALA A N 1
ATOM 3178 C CA . ALA A 1 398 ? -19.272 8.014 44.130 1.00 90.25 398 ALA A CA 1
ATOM 3179 C C . ALA A 1 398 ? -20.583 8.434 44.829 1.00 90.25 398 ALA A C 1
ATOM 3181 O O . ALA A 1 398 ? -20.641 9.517 45.413 1.00 90.25 398 ALA A O 1
ATOM 3182 N N . GLY A 1 399 ? -21.608 7.574 44.822 1.00 88.56 399 GLY A N 1
ATOM 3183 C CA . GLY A 1 399 ? -22.864 7.788 45.543 1.00 88.56 399 GLY A CA 1
ATOM 3184 C C . GLY A 1 399 ? -23.657 9.015 45.069 1.00 88.56 399 GLY A C 1
ATOM 3185 O O . GLY A 1 399 ? -23.549 9.443 43.922 1.00 88.56 399 GLY A O 1
ATOM 3186 N N . ALA A 1 400 ? -24.488 9.575 45.956 1.00 83.81 400 ALA A N 1
ATOM 3187 C CA . ALA A 1 400 ? -25.367 10.707 45.634 1.00 83.81 400 ALA A CA 1
ATOM 3188 C C . ALA A 1 400 ? -24.629 12.057 45.524 1.00 83.81 400 ALA A C 1
ATOM 3190 O O . ALA A 1 400 ? -25.054 12.917 44.756 1.00 83.81 400 ALA A O 1
ATOM 3191 N N . ASP A 1 401 ? -23.513 12.224 46.244 1.00 86.44 401 ASP A N 1
ATOM 3192 C CA . ASP A 1 401 ? -22.725 13.462 46.291 1.00 86.44 401 ASP A CA 1
ATOM 3193 C C . ASP A 1 401 ? -21.266 13.224 45.857 1.00 86.44 401 ASP A C 1
ATOM 3195 O O . ASP A 1 401 ? -20.339 13.280 46.672 1.00 86.44 401 ASP A O 1
ATOM 3199 N N . PRO A 1 402 ? -21.025 12.981 44.555 1.00 88.25 402 PRO A N 1
ATOM 3200 C CA . PRO A 1 402 ? -19.688 12.721 44.042 1.00 88.25 402 PRO A CA 1
ATOM 3201 C C . PRO A 1 402 ? -18.794 13.957 44.186 1.00 88.25 402 PRO A C 1
ATOM 3203 O O . PRO A 1 402 ? -19.202 15.083 43.861 1.00 88.25 402 PRO A O 1
ATOM 3206 N N . THR A 1 403 ? -17.544 13.751 44.610 1.00 91.56 403 THR A N 1
ATOM 3207 C CA . THR A 1 403 ? -16.522 14.809 44.641 1.00 91.56 403 THR A CA 1
ATOM 3208 C C . THR A 1 403 ? -16.226 15.330 43.233 1.00 91.56 403 THR A C 1
ATOM 3210 O O . THR A 1 403 ? -16.495 14.673 42.229 1.00 91.56 403 THR A O 1
ATOM 3213 N N . ARG A 1 404 ? -15.608 16.514 43.125 1.00 91.56 404 ARG A N 1
ATOM 3214 C CA . ARG A 1 404 ? -15.244 17.094 41.819 1.00 91.56 404 ARG A CA 1
ATOM 3215 C C . ARG A 1 404 ? -14.347 16.172 40.980 1.00 91.56 404 ARG A C 1
ATOM 3217 O O . ARG A 1 404 ? -14.508 16.150 39.765 1.00 91.56 404 ARG A O 1
ATOM 3224 N N . SER A 1 405 ? -13.423 15.441 41.613 1.00 91.31 405 SER A N 1
ATOM 3225 C CA . SER A 1 405 ? -12.573 14.467 40.911 1.00 91.31 405 SER A CA 1
ATOM 3226 C C . SER A 1 405 ? -13.406 13.299 40.398 1.00 91.31 405 SER A C 1
ATOM 3228 O O . SER A 1 405 ? -13.397 13.044 39.204 1.00 91.31 405 SER A O 1
ATOM 3230 N N . GLN A 1 406 ? -14.221 12.685 41.263 1.00 91.75 406 GLN A N 1
ATOM 3231 C CA . GLN A 1 406 ? -15.077 11.560 40.878 1.00 91.75 406 GLN A CA 1
ATOM 3232 C C . GLN A 1 406 ? -16.061 11.926 39.762 1.00 91.75 406 GLN A C 1
ATOM 3234 O O . GLN A 1 406 ? -16.241 11.142 38.840 1.00 91.75 406 GLN A O 1
ATOM 3239 N N . ARG A 1 407 ? -16.660 13.128 39.794 1.00 92.69 407 ARG A N 1
ATOM 3240 C CA . ARG A 1 407 ? -17.518 13.614 38.695 1.00 92.69 407 ARG A CA 1
ATOM 3241 C C . ARG A 1 407 ? -16.763 13.647 37.372 1.00 92.69 407 ARG A C 1
ATOM 3243 O O . ARG A 1 407 ? -17.268 13.150 36.376 1.00 92.69 407 ARG A O 1
ATOM 3250 N N . LYS A 1 408 ? -15.547 14.196 37.379 1.00 93.19 408 LYS A N 1
ATOM 3251 C CA . LYS A 1 408 ? -14.702 14.277 36.187 1.00 93.19 408 LYS A CA 1
ATOM 3252 C C . LYS A 1 408 ? -14.316 12.885 35.673 1.00 93.19 408 LYS A C 1
ATOM 3254 O O . LYS A 1 408 ? -14.402 12.646 34.474 1.00 93.19 408 LYS A O 1
ATOM 3259 N N . ASP A 1 409 ? -13.921 11.981 36.565 1.00 90.25 409 ASP A N 1
ATOM 3260 C CA . ASP A 1 409 ? -13.512 10.621 36.200 1.00 90.25 409 ASP A CA 1
ATOM 3261 C C . ASP A 1 409 ? -14.698 9.826 35.616 1.00 90.25 409 ASP A C 1
ATOM 3263 O O . ASP A 1 409 ? -14.550 9.143 34.602 1.00 90.25 409 ASP A O 1
ATOM 3267 N N . ILE A 1 410 ? -15.899 9.984 36.191 1.00 93.75 410 ILE A N 1
ATOM 3268 C CA . ILE A 1 410 ? -17.146 9.417 35.656 1.00 93.75 410 ILE A CA 1
ATOM 3269 C C . ILE A 1 410 ? -17.457 10.003 34.274 1.00 93.75 410 ILE A C 1
ATOM 3271 O O . ILE A 1 410 ? -17.688 9.239 33.345 1.00 93.75 410 ILE A O 1
ATOM 3275 N N . GLU A 1 411 ? -17.412 11.327 34.098 1.00 94.25 411 GLU A N 1
ATOM 3276 C CA . GLU A 1 411 ? -17.659 11.979 32.800 1.00 94.25 411 GLU A CA 1
ATOM 3277 C C . GLU A 1 411 ? -16.676 11.506 31.709 1.00 94.25 411 GLU A C 1
ATOM 3279 O O . GLU A 1 411 ? -17.067 11.269 30.562 1.00 94.25 411 GLU A O 1
ATOM 3284 N N . GLU A 1 412 ? -15.390 11.351 32.043 1.00 92.25 412 GLU A N 1
ATOM 3285 C CA . GLU A 1 412 ? -14.375 10.842 31.114 1.00 92.25 412 GLU A CA 1
ATOM 3286 C C . GLU A 1 412 ? -14.634 9.379 30.730 1.00 92.25 412 GLU A C 1
ATOM 3288 O O . GLU A 1 412 ? -14.540 9.034 29.545 1.00 92.25 412 GLU A O 1
ATOM 3293 N N . GLN A 1 413 ? -15.013 8.543 31.699 1.00 94.19 413 GLN A N 1
ATOM 3294 C CA . GLN A 1 413 ? -15.359 7.141 31.473 1.00 94.19 413 GLN A CA 1
ATOM 3295 C C . GLN A 1 413 ? -16.666 6.989 30.675 1.00 94.19 413 GLN A C 1
ATOM 3297 O O . GLN A 1 413 ? -16.736 6.164 29.765 1.00 94.19 413 GLN A O 1
ATOM 3302 N N . GLU A 1 414 ? -17.689 7.801 30.949 1.00 95.88 414 GLU A N 1
ATOM 3303 C CA . GLU A 1 414 ? -18.949 7.836 30.190 1.00 95.88 414 GLU A CA 1
ATOM 3304 C C . GLU A 1 414 ? -18.714 8.199 28.727 1.00 95.88 414 GLU A C 1
ATOM 3306 O O . GLU A 1 414 ? -19.235 7.533 27.824 1.00 95.88 414 GLU A O 1
ATOM 3311 N N . ARG A 1 415 ? -17.888 9.224 28.478 1.00 95.75 415 ARG A N 1
ATOM 3312 C CA . ARG A 1 415 ? -17.484 9.599 27.120 1.00 95.75 415 ARG A CA 1
ATOM 3313 C C . ARG A 1 415 ? -16.785 8.435 26.424 1.00 95.75 415 ARG A C 1
ATOM 3315 O O . ARG A 1 415 ? -17.111 8.141 25.278 1.00 95.75 415 ARG A O 1
ATOM 3322 N N . PHE A 1 416 ? -15.866 7.759 27.111 1.00 95.06 416 PHE A N 1
ATOM 3323 C CA . PHE A 1 416 ? -15.142 6.621 26.551 1.00 95.06 416 PHE A CA 1
ATOM 3324 C C . PHE A 1 416 ? -16.067 5.451 26.190 1.00 95.06 416 PHE A C 1
ATOM 3326 O O . PHE A 1 416 ? -16.010 4.950 25.069 1.00 95.06 416 PHE A O 1
ATOM 3333 N N . VAL A 1 417 ? -16.970 5.063 27.097 1.00 97.06 417 VAL A N 1
ATOM 3334 C CA . VAL A 1 417 ? -17.972 4.011 26.853 1.00 97.06 417 VAL A CA 1
ATOM 3335 C C . VAL A 1 417 ? -18.884 4.380 25.682 1.00 97.06 417 VAL A C 1
ATOM 3337 O O . VAL A 1 417 ? -19.202 3.517 24.867 1.00 97.06 417 VAL A O 1
ATOM 3340 N N . THR A 1 418 ? -19.278 5.651 25.571 1.00 97.00 418 THR A N 1
ATOM 3341 C CA . THR A 1 418 ? -20.115 6.145 24.467 1.00 97.00 418 THR A CA 1
ATOM 3342 C C . THR A 1 418 ? -19.385 6.058 23.127 1.00 97.00 418 THR A C 1
ATOM 3344 O O . THR A 1 418 ? -19.935 5.540 22.158 1.00 97.00 418 THR A O 1
ATOM 3347 N N . GLU A 1 419 ? -18.136 6.526 23.065 1.00 96.06 419 GLU A N 1
ATOM 3348 C CA . GLU A 1 419 ? -17.317 6.450 21.851 1.00 96.06 419 GLU A CA 1
ATOM 3349 C C . GLU A 1 419 ? -17.055 5.000 21.421 1.00 96.06 419 GLU A C 1
ATOM 3351 O O . GLU A 1 419 ? -17.142 4.687 20.233 1.00 96.06 419 GLU A O 1
ATOM 3356 N N . LEU A 1 420 ? -16.762 4.113 22.376 1.00 96.19 420 LEU A N 1
ATOM 3357 C CA . LEU A 1 420 ? -16.513 2.698 22.112 1.00 96.19 420 LEU A CA 1
ATOM 3358 C C . LEU A 1 420 ? -17.780 1.962 21.655 1.00 96.19 420 LEU A C 1
ATOM 3360 O O . LEU A 1 420 ? -17.713 1.155 20.732 1.00 96.19 420 LEU A O 1
ATOM 3364 N N . ALA A 1 421 ? -18.936 2.255 22.259 1.00 96.94 421 ALA A N 1
ATOM 3365 C CA . ALA A 1 421 ? -20.213 1.693 21.825 1.00 96.94 421 ALA A CA 1
ATOM 3366 C C . ALA A 1 421 ? -20.545 2.107 20.384 1.00 96.94 421 ALA A C 1
ATOM 3368 O O . ALA A 1 421 ? -20.856 1.245 19.569 1.00 96.94 421 ALA A O 1
ATOM 3369 N N . ALA A 1 422 ? -20.380 3.390 20.045 1.00 95.81 422 ALA A N 1
ATOM 3370 C CA . ALA A 1 422 ? -20.588 3.875 18.681 1.00 95.81 422 ALA A CA 1
ATOM 3371 C C . ALA A 1 422 ? -19.634 3.203 17.677 1.00 95.81 422 ALA A C 1
ATOM 3373 O O . ALA A 1 422 ? -20.048 2.819 16.590 1.00 95.81 422 ALA A O 1
ATOM 3374 N N . MET A 1 423 ? -18.362 3.012 18.043 1.00 95.62 423 MET A N 1
ATOM 3375 C CA . MET A 1 423 ? -17.400 2.276 17.215 1.00 95.62 423 MET A CA 1
ATOM 3376 C C . MET A 1 423 ? -17.838 0.822 16.970 1.00 95.62 423 MET A C 1
ATOM 3378 O O . MET A 1 423 ? -17.702 0.324 15.855 1.00 95.62 423 MET A O 1
ATOM 3382 N N . ILE A 1 424 ? -18.375 0.140 17.985 1.00 96.31 424 ILE A N 1
ATOM 3383 C CA . ILE A 1 424 ? -18.867 -1.243 17.869 1.00 96.31 424 ILE A CA 1
ATOM 3384 C C . ILE A 1 424 ? -20.106 -1.329 16.980 1.00 96.31 424 ILE A C 1
ATOM 3386 O O . ILE A 1 424 ? -20.155 -2.205 16.123 1.00 96.31 424 ILE A O 1
ATOM 3390 N N . GLU A 1 425 ? -21.050 -0.396 17.105 1.00 95.56 425 GLU A N 1
ATOM 3391 C CA . GLU A 1 425 ? -22.214 -0.326 16.210 1.00 95.56 425 GLU A CA 1
ATOM 3392 C C . GLU A 1 425 ? -21.795 -0.178 14.736 1.00 95.56 425 GLU A C 1
ATOM 3394 O O . GLU A 1 425 ? -22.401 -0.773 13.844 1.00 95.56 425 GLU A O 1
ATOM 3399 N N . GLU A 1 426 ? -20.735 0.589 14.457 1.00 95.50 426 GLU A N 1
ATOM 3400 C CA . GLU A 1 426 ? -20.182 0.703 13.102 1.00 95.50 426 GLU A CA 1
ATOM 3401 C C . GLU A 1 426 ? -19.527 -0.603 12.625 1.00 95.50 426 GLU A C 1
ATOM 3403 O O . GLU A 1 426 ? -19.699 -0.983 11.466 1.00 95.50 426 GLU A O 1
ATOM 3408 N N . PHE A 1 427 ? -18.817 -1.327 13.496 1.00 95.81 427 PHE A N 1
ATOM 3409 C CA . PHE A 1 427 ? -18.300 -2.655 13.152 1.00 95.81 427 PHE A CA 1
ATOM 3410 C C . PHE A 1 427 ? -19.420 -3.651 12.860 1.00 95.81 427 PHE A C 1
ATOM 3412 O O . PHE A 1 427 ? -19.346 -4.353 11.856 1.00 95.81 427 PHE A O 1
ATOM 3419 N N . GLU A 1 428 ? -20.458 -3.709 13.695 1.00 95.56 428 GLU A N 1
ATOM 3420 C CA . GLU A 1 428 ? -21.614 -4.595 13.499 1.00 95.56 428 GLU A CA 1
ATOM 3421 C C . GLU A 1 428 ? -22.331 -4.303 12.178 1.00 95.56 428 GLU A C 1
ATOM 3423 O O . GLU A 1 428 ? -22.815 -5.220 11.515 1.00 95.56 428 GLU A O 1
ATOM 3428 N N . ARG A 1 429 ? -22.346 -3.035 11.756 1.00 95.12 429 ARG A N 1
ATOM 3429 C CA . ARG A 1 429 ? -22.926 -2.619 10.478 1.00 95.12 429 ARG A CA 1
ATOM 3430 C C . ARG A 1 429 ? -22.115 -3.084 9.273 1.00 95.12 429 ARG A C 1
ATOM 3432 O O . ARG A 1 429 ? -22.700 -3.461 8.263 1.00 95.12 429 ARG A O 1
ATOM 3439 N N . VAL A 1 430 ? -20.785 -3.028 9.355 1.00 96.00 430 VAL A N 1
ATOM 3440 C CA . VAL A 1 430 ? -19.903 -3.340 8.217 1.00 96.00 430 VAL A CA 1
ATOM 3441 C C . VAL A 1 430 ? -19.488 -4.813 8.180 1.00 96.00 430 VAL A C 1
ATOM 3443 O O . VAL A 1 430 ? -19.232 -5.329 7.097 1.00 96.00 430 VAL A O 1
ATOM 3446 N N . ALA A 1 431 ? -19.466 -5.525 9.309 1.00 96.31 431 ALA A N 1
ATOM 3447 C CA . ALA A 1 431 ? -19.045 -6.927 9.371 1.00 96.31 431 ALA A CA 1
ATOM 3448 C C . ALA A 1 431 ? -19.793 -7.854 8.387 1.00 96.31 431 ALA A C 1
ATOM 3450 O O . ALA A 1 431 ? -19.126 -8.642 7.721 1.00 96.31 431 ALA A O 1
ATOM 3451 N N . PRO A 1 432 ? -21.122 -7.741 8.178 1.00 96.06 432 PRO A N 1
ATOM 3452 C CA . PRO A 1 432 ? -21.816 -8.563 7.184 1.00 96.06 432 PRO A CA 1
ATOM 3453 C C . PRO A 1 432 ? -21.468 -8.229 5.726 1.00 96.06 432 PRO A C 1
ATOM 3455 O O . PRO A 1 432 ? -21.739 -9.044 4.853 1.00 96.06 432 PRO A O 1
ATOM 3458 N N . LEU A 1 433 ? -20.906 -7.045 5.456 1.00 95.44 433 LEU A N 1
ATOM 3459 C CA . LEU A 1 433 ? -20.463 -6.591 4.126 1.00 95.44 433 LEU A CA 1
ATOM 3460 C C . LEU A 1 433 ? -19.021 -6.999 3.808 1.00 95.44 433 LEU A C 1
ATOM 3462 O O . LEU A 1 433 ? -18.502 -6.671 2.740 1.00 95.44 433 LEU A O 1
ATOM 3466 N N . TRP A 1 434 ? -18.335 -7.606 4.774 1.00 95.19 434 TRP A N 1
ATOM 3467 C CA . TRP A 1 434 ? -16.900 -7.806 4.728 1.00 95.19 434 TRP A CA 1
ATOM 3468 C C . TRP A 1 434 ? -16.526 -9.027 3.883 1.00 95.19 434 TRP A C 1
ATOM 3470 O O . TRP A 1 434 ? -16.558 -10.166 4.345 1.00 95.19 434 TRP A O 1
ATOM 3480 N N . ASP A 1 435 ? -16.128 -8.769 2.640 1.00 94.69 435 ASP A N 1
ATOM 3481 C CA . ASP A 1 435 ? -15.539 -9.758 1.731 1.00 94.69 435 ASP A CA 1
ATOM 3482 C C . ASP A 1 435 ? -14.357 -9.121 0.976 1.00 94.69 435 ASP A C 1
ATOM 3484 O O . ASP A 1 435 ? -14.489 -8.734 -0.188 1.00 94.69 435 ASP A O 1
ATOM 3488 N N . PRO A 1 436 ? -13.220 -8.883 1.660 1.00 93.44 436 PRO A N 1
ATOM 3489 C CA . PRO A 1 436 ? -12.109 -8.145 1.079 1.00 93.44 436 PRO A CA 1
ATOM 3490 C C . PRO A 1 436 ? -11.406 -8.954 -0.014 1.00 93.44 436 PRO A C 1
ATOM 3492 O O . PRO A 1 436 ? -11.217 -10.165 0.098 1.00 93.44 436 PRO A O 1
ATOM 3495 N N . ASN A 1 437 ? -10.938 -8.260 -1.050 1.00 94.69 437 ASN A N 1
ATOM 3496 C CA . ASN A 1 437 ? -10.123 -8.835 -2.113 1.00 94.69 437 ASN A CA 1
ATOM 3497 C C . ASN A 1 437 ? -8.924 -7.930 -2.388 1.00 94.69 437 ASN A C 1
ATOM 3499 O O . ASN A 1 437 ? -9.075 -6.800 -2.857 1.00 94.69 437 ASN A O 1
ATOM 3503 N N . LEU A 1 438 ? -7.713 -8.432 -2.136 1.00 94.06 438 LEU A N 1
ATOM 3504 C CA . LEU A 1 438 ? -6.490 -7.634 -2.261 1.00 94.06 438 LEU A CA 1
ATOM 3505 C C . LEU A 1 438 ? -6.279 -7.085 -3.687 1.00 94.06 438 LEU A C 1
ATOM 3507 O O . LEU A 1 438 ? -5.663 -6.037 -3.874 1.00 94.06 438 LEU A O 1
ATOM 3511 N N . ASN A 1 439 ? -6.851 -7.737 -4.705 1.00 93.69 439 ASN A N 1
ATOM 3512 C CA . ASN A 1 439 ? -6.784 -7.283 -6.096 1.00 93.69 439 ASN A CA 1
ATOM 3513 C C . ASN A 1 439 ? -7.540 -5.976 -6.371 1.00 93.69 439 ASN A C 1
ATOM 3515 O O . ASN A 1 439 ? -7.291 -5.337 -7.396 1.00 93.69 439 ASN A O 1
ATOM 3519 N N . ASP A 1 440 ? -8.430 -5.565 -5.468 1.00 95.19 440 ASP A N 1
ATOM 3520 C CA . ASP A 1 440 ? -9.144 -4.290 -5.553 1.00 95.19 440 ASP A CA 1
ATOM 3521 C C . ASP A 1 440 ? -8.291 -3.115 -5.025 1.00 95.19 440 ASP A C 1
ATOM 3523 O O . ASP A 1 440 ? -8.564 -1.945 -5.315 1.00 95.19 440 ASP A O 1
ATOM 3527 N N . GLY A 1 441 ? -7.214 -3.419 -4.290 1.00 95.44 441 GLY A N 1
ATOM 3528 C CA . GLY A 1 441 ? -6.321 -2.451 -3.660 1.00 95.44 441 GLY A CA 1
ATOM 3529 C C . GLY A 1 441 ? -6.805 -1.954 -2.298 1.00 95.44 441 GLY A C 1
ATOM 3530 O O . GLY A 1 441 ? -7.973 -2.090 -1.920 1.00 95.44 441 GLY A O 1
ATOM 3531 N N . VAL A 1 442 ? -5.901 -1.327 -1.548 1.00 97.12 442 VAL A N 1
ATOM 3532 C CA . VAL A 1 442 ? -6.119 -0.950 -0.142 1.00 97.12 442 VAL A CA 1
ATOM 3533 C C . VAL A 1 442 ? -7.296 0.005 0.007 1.00 97.12 442 VAL A C 1
ATOM 3535 O O . VAL A 1 442 ? -8.166 -0.208 0.845 1.00 97.12 442 VAL A O 1
ATOM 3538 N N . ILE A 1 443 ? -7.345 1.058 -0.813 1.00 96.88 443 ILE A N 1
ATOM 3539 C CA . ILE A 1 443 ? -8.346 2.120 -0.659 1.00 96.88 443 ILE A CA 1
ATOM 3540 C C . ILE A 1 443 ? -9.779 1.623 -0.895 1.00 96.88 443 ILE A C 1
ATOM 3542 O O . ILE A 1 443 ? -10.697 2.093 -0.226 1.00 96.88 443 ILE A O 1
ATOM 3546 N N . ILE A 1 444 ? -9.970 0.668 -1.813 1.00 97.19 444 ILE A N 1
ATOM 3547 C CA . ILE A 1 444 ? -11.284 0.085 -2.109 1.00 97.19 444 ILE A CA 1
ATOM 3548 C C . ILE A 1 444 ? -11.725 -0.808 -0.954 1.00 97.19 444 ILE A C 1
ATOM 3550 O O . ILE A 1 444 ? -12.831 -0.633 -0.451 1.00 97.19 444 ILE A O 1
ATOM 3554 N N . ASN A 1 445 ? -10.842 -1.687 -0.476 1.00 97.25 445 ASN A N 1
ATOM 3555 C CA . ASN A 1 445 ? -11.133 -2.547 0.671 1.00 97.25 445 ASN A CA 1
ATOM 3556 C C . ASN A 1 445 ? -11.387 -1.740 1.959 1.00 97.25 445 ASN A C 1
ATOM 3558 O O . ASN A 1 445 ? -12.220 -2.123 2.774 1.00 97.25 445 ASN A O 1
ATOM 3562 N N . PHE A 1 446 ? -10.703 -0.604 2.148 1.00 97.44 446 PHE A N 1
ATOM 3563 C CA . PHE A 1 446 ? -10.912 0.263 3.314 1.00 97.44 446 PHE A CA 1
ATOM 3564 C C . PHE A 1 446 ? -12.218 1.060 3.205 1.00 97.44 446 PHE A C 1
ATOM 3566 O O . PHE A 1 446 ? -12.811 1.408 4.222 1.00 97.44 446 PHE A O 1
ATOM 3573 N N . ALA A 1 447 ? -12.682 1.379 1.992 1.00 97.38 447 ALA A N 1
ATOM 3574 C CA . ALA A 1 447 ? -13.767 2.332 1.763 1.00 97.38 447 ALA A CA 1
ATOM 3575 C C . ALA A 1 447 ? -15.019 2.115 2.643 1.00 97.38 447 ALA A C 1
ATOM 3577 O O . ALA A 1 447 ? -15.463 3.106 3.225 1.00 97.38 447 ALA A O 1
ATOM 3578 N N . PRO A 1 448 ? -15.551 0.889 2.846 1.00 96.88 448 PRO A N 1
ATOM 3579 C CA . PRO A 1 448 ? -16.703 0.659 3.730 1.00 96.88 448 PRO A CA 1
ATOM 3580 C C . PRO A 1 448 ? -16.468 1.069 5.197 1.00 96.88 448 PRO A C 1
ATOM 3582 O O . PRO A 1 448 ? -17.404 1.452 5.894 1.00 96.88 448 PRO A O 1
ATOM 3585 N N . LEU A 1 449 ? -15.214 1.052 5.662 1.00 96.88 449 LEU A N 1
ATOM 3586 C CA . LEU A 1 449 ? -14.804 1.340 7.041 1.00 96.88 449 LEU A CA 1
ATOM 3587 C C . LEU A 1 449 ? -14.564 2.833 7.314 1.00 96.88 449 LEU A C 1
ATOM 3589 O O . LEU A 1 449 ? -14.047 3.192 8.371 1.00 96.88 449 LEU A O 1
ATOM 3593 N N . TRP A 1 450 ? -14.913 3.741 6.398 1.00 96.75 450 TRP A N 1
ATOM 3594 C CA . TRP A 1 450 ? -14.593 5.171 6.535 1.00 96.75 450 TRP A CA 1
ATOM 3595 C C . TRP A 1 450 ? -15.128 5.817 7.834 1.00 96.75 450 TRP A C 1
ATOM 3597 O O . TRP A 1 450 ? -14.579 6.816 8.308 1.00 96.75 450 TRP A O 1
ATOM 3607 N N . ARG A 1 451 ? -16.176 5.254 8.452 1.00 95.19 451 ARG A N 1
ATOM 3608 C CA . ARG A 1 451 ? -16.735 5.711 9.742 1.00 95.19 451 ARG A CA 1
ATOM 3609 C C . ARG A 1 451 ? -15.921 5.279 10.965 1.00 95.19 451 ARG A C 1
ATOM 3611 O O . ARG A 1 451 ? -16.050 5.909 12.007 1.00 95.19 451 ARG A O 1
ATOM 3618 N N . LEU A 1 452 ? -15.046 4.284 10.820 1.00 96.00 452 LEU A N 1
ATOM 3619 C CA . LEU A 1 452 ? -14.178 3.734 11.871 1.00 96.00 452 LEU A CA 1
ATOM 3620 C C . LEU A 1 452 ? -12.799 4.413 11.945 1.00 96.00 452 LEU A C 1
ATOM 3622 O O . LEU A 1 452 ? -11.943 3.992 12.718 1.00 96.00 452 LEU A O 1
ATOM 3626 N N . VAL A 1 453 ? -12.573 5.472 11.158 1.00 95.12 453 VAL A N 1
ATOM 3627 C CA . VAL A 1 453 ? -11.339 6.284 11.183 1.00 95.12 453 VAL A CA 1
ATOM 3628 C C . VAL A 1 453 ? -11.558 7.775 11.520 1.00 95.12 453 VAL A C 1
ATOM 3630 O O . VAL A 1 453 ? -10.933 8.646 10.903 1.00 95.12 453 VAL A O 1
ATOM 3633 N N . PRO A 1 454 ? -12.434 8.135 12.482 1.00 92.75 454 PRO A N 1
ATOM 3634 C CA . PRO A 1 454 ? -12.737 9.534 12.812 1.00 92.75 454 PRO A CA 1
ATOM 3635 C C . PRO A 1 454 ? -11.526 10.327 13.336 1.00 92.75 454 PRO A C 1
ATOM 3637 O O . PRO A 1 454 ? -11.488 11.556 13.208 1.00 92.75 454 PRO A O 1
ATOM 3640 N N . GLN A 1 455 ? -10.526 9.642 13.894 1.00 91.94 455 GLN A N 1
ATOM 3641 C CA . GLN A 1 455 ? -9.285 10.227 14.397 1.00 91.94 455 GLN A CA 1
ATOM 3642 C C . GLN A 1 455 ? -8.374 10.767 13.281 1.00 91.94 455 GLN A C 1
ATOM 3644 O O . GLN A 1 455 ? -7.614 11.709 13.512 1.00 91.94 455 GLN A O 1
ATOM 3649 N N . ASN A 1 456 ? -8.478 10.240 12.053 1.00 93.94 456 ASN A N 1
ATOM 3650 C CA . ASN A 1 456 ? -7.707 10.704 10.897 1.00 93.94 456 ASN A CA 1
ATOM 3651 C C . ASN A 1 456 ? -8.628 11.262 9.805 1.00 93.94 456 ASN A C 1
ATOM 3653 O O . ASN A 1 456 ? -8.999 10.590 8.843 1.00 93.94 456 ASN A O 1
ATOM 3657 N N . ARG A 1 457 ? -8.957 12.553 9.922 1.00 93.00 457 ARG A N 1
ATOM 3658 C CA . ARG A 1 457 ? -9.880 13.239 9.000 1.00 93.00 457 ARG A CA 1
ATOM 3659 C C . ARG A 1 457 ? -9.404 13.279 7.549 1.00 93.00 457 ARG A C 1
ATOM 3661 O O . ARG A 1 457 ? -10.240 13.389 6.657 1.00 93.00 457 ARG A O 1
ATOM 3668 N N . SER A 1 458 ? -8.092 13.275 7.301 1.00 94.25 458 SER A N 1
ATOM 3669 C CA . SER A 1 458 ? -7.574 13.277 5.928 1.00 94.25 458 SER A CA 1
ATOM 3670 C C . SER A 1 458 ? -7.847 11.935 5.264 1.00 94.25 458 SER A C 1
ATOM 3672 O O . SER A 1 458 ? -8.403 11.909 4.171 1.00 94.25 458 SER A O 1
ATOM 3674 N N . TRP A 1 459 ? -7.502 10.843 5.946 1.00 95.94 459 TRP A N 1
ATOM 3675 C CA . TRP A 1 459 ? -7.733 9.488 5.456 1.00 95.94 459 TRP A CA 1
ATOM 3676 C C . TRP A 1 459 ? -9.224 9.173 5.344 1.00 95.94 459 TRP A C 1
ATOM 3678 O O . TRP A 1 459 ? -9.686 8.716 4.305 1.00 95.94 459 TRP A O 1
ATOM 3688 N N . GLN A 1 460 ? -10.014 9.546 6.355 1.00 96.12 460 GLN A N 1
ATOM 3689 C CA . GLN A 1 460 ? -11.467 9.383 6.344 1.00 96.12 460 GLN A CA 1
ATOM 3690 C C . GLN A 1 460 ? -12.125 9.996 5.100 1.00 96.12 460 GLN A C 1
ATOM 3692 O O . GLN A 1 460 ? -13.018 9.389 4.512 1.00 96.12 460 GLN A O 1
ATOM 3697 N N . LYS A 1 461 ? -11.697 11.196 4.685 1.00 96.56 461 LYS A N 1
ATOM 3698 C CA . LYS A 1 461 ? -12.222 11.851 3.476 1.00 96.56 461 LYS A CA 1
ATOM 3699 C C . LYS A 1 461 ? -11.885 11.076 2.205 1.00 96.56 461 LYS A C 1
ATOM 3701 O O . LYS A 1 461 ? -12.711 11.027 1.300 1.00 96.56 461 LYS A O 1
ATOM 3706 N N . GLU A 1 462 ? -10.700 10.484 2.134 1.00 96.38 462 GLU A N 1
ATOM 3707 C CA . GLU A 1 462 ? -10.264 9.687 0.984 1.00 96.38 462 GLU A CA 1
ATOM 3708 C C . GLU A 1 462 ? -11.012 8.355 0.905 1.00 96.38 462 GLU A C 1
ATOM 3710 O O . GLU A 1 462 ? -11.503 7.997 -0.169 1.00 96.38 462 GLU A O 1
ATOM 3715 N N . CYS A 1 463 ? -11.189 7.674 2.041 1.00 97.31 463 CYS A N 1
ATOM 3716 C CA . CYS A 1 463 ? -12.018 6.473 2.134 1.00 97.31 463 CYS A CA 1
ATOM 3717 C C . CYS A 1 463 ? -13.466 6.779 1.758 1.00 97.31 463 CYS A C 1
ATOM 3719 O O . CYS A 1 463 ? -14.032 6.083 0.921 1.00 97.31 463 CYS A O 1
ATOM 3721 N N . LYS A 1 464 ? -14.043 7.863 2.296 1.00 97.19 464 LYS A N 1
ATOM 3722 C CA . LYS A 1 464 ? -15.404 8.282 1.952 1.00 97.19 464 LYS A CA 1
ATOM 3723 C C . LYS A 1 464 ? -15.533 8.615 0.465 1.00 97.19 464 LYS A C 1
ATOM 3725 O O . LYS A 1 464 ? -16.458 8.146 -0.176 1.00 97.19 464 LYS A O 1
ATOM 3730 N N . SER A 1 465 ? -14.591 9.364 -0.109 1.00 97.25 465 SER A N 1
ATOM 3731 C CA . SER A 1 465 ? -14.617 9.663 -1.545 1.00 97.25 465 SER A CA 1
ATOM 3732 C C . SER A 1 465 ? -14.552 8.396 -2.402 1.00 97.25 465 SER A C 1
ATOM 3734 O O . SER A 1 465 ? -15.156 8.357 -3.471 1.00 97.25 465 SER A O 1
ATOM 3736 N N . SER A 1 466 ? -13.825 7.373 -1.954 1.00 97.19 466 SER A N 1
ATOM 3737 C CA . SER A 1 466 ? -13.741 6.084 -2.648 1.00 97.19 466 SER A CA 1
ATOM 3738 C C . SER A 1 466 ? -15.011 5.250 -2.456 1.00 97.19 466 SER A C 1
ATOM 3740 O O . SER A 1 466 ? -15.469 4.618 -3.403 1.00 97.19 466 SER A O 1
ATOM 3742 N N . TRP A 1 467 ? -15.628 5.317 -1.274 1.00 97.69 467 TRP A N 1
ATOM 3743 C CA . TRP A 1 467 ? -16.944 4.741 -1.001 1.00 97.69 467 TRP A CA 1
ATOM 3744 C C . TRP A 1 467 ? -18.023 5.365 -1.888 1.00 97.69 467 TRP A C 1
ATOM 3746 O O . TRP A 1 467 ? -18.757 4.646 -2.555 1.00 97.69 467 TRP A O 1
ATOM 3756 N N . ASP A 1 468 ? -18.064 6.693 -1.986 1.00 97.44 468 ASP A N 1
ATOM 3757 C CA . ASP A 1 468 ? -19.031 7.407 -2.823 1.00 97.44 468 ASP A CA 1
ATOM 3758 C C . ASP A 1 468 ? -18.892 6.992 -4.307 1.00 97.44 468 ASP A C 1
ATOM 3760 O O . ASP A 1 468 ? -19.895 6.765 -4.981 1.00 97.44 468 ASP A O 1
ATOM 3764 N N . LYS A 1 469 ? -17.657 6.787 -4.797 1.00 97.44 469 LYS A N 1
ATOM 3765 C CA . LYS A 1 469 ? -17.376 6.245 -6.145 1.00 97.44 469 LYS A CA 1
ATOM 3766 C C . LYS A 1 469 ? -17.876 4.810 -6.339 1.00 97.44 469 LYS A C 1
ATOM 3768 O O . LYS A 1 469 ? -18.436 4.494 -7.387 1.00 97.44 469 LYS A O 1
ATOM 3773 N N . LEU A 1 470 ? -17.699 3.941 -5.341 1.00 96.81 470 LEU A N 1
ATOM 3774 C CA . LEU A 1 470 ? -18.251 2.579 -5.354 1.00 96.81 470 LEU A CA 1
ATOM 3775 C C . LEU A 1 470 ? -19.783 2.602 -5.415 1.00 96.81 470 LEU A C 1
ATOM 3777 O O . LEU A 1 470 ? -20.379 1.862 -6.197 1.00 96.81 470 LEU A O 1
ATOM 3781 N N . VAL A 1 471 ? -20.420 3.488 -4.647 1.00 96.94 471 VAL A N 1
ATOM 3782 C CA . VAL A 1 471 ? -21.884 3.618 -4.596 1.00 96.94 471 VAL A CA 1
ATOM 3783 C C . VAL A 1 471 ? -22.463 4.065 -5.937 1.00 96.94 471 VAL A C 1
ATOM 3785 O O . VAL A 1 471 ? -23.489 3.526 -6.345 1.00 96.94 471 VAL A O 1
ATOM 3788 N N . VAL A 1 472 ? -21.816 4.987 -6.656 1.00 96.88 472 VAL A N 1
ATOM 3789 C CA . VAL A 1 472 ? -22.304 5.447 -7.975 1.00 96.88 472 VAL A CA 1
ATOM 3790 C C . VAL A 1 472 ? -21.916 4.528 -9.141 1.00 96.88 472 VAL A C 1
ATOM 3792 O O . VAL A 1 472 ? -22.462 4.670 -10.232 1.00 96.88 472 VAL A O 1
ATOM 3795 N N . GLY A 1 473 ? -21.025 3.556 -8.918 1.00 95.81 473 GLY A N 1
ATOM 3796 C CA . GLY A 1 473 ? -20.619 2.564 -9.921 1.00 95.81 473 GLY A CA 1
ATOM 3797 C C . GLY A 1 473 ? -19.376 2.925 -10.741 1.00 95.81 473 GLY A C 1
ATOM 3798 O O . GLY A 1 473 ? -19.099 2.268 -11.743 1.00 95.81 473 GLY A O 1
ATOM 3799 N N . ASP A 1 474 ? -18.586 3.912 -10.306 1.00 94.62 474 ASP A N 1
ATOM 3800 C CA . ASP A 1 474 ? -17.305 4.283 -10.940 1.00 94.62 474 ASP A CA 1
ATOM 3801 C C . ASP A 1 474 ? -16.224 3.202 -10.759 1.00 94.62 474 ASP A C 1
ATOM 3803 O O . ASP A 1 474 ? -15.173 3.223 -11.401 1.00 94.62 474 ASP A O 1
ATOM 3807 N N . CYS A 1 475 ? -16.447 2.277 -9.825 1.00 95.06 475 CYS A N 1
ATOM 3808 C CA . CYS A 1 475 ? -15.516 1.217 -9.453 1.00 95.06 475 CYS A CA 1
ATOM 3809 C C . CYS A 1 475 ? -16.117 -0.178 -9.674 1.00 95.06 475 CYS A C 1
ATOM 3811 O O . CYS A 1 475 ? -15.737 -1.110 -8.984 1.00 95.06 475 CYS A O 1
ATOM 3813 N N . ASP A 1 476 ? -17.029 -0.346 -10.637 1.00 96.00 476 ASP A N 1
ATOM 3814 C CA . ASP A 1 476 ? -17.690 -1.640 -10.895 1.00 96.00 476 ASP A CA 1
ATOM 3815 C C . ASP A 1 476 ? -16.737 -2.762 -11.337 1.00 96.00 476 ASP A C 1
ATOM 3817 O O . ASP A 1 476 ? -17.115 -3.928 -11.319 1.00 96.00 476 ASP A O 1
ATOM 3821 N N . TRP A 1 477 ? -15.491 -2.436 -11.688 1.00 93.00 477 TRP A N 1
ATOM 3822 C CA . TRP A 1 477 ? -14.429 -3.407 -11.961 1.00 93.00 477 TRP A CA 1
ATOM 3823 C C . TRP A 1 477 ? -13.942 -4.164 -10.715 1.00 93.00 477 TRP A C 1
ATOM 3825 O O . TRP A 1 477 ? -13.206 -5.135 -10.872 1.00 93.00 477 TRP A O 1
ATOM 3835 N N . THR A 1 478 ? -14.296 -3.719 -9.505 1.00 96.06 478 THR A N 1
ATOM 3836 C CA . THR A 1 478 ? -13.824 -4.303 -8.242 1.00 96.06 478 THR A CA 1
ATOM 3837 C C . THR A 1 478 ? -14.707 -5.463 -7.794 1.00 96.06 478 THR A C 1
ATOM 3839 O O . THR A 1 478 ? -15.931 -5.431 -7.952 1.00 96.06 478 THR A O 1
ATOM 3842 N N . HIS A 1 479 ? -14.108 -6.465 -7.157 1.00 96.12 479 HIS A N 1
ATOM 3843 C CA . HIS A 1 479 ? -14.845 -7.596 -6.590 1.00 96.12 479 HIS A CA 1
ATOM 3844 C C . HIS A 1 479 ? -15.816 -7.124 -5.506 1.00 96.12 479 HIS A C 1
ATOM 3846 O O . HIS A 1 479 ? -16.946 -7.605 -5.441 1.00 96.12 479 HIS A O 1
ATOM 3852 N N . LEU A 1 480 ? -15.422 -6.120 -4.716 1.00 96.56 480 LEU A N 1
ATOM 3853 C CA . LEU A 1 480 ? -16.301 -5.499 -3.729 1.00 96.56 480 LEU A CA 1
ATOM 3854 C C . LEU A 1 480 ? -17.571 -4.907 -4.366 1.00 96.56 480 LEU A C 1
ATOM 3856 O O . LEU A 1 480 ? -18.656 -5.040 -3.804 1.00 96.56 480 LEU A O 1
ATOM 3860 N N . ALA A 1 481 ? -17.480 -4.279 -5.544 1.00 97.38 481 ALA A N 1
ATOM 3861 C CA . ALA A 1 481 ? -18.665 -3.764 -6.229 1.00 97.38 481 ALA A CA 1
ATOM 3862 C C . ALA A 1 481 ? -19.593 -4.898 -6.692 1.00 97.38 481 ALA A C 1
ATOM 3864 O O . ALA A 1 481 ? -20.807 -4.786 -6.521 1.00 97.38 481 ALA A O 1
ATOM 3865 N N . MET A 1 482 ? -19.036 -5.997 -7.214 1.00 97.31 482 MET A N 1
ATOM 3866 C CA . MET A 1 482 ? -19.804 -7.196 -7.577 1.00 97.31 482 MET A CA 1
ATOM 3867 C C . MET A 1 482 ? -20.466 -7.851 -6.358 1.00 97.31 482 MET A C 1
ATOM 3869 O O . MET A 1 482 ? -21.603 -8.301 -6.456 1.00 97.31 482 MET A O 1
ATOM 3873 N N . HIS A 1 483 ? -19.790 -7.870 -5.208 1.00 96.81 483 HIS A N 1
ATOM 3874 C CA . HIS A 1 483 ? -20.330 -8.396 -3.954 1.00 96.81 483 HIS A CA 1
ATOM 3875 C C . HIS A 1 483 ? -21.517 -7.563 -3.436 1.00 96.81 483 HIS A C 1
ATOM 3877 O O . HIS A 1 483 ? -22.533 -8.107 -3.004 1.00 96.81 483 HIS A O 1
ATOM 3883 N N . LEU A 1 484 ? -21.409 -6.232 -3.495 1.00 97.12 484 LEU A N 1
ATOM 3884 C CA . LEU A 1 484 ? -22.421 -5.322 -2.951 1.00 97.12 484 LEU A CA 1
ATOM 3885 C C . LEU A 1 484 ? -23.599 -5.079 -3.908 1.00 97.12 484 LEU A C 1
ATOM 3887 O O . LEU A 1 484 ? -24.745 -4.983 -3.458 1.00 97.12 484 LEU A O 1
ATOM 3891 N N . TRP A 1 485 ? -23.344 -4.995 -5.215 1.00 97.69 485 TRP A N 1
ATOM 3892 C CA . TRP A 1 485 ? -24.332 -4.644 -6.244 1.00 97.69 485 TRP A CA 1
ATOM 3893 C C . TRP A 1 485 ? -24.274 -5.570 -7.475 1.00 97.69 485 TRP A C 1
ATOM 3895 O O . TRP A 1 485 ? -24.111 -5.077 -8.599 1.00 97.69 485 TRP A O 1
ATOM 3905 N N . PRO A 1 486 ? -24.441 -6.899 -7.328 1.00 97.31 486 PRO A N 1
ATOM 3906 C CA . PRO A 1 486 ? -24.427 -7.814 -8.472 1.00 97.31 486 PRO A CA 1
ATOM 3907 C C . PRO A 1 486 ? -25.469 -7.440 -9.539 1.00 97.31 486 PRO A C 1
ATOM 3909 O O . PRO A 1 486 ? -25.181 -7.493 -10.732 1.00 97.31 486 PRO A O 1
ATOM 3912 N N . GLU A 1 487 ? -26.644 -6.956 -9.133 1.00 96.38 487 GLU A N 1
ATOM 3913 C CA . GLU A 1 487 ? -27.721 -6.476 -10.009 1.00 96.38 487 GLU A CA 1
ATOM 3914 C C . GLU A 1 487 ? -27.325 -5.286 -10.891 1.00 96.38 487 GLU A C 1
ATOM 3916 O O . GLU A 1 487 ? -27.942 -5.057 -11.928 1.00 96.38 487 GLU A O 1
ATOM 3921 N N . ARG A 1 488 ? -26.301 -4.525 -10.488 1.00 96.25 488 ARG A N 1
ATOM 3922 C CA . ARG A 1 488 ? -25.751 -3.409 -11.263 1.00 96.25 488 ARG A CA 1
ATOM 3923 C C . ARG A 1 488 ? -24.591 -3.858 -12.141 1.00 96.25 488 ARG A C 1
ATOM 3925 O O . ARG A 1 488 ? -24.473 -3.393 -13.273 1.00 96.25 488 ARG A O 1
ATOM 3932 N N . VAL A 1 489 ? -23.722 -4.715 -11.609 1.00 97.31 489 VAL A N 1
ATOM 3933 C CA . VAL A 1 489 ? -22.453 -5.078 -12.251 1.00 97.31 489 VAL A CA 1
ATOM 3934 C C . VAL A 1 489 ? -22.649 -6.155 -13.319 1.00 97.31 489 VAL A C 1
ATOM 3936 O O . VAL A 1 489 ? -22.152 -5.989 -14.430 1.00 97.31 489 VAL A O 1
ATOM 3939 N N . VAL A 1 490 ? -23.419 -7.214 -13.040 1.00 97.38 490 VAL A N 1
ATOM 3940 C CA . VAL A 1 490 ? -23.628 -8.332 -13.982 1.00 97.38 490 VAL A CA 1
ATOM 3941 C C . VAL A 1 490 ? -24.188 -7.867 -15.336 1.00 97.38 490 VAL A C 1
ATOM 3943 O O . VAL A 1 490 ? -23.625 -8.266 -16.355 1.00 97.38 490 VAL A O 1
ATOM 3946 N N . PRO A 1 491 ? -25.210 -6.984 -15.413 1.00 96.44 491 PRO A N 1
ATOM 3947 C CA . PRO A 1 491 ? -25.703 -6.502 -16.706 1.00 96.44 491 PRO A CA 1
ATOM 3948 C C . PRO A 1 491 ? -24.648 -5.751 -17.525 1.00 96.44 491 PRO A C 1
ATOM 3950 O O . PRO A 1 491 ? -24.641 -5.832 -18.751 1.00 96.44 491 PRO A O 1
ATOM 3953 N N . LYS A 1 492 ? -23.726 -5.034 -16.869 1.00 95.50 492 LYS A N 1
ATOM 3954 C CA . LYS A 1 492 ? -22.651 -4.313 -17.565 1.00 95.50 492 LYS A CA 1
ATOM 3955 C C . LYS A 1 492 ? -21.644 -5.271 -18.212 1.00 95.50 492 LYS A C 1
ATOM 3957 O O . LYS A 1 492 ? -21.099 -4.937 -19.259 1.00 95.50 492 LYS A O 1
ATOM 3962 N N . CYS A 1 493 ? -21.444 -6.469 -17.655 1.00 95.12 493 CYS A N 1
ATOM 3963 C CA . CYS A 1 493 ? -20.557 -7.493 -18.224 1.00 95.12 493 CYS A CA 1
ATOM 3964 C C . CYS A 1 493 ? -21.026 -8.015 -19.594 1.00 95.12 493 CYS A C 1
ATOM 3966 O O . CYS A 1 493 ? -20.207 -8.506 -20.367 1.00 95.12 493 CYS A O 1
ATOM 3968 N N . VAL A 1 494 ? -22.315 -7.881 -19.924 1.00 93.75 494 VAL A N 1
ATOM 3969 C CA . VAL A 1 494 ? -22.848 -8.229 -21.254 1.00 93.75 494 VAL A CA 1
ATOM 3970 C C . VAL A 1 494 ? -22.297 -7.292 -22.334 1.00 93.75 494 VAL A C 1
ATOM 3972 O O . VAL A 1 494 ? -22.043 -7.718 -23.455 1.00 93.75 494 VAL A O 1
ATOM 3975 N N . ALA A 1 495 ? -22.105 -6.012 -21.998 1.00 90.31 495 ALA A N 1
ATOM 3976 C CA . ALA A 1 495 ? -21.687 -4.970 -22.937 1.00 90.31 495 ALA A CA 1
ATOM 3977 C C . ALA A 1 495 ? -20.186 -4.634 -22.865 1.00 90.31 495 ALA A C 1
ATOM 3979 O O . ALA A 1 495 ? -19.649 -4.054 -23.807 1.00 90.31 495 ALA A O 1
ATOM 3980 N N . ASP A 1 496 ? -19.506 -4.995 -21.773 1.00 90.75 496 ASP A N 1
ATOM 3981 C CA . ASP A 1 496 ? -18.090 -4.700 -21.544 1.00 90.75 496 ASP A CA 1
ATOM 3982 C C . ASP A 1 496 ? -17.288 -5.977 -21.235 1.00 90.75 496 ASP A C 1
ATOM 3984 O O . ASP A 1 496 ? -17.365 -6.540 -20.139 1.00 90.75 496 ASP A O 1
ATOM 3988 N N . ALA A 1 497 ? -16.474 -6.408 -22.202 1.00 89.38 497 ALA A N 1
ATOM 3989 C CA . ALA A 1 497 ? -15.609 -7.581 -22.080 1.00 89.38 497 ALA A CA 1
ATOM 3990 C C . ALA A 1 497 ? -14.550 -7.427 -20.979 1.00 89.38 497 ALA A C 1
ATOM 3992 O O . ALA A 1 497 ? -14.198 -8.403 -20.315 1.00 89.38 497 ALA A O 1
ATOM 3993 N N . SER A 1 498 ? -14.036 -6.210 -20.766 1.00 89.94 498 SER A N 1
ATOM 3994 C CA . SER A 1 498 ? -13.045 -5.949 -19.718 1.00 89.94 498 SER A CA 1
ATOM 3995 C C . SER A 1 498 ? -13.658 -6.142 -18.334 1.00 89.94 498 SER A C 1
ATOM 3997 O O . SER A 1 498 ? -13.028 -6.730 -17.455 1.00 89.94 498 SER A O 1
ATOM 3999 N N . LEU A 1 499 ? -14.915 -5.723 -18.172 1.00 92.44 499 LEU A N 1
ATOM 4000 C CA . LEU A 1 499 ? -15.666 -5.916 -16.944 1.00 92.44 499 LEU A CA 1
ATOM 4001 C C . LEU A 1 499 ? -16.016 -7.391 -16.729 1.00 92.44 499 LEU A C 1
ATOM 4003 O O . LEU A 1 499 ? -15.841 -7.896 -15.623 1.00 92.44 499 LEU A O 1
ATOM 4007 N N . ALA A 1 500 ? -16.432 -8.097 -17.784 1.00 93.19 500 ALA A N 1
ATOM 4008 C CA . ALA A 1 500 ? -16.685 -9.534 -17.723 1.00 93.19 500 ALA A CA 1
ATOM 4009 C C . ALA A 1 500 ? -15.440 -10.309 -17.256 1.00 93.19 500 ALA A C 1
ATOM 4011 O O . ALA A 1 500 ? -15.537 -11.084 -16.308 1.00 93.19 500 ALA A O 1
ATOM 4012 N N . MET A 1 501 ? -14.266 -10.020 -17.833 1.00 90.44 501 MET A N 1
ATOM 4013 C CA . MET A 1 501 ? -12.987 -10.633 -17.440 1.00 90.44 501 MET A CA 1
ATOM 4014 C C . MET A 1 501 ? -12.564 -10.309 -16.005 1.00 90.44 501 MET A C 1
ATOM 4016 O O . MET A 1 501 ? -11.978 -11.152 -15.327 1.00 90.44 501 MET A O 1
ATOM 4020 N N . SER A 1 502 ? -12.833 -9.093 -15.522 1.00 90.81 502 SER A N 1
ATOM 4021 C CA . SER A 1 502 ? -12.564 -8.738 -14.122 1.00 90.81 502 SER A CA 1
ATOM 4022 C C . SER A 1 502 ? -13.363 -9.591 -13.135 1.00 90.81 502 SER A C 1
ATOM 4024 O O . SER A 1 502 ? -12.912 -9.776 -12.008 1.00 90.81 502 SER A O 1
ATOM 4026 N N . HIS A 1 503 ? -14.514 -10.121 -13.561 1.00 94.06 503 HIS A N 1
ATOM 4027 C CA . HIS A 1 503 ? -15.452 -10.868 -12.719 1.00 94.06 503 HIS A CA 1
ATOM 4028 C C . HIS A 1 503 ? -15.544 -12.364 -13.042 1.00 94.06 503 HIS A C 1
ATOM 4030 O O . HIS A 1 503 ? -16.383 -13.049 -12.455 1.00 94.06 503 HIS A O 1
ATOM 4036 N N . GLY A 1 504 ? -14.718 -12.882 -13.958 1.00 92.38 504 GLY A N 1
ATOM 4037 C CA . GLY A 1 504 ? -14.769 -14.290 -14.374 1.00 92.38 504 GLY A CA 1
ATOM 4038 C C . GLY A 1 504 ? -16.042 -14.652 -15.152 1.00 92.38 504 GLY A C 1
ATOM 4039 O O . GLY A 1 504 ? -16.544 -15.769 -15.035 1.00 92.38 504 GLY A O 1
ATOM 4040 N N . LEU A 1 505 ? -16.633 -13.686 -15.861 1.00 93.88 505 LEU A N 1
ATOM 4041 C CA . LEU A 1 505 ? -17.866 -13.827 -16.648 1.00 93.88 505 LEU A CA 1
ATOM 4042 C C . LEU A 1 505 ? -17.608 -13.753 -18.160 1.00 93.88 505 LEU A C 1
ATOM 4044 O O . LEU A 1 505 ? -18.551 -13.705 -18.954 1.00 93.88 505 LEU A O 1
ATOM 4048 N N . GLU A 1 506 ? -16.344 -13.727 -18.572 1.00 91.06 506 GLU A N 1
ATOM 4049 C CA . GLU A 1 506 ? -15.933 -13.647 -19.968 1.00 91.06 506 GLU A CA 1
ATOM 4050 C C . GLU A 1 506 ? -16.441 -14.839 -20.780 1.00 91.06 506 GLU A C 1
ATOM 4052 O O . GLU A 1 506 ? -17.031 -14.629 -21.832 1.00 91.06 506 GLU A O 1
ATOM 4057 N N . ASP A 1 507 ? -16.353 -16.059 -20.248 1.00 91.19 507 ASP A N 1
ATOM 4058 C CA . ASP A 1 507 ? -16.832 -17.267 -20.930 1.00 91.19 507 ASP A CA 1
ATOM 4059 C C . ASP A 1 507 ? -18.362 -17.381 -20.939 1.00 91.19 507 ASP A C 1
ATOM 4061 O O . ASP A 1 507 ? -18.914 -18.233 -21.635 1.00 91.19 507 ASP A O 1
ATOM 4065 N N . VAL A 1 508 ? -19.075 -16.539 -20.187 1.00 93.38 508 VAL A N 1
ATOM 4066 C CA . VAL A 1 508 ? -20.543 -16.525 -20.186 1.00 93.38 508 VAL A CA 1
ATOM 4067 C C . VAL A 1 508 ? -21.064 -15.676 -21.339 1.00 93.38 508 VAL A C 1
ATOM 4069 O O . VAL A 1 508 ? -21.863 -16.156 -22.141 1.00 93.38 508 VAL A O 1
ATOM 4072 N N . PHE A 1 509 ? -20.592 -14.431 -21.439 1.00 93.44 509 PHE A N 1
ATOM 4073 C CA . PHE A 1 509 ? -21.133 -13.439 -22.374 1.00 93.44 509 PHE A CA 1
ATOM 4074 C C . PHE A 1 509 ? -20.303 -13.260 -23.644 1.00 93.44 509 PHE A C 1
ATOM 4076 O O . PHE A 1 509 ? -20.789 -12.675 -24.611 1.00 93.44 509 PHE A O 1
ATOM 4083 N N . TRP A 1 510 ? -19.069 -13.758 -23.666 1.00 91.94 510 TRP A N 1
ATOM 4084 C CA . TRP A 1 510 ? -18.131 -13.510 -24.750 1.00 91.94 510 TRP A CA 1
ATOM 4085 C C . TRP A 1 510 ? -17.447 -14.793 -25.226 1.00 91.94 510 TRP A C 1
ATOM 4087 O O . TRP A 1 510 ? -17.362 -15.795 -24.519 1.00 91.94 510 TRP A O 1
ATOM 4097 N N . GLU A 1 511 ? -16.985 -14.774 -26.469 1.00 89.25 511 GLU A N 1
ATOM 4098 C CA . GLU A 1 511 ? -16.225 -15.851 -27.099 1.00 89.25 511 GLU A CA 1
ATOM 4099 C C . GLU A 1 511 ? -15.017 -15.291 -27.846 1.00 89.25 511 GLU A C 1
ATOM 4101 O O . GLU A 1 511 ? -14.977 -14.115 -28.209 1.00 89.25 511 GLU A O 1
ATOM 4106 N N . GLN A 1 512 ? -14.010 -16.133 -28.067 1.00 83.12 512 GLN A N 1
ATOM 4107 C CA . GLN A 1 512 ? -12.832 -15.754 -28.841 1.00 83.12 512 GLN A CA 1
ATOM 4108 C C . GLN A 1 512 ? -13.002 -16.165 -30.303 1.00 83.12 512 GLN A C 1
ATOM 4110 O O . GLN A 1 512 ? -13.279 -17.327 -30.595 1.00 83.12 512 GLN A O 1
ATOM 4115 N N . ASP A 1 513 ? -12.786 -15.219 -31.220 1.00 80.06 513 ASP A N 1
ATOM 4116 C CA . ASP A 1 513 ? -12.677 -15.517 -32.649 1.00 80.06 513 ASP A CA 1
ATOM 4117 C C . ASP A 1 513 ? -11.370 -16.275 -32.972 1.00 80.06 513 ASP A C 1
ATOM 4119 O O . ASP A 1 513 ? -10.461 -16.383 -32.147 1.00 80.06 513 ASP A O 1
ATOM 4123 N N . GLU A 1 514 ? -11.228 -16.766 -34.207 1.00 75.88 514 GLU A N 1
ATOM 4124 C CA . GLU A 1 514 ? -10.028 -17.491 -34.674 1.00 75.88 514 GLU A CA 1
ATOM 4125 C C . GLU A 1 514 ? -8.722 -16.675 -34.574 1.00 75.88 514 GLU A C 1
ATOM 4127 O O . GLU A 1 514 ? -7.623 -17.221 -34.661 1.00 75.88 514 GLU A O 1
ATOM 4132 N N . ARG A 1 515 ? -8.822 -15.351 -34.399 1.00 68.50 515 ARG A N 1
ATOM 4133 C CA . ARG A 1 515 ? -7.691 -14.425 -34.223 1.00 68.50 515 ARG A CA 1
ATOM 4134 C C . ARG A 1 515 ? -7.464 -14.080 -32.747 1.00 68.50 515 ARG A C 1
ATOM 4136 O O . ARG A 1 515 ? -6.625 -13.228 -32.444 1.00 68.50 515 ARG A O 1
ATOM 4143 N N . GLY A 1 516 ? -8.202 -14.719 -31.841 1.00 69.75 516 GLY A N 1
ATOM 4144 C CA . GLY A 1 516 ? -8.162 -14.508 -30.402 1.00 69.75 516 GLY A CA 1
ATOM 4145 C C . GLY A 1 516 ? -8.775 -13.183 -29.951 1.00 69.75 516 GLY A C 1
ATOM 4146 O O . GLY A 1 516 ? -8.401 -12.703 -28.882 1.00 69.75 516 GLY A O 1
ATOM 4147 N N . ARG A 1 517 ? -9.643 -12.541 -30.741 1.00 71.75 517 ARG A N 1
ATOM 4148 C CA . ARG A 1 517 ? -10.371 -11.326 -30.331 1.00 71.75 517 ARG A CA 1
ATOM 4149 C C . ARG A 1 517 ? -11.676 -11.712 -29.651 1.00 71.75 517 ARG A C 1
ATOM 4151 O O . ARG A 1 517 ? -12.373 -12.596 -30.137 1.00 71.75 517 ARG A O 1
ATOM 4158 N N . PHE A 1 518 ? -12.009 -11.018 -28.568 1.00 75.62 518 PHE A N 1
ATOM 4159 C CA . PHE A 1 518 ? -13.267 -11.222 -27.865 1.00 75.62 518 PHE A CA 1
ATOM 4160 C C . PHE A 1 518 ? -14.424 -10.612 -28.661 1.00 75.62 518 PHE A C 1
ATOM 4162 O O . PHE A 1 518 ? -14.372 -9.451 -29.067 1.00 75.62 518 PHE A O 1
ATOM 4169 N N . GLN A 1 519 ? -15.450 -11.416 -28.908 1.00 85.06 519 GLN A N 1
ATOM 4170 C CA . GLN A 1 519 ? -16.707 -11.015 -29.527 1.00 85.06 519 GLN A CA 1
ATOM 4171 C C . GLN A 1 519 ? -17.852 -11.375 -28.579 1.00 85.06 519 GLN A C 1
ATOM 4173 O O . GLN A 1 519 ? -17.749 -12.369 -27.854 1.00 85.06 519 GLN A O 1
ATOM 4178 N N . PRO A 1 520 ? -18.929 -10.576 -28.544 1.00 90.25 520 PRO A N 1
ATOM 4179 C CA . PRO A 1 520 ? -20.100 -10.932 -27.760 1.00 90.25 520 PRO A CA 1
ATOM 4180 C C . PRO A 1 520 ? -20.691 -12.230 -28.314 1.00 90.25 520 PRO A C 1
ATOM 4182 O O . PRO A 1 520 ? -20.846 -12.379 -29.529 1.00 90.25 520 PRO A O 1
ATOM 4185 N N . LYS A 1 521 ? -21.023 -13.167 -27.424 1.00 92.69 521 LYS A N 1
ATOM 4186 C CA . LYS A 1 521 ? -21.701 -14.410 -27.803 1.00 92.69 521 LYS A CA 1
ATOM 4187 C C . LYS A 1 521 ? -23.071 -14.114 -28.391 1.00 92.69 521 LYS A C 1
ATOM 4189 O O . LYS A 1 521 ? -23.728 -13.135 -28.025 1.00 92.69 521 LYS A O 1
ATOM 4194 N N . GLN A 1 522 ? -23.528 -15.007 -29.267 1.00 89.12 522 GLN A N 1
ATOM 4195 C CA . GLN A 1 522 ? -24.907 -14.962 -29.727 1.00 89.12 522 GLN A CA 1
ATOM 4196 C C . GLN A 1 522 ? -25.849 -15.121 -28.531 1.00 89.12 522 GLN A C 1
ATOM 4198 O O . GLN A 1 522 ? -25.680 -16.011 -27.698 1.00 89.12 522 GLN A O 1
ATOM 4203 N N . GLU A 1 523 ? -26.840 -14.238 -28.463 1.00 88.81 523 GLU A N 1
ATOM 4204 C CA . GLU A 1 523 ? -27.818 -14.238 -27.387 1.00 88.81 523 GLU A CA 1
ATOM 4205 C C . GLU A 1 523 ? -28.586 -15.577 -27.346 1.00 88.81 523 GLU A C 1
ATOM 4207 O O . GLU A 1 523 ? -29.044 -16.052 -28.395 1.00 88.81 523 GLU A O 1
ATOM 4212 N N . PRO A 1 524 ? -28.717 -16.217 -26.166 1.00 90.56 524 PRO A N 1
ATOM 4213 C CA . PRO A 1 524 ? -29.400 -17.498 -26.054 1.00 90.56 524 PRO A CA 1
ATOM 4214 C C . PRO A 1 524 ? -30.913 -17.365 -26.319 1.00 90.56 524 PRO A C 1
ATOM 4216 O O . PRO A 1 524 ? -31.483 -16.274 -26.198 1.00 90.56 524 PRO A O 1
ATOM 4219 N N . PRO A 1 525 ? -31.613 -18.473 -26.640 1.00 85.44 525 PRO A N 1
ATOM 4220 C CA . PRO A 1 525 ? -33.069 -18.466 -26.759 1.00 85.44 525 PRO A CA 1
ATOM 4221 C C . PRO A 1 525 ? -33.727 -17.955 -25.466 1.00 85.44 525 PRO A C 1
ATOM 4223 O O . PRO A 1 525 ? -33.614 -18.589 -24.421 1.00 85.44 525 PRO A O 1
ATOM 4226 N N . GLY A 1 526 ? -34.424 -16.817 -25.540 1.00 85.81 526 GLY A N 1
ATOM 4227 C CA . GLY A 1 526 ? -35.040 -16.161 -24.375 1.00 85.81 526 GLY A CA 1
ATOM 4228 C C . GLY A 1 526 ? -34.285 -14.940 -23.835 1.00 85.81 526 GLY A C 1
ATOM 4229 O O . GLY A 1 526 ? -34.762 -14.324 -22.884 1.00 85.81 526 GLY A O 1
ATOM 4230 N N . GLY A 1 527 ? -33.171 -14.557 -24.462 1.00 92.19 527 GLY A N 1
ATOM 4231 C CA . GLY A 1 527 ? -32.417 -13.354 -24.122 1.00 92.19 527 GLY A CA 1
ATOM 4232 C C . GLY A 1 527 ? -31.386 -13.562 -23.012 1.00 92.19 527 GLY A C 1
ATOM 4233 O O . GLY A 1 527 ? -31.345 -14.615 -22.375 1.00 92.19 527 GLY A O 1
ATOM 4234 N N . TRP A 1 528 ? -30.566 -12.547 -22.735 1.00 93.31 528 TRP A N 1
ATOM 4235 C CA . TRP A 1 528 ? -29.637 -12.583 -21.593 1.00 93.31 528 TRP A CA 1
ATOM 4236 C C . TRP A 1 528 ? -30.323 -12.435 -20.225 1.00 93.31 528 TRP A C 1
ATOM 4238 O O . TRP A 1 528 ? -29.753 -12.835 -19.211 1.00 93.31 528 TRP A O 1
ATOM 4248 N N . ASP A 1 529 ? -31.552 -11.914 -20.174 1.00 94.25 529 ASP A N 1
ATOM 4249 C CA . ASP A 1 529 ? -32.274 -11.619 -18.927 1.00 94.25 529 ASP A CA 1
ATOM 4250 C C . ASP A 1 529 ? -32.384 -12.802 -17.939 1.00 94.25 529 ASP A C 1
ATOM 4252 O O . ASP A 1 529 ? -32.147 -12.589 -16.745 1.00 94.25 529 ASP A O 1
ATOM 4256 N N . PRO A 1 530 ? -32.725 -14.042 -18.354 1.00 95.38 530 PRO A N 1
ATOM 4257 C CA . PRO A 1 530 ? -32.774 -15.183 -17.438 1.00 95.38 530 PRO A CA 1
ATOM 4258 C C . PRO A 1 530 ? -31.398 -15.525 -16.855 1.00 95.38 530 PRO A C 1
ATOM 4260 O O . PRO A 1 530 ? -31.291 -15.749 -15.652 1.00 95.38 530 PRO A O 1
ATOM 4263 N N . VAL A 1 531 ? -30.351 -15.483 -17.686 1.00 94.75 531 VAL A N 1
ATOM 4264 C CA . VAL A 1 531 ? -28.963 -15.765 -17.284 1.00 94.75 531 VAL A CA 1
ATOM 4265 C C . VAL A 1 531 ? -28.469 -14.707 -16.298 1.00 94.75 531 VAL A C 1
ATOM 4267 O O . VAL A 1 531 ? -27.901 -15.033 -15.260 1.00 94.75 531 VAL A O 1
ATOM 4270 N N . ILE A 1 532 ? -28.739 -13.428 -16.575 1.00 96.31 532 ILE A N 1
ATOM 4271 C CA . ILE A 1 532 ? -28.411 -12.322 -15.667 1.00 96.31 532 ILE A CA 1
ATOM 4272 C C . ILE A 1 532 ? -29.107 -12.524 -14.318 1.00 96.31 532 ILE A C 1
ATOM 4274 O O . ILE A 1 532 ? -28.462 -12.393 -13.280 1.00 96.31 532 ILE A O 1
ATOM 4278 N N . LYS A 1 533 ? -30.405 -12.857 -14.307 1.00 96.50 533 LYS A N 1
ATOM 4279 C CA . LYS A 1 533 ? -31.152 -13.088 -13.058 1.00 96.50 533 LYS A CA 1
ATOM 4280 C C . LYS A 1 533 ? -30.567 -14.232 -12.237 1.00 96.50 533 LYS A C 1
ATOM 4282 O O . LYS A 1 533 ? -30.473 -14.092 -11.020 1.00 96.50 533 LYS A O 1
ATOM 4287 N N . GLU A 1 534 ? -30.169 -15.323 -12.883 1.00 96.56 534 GLU A N 1
ATOM 4288 C CA . GLU A 1 534 ? -29.515 -16.458 -12.228 1.00 96.56 534 GLU A CA 1
ATOM 4289 C C . GLU A 1 534 ? -28.169 -16.047 -11.617 1.00 96.56 534 GLU A C 1
ATOM 4291 O O . GLU A 1 534 ? -27.981 -16.176 -10.408 1.00 96.56 534 GLU A O 1
ATOM 4296 N N . LEU A 1 535 ? -27.288 -15.419 -12.401 1.00 96.50 535 LEU A N 1
ATOM 4297 C CA . LEU A 1 535 ? -25.980 -14.950 -11.927 1.00 96.50 535 LEU A CA 1
ATOM 4298 C C . LEU A 1 535 ? -26.089 -13.940 -10.777 1.00 96.50 535 LEU A C 1
ATOM 4300 O O . LEU A 1 535 ? -25.269 -13.954 -9.853 1.00 96.50 535 LEU A O 1
ATOM 4304 N N . VAL A 1 536 ? -27.081 -13.048 -10.831 1.00 97.38 536 VAL A N 1
ATOM 4305 C CA . VAL A 1 536 ? -27.366 -12.094 -9.753 1.00 97.38 536 VAL A CA 1
ATOM 4306 C C . VAL A 1 536 ? -27.861 -12.829 -8.512 1.00 97.38 536 VAL A C 1
ATOM 4308 O O . VAL A 1 536 ? -27.397 -12.520 -7.415 1.00 97.38 536 VAL A O 1
ATOM 4311 N N . ALA A 1 537 ? -28.757 -13.808 -8.655 1.00 96.38 537 ALA A N 1
ATOM 4312 C CA . ALA A 1 537 ? -29.273 -14.587 -7.531 1.00 96.38 537 ALA A CA 1
ATOM 4313 C C . ALA A 1 537 ? -28.163 -15.380 -6.820 1.00 96.38 537 ALA A C 1
ATOM 4315 O O . ALA A 1 537 ? -28.101 -15.352 -5.594 1.00 96.38 537 ALA A O 1
ATOM 4316 N N . GLU A 1 538 ? -27.242 -15.996 -7.566 1.00 95.50 538 GLU A N 1
ATOM 4317 C CA . GLU A 1 538 ? -26.073 -16.711 -7.019 1.00 95.50 538 GLU A CA 1
ATOM 4318 C C . GLU A 1 538 ? -25.149 -15.819 -6.180 1.00 95.50 538 GLU A C 1
ATOM 4320 O O . GLU A 1 538 ? -24.503 -16.283 -5.241 1.00 95.50 538 GLU A O 1
ATOM 4325 N N . ARG A 1 539 ? -25.059 -14.534 -6.538 1.00 94.88 539 ARG A N 1
ATOM 4326 C CA . ARG A 1 539 ? -24.138 -13.560 -5.930 1.00 94.88 539 ARG A CA 1
ATOM 4327 C C . ARG A 1 539 ? -24.810 -12.674 -4.885 1.00 94.88 539 ARG A C 1
ATOM 4329 O O . ARG A 1 539 ? -24.135 -11.899 -4.215 1.00 94.88 539 ARG A O 1
ATOM 4336 N N . THR A 1 540 ? -26.129 -12.767 -4.732 1.00 95.44 540 THR A N 1
ATOM 4337 C CA . THR A 1 540 ? -26.885 -11.922 -3.806 1.00 95.44 540 THR A CA 1
ATOM 4338 C C . THR A 1 540 ? -27.042 -12.604 -2.454 1.00 95.44 540 THR A C 1
ATOM 4340 O O . THR A 1 540 ? -27.639 -13.670 -2.341 1.00 95.44 540 THR A O 1
ATOM 4343 N N . SER A 1 541 ? -26.592 -11.931 -1.394 1.00 96.19 541 SER A N 1
ATOM 4344 C CA . SER A 1 541 ? -26.878 -12.321 -0.012 1.00 96.19 541 SER A CA 1
ATOM 4345 C C . SER A 1 541 ? -27.880 -11.349 0.624 1.00 96.19 541 SER A C 1
ATOM 4347 O O . SER A 1 541 ? -27.600 -10.148 0.684 1.00 96.19 541 SER A O 1
ATOM 4349 N N . PRO A 1 542 ? -29.027 -11.824 1.155 1.00 94.50 542 PRO A N 1
ATOM 4350 C CA . PRO A 1 542 ? -29.983 -10.966 1.857 1.00 94.50 542 PRO A CA 1
ATOM 4351 C C . PRO A 1 542 ? -29.371 -10.229 3.057 1.00 94.50 542 PRO A C 1
ATOM 4353 O O . PRO A 1 542 ? -29.700 -9.071 3.300 1.00 94.50 542 PRO A O 1
ATOM 4356 N N . ALA A 1 543 ? -28.445 -10.874 3.776 1.00 94.25 543 ALA A N 1
ATOM 4357 C CA . ALA A 1 543 ? -27.748 -10.266 4.909 1.00 94.25 543 ALA A CA 1
ATOM 4358 C C . ALA A 1 543 ? -26.842 -9.106 4.464 1.00 94.25 543 ALA A C 1
ATOM 4360 O O . ALA A 1 543 ? -26.859 -8.044 5.084 1.00 94.25 543 ALA A O 1
ATOM 4361 N N . VAL A 1 544 ? -26.119 -9.283 3.349 1.00 96.12 544 VAL A N 1
ATOM 4362 C CA . VAL A 1 544 ? -25.292 -8.226 2.741 1.00 96.12 544 VAL A CA 1
ATOM 4363 C C . VAL A 1 544 ? -26.177 -7.062 2.299 1.00 96.12 544 VAL A C 1
ATOM 4365 O O . VAL A 1 544 ? -25.877 -5.913 2.604 1.00 96.12 544 VAL A O 1
ATOM 4368 N N . LYS A 1 545 ? -27.315 -7.333 1.646 1.00 96.06 545 LYS A N 1
ATOM 4369 C CA . LYS A 1 545 ? -28.248 -6.282 1.207 1.00 96.06 545 LYS A CA 1
ATOM 4370 C C . LYS A 1 545 ? -28.811 -5.468 2.372 1.00 96.06 545 LYS A C 1
ATOM 4372 O O . LYS A 1 545 ? -28.787 -4.241 2.309 1.00 96.06 545 LYS A O 1
ATOM 4377 N N . ALA A 1 546 ? -29.247 -6.129 3.444 1.00 95.56 546 ALA A N 1
ATOM 4378 C CA . ALA A 1 546 ? -29.760 -5.451 4.632 1.00 95.56 546 ALA A CA 1
ATOM 4379 C C . ALA A 1 546 ? -28.682 -4.595 5.324 1.00 95.56 546 ALA A C 1
ATOM 4381 O O . ALA A 1 546 ? -28.930 -3.442 5.684 1.00 95.56 546 ALA A O 1
ATOM 4382 N N . ALA A 1 547 ? -27.464 -5.124 5.471 1.00 95.88 547 ALA A N 1
ATOM 4383 C CA . ALA A 1 547 ? -26.346 -4.377 6.045 1.00 95.88 547 ALA A CA 1
ATOM 4384 C C . ALA A 1 547 ? -25.932 -3.184 5.166 1.00 95.88 547 ALA A C 1
ATOM 4386 O O . ALA A 1 547 ? -25.602 -2.113 5.680 1.00 95.88 547 ALA A O 1
ATOM 4387 N N . LEU A 1 548 ? -26.012 -3.329 3.841 1.00 96.50 548 LEU A N 1
ATOM 4388 C CA . LEU A 1 548 ? -25.668 -2.281 2.886 1.00 96.50 548 LEU A CA 1
ATOM 4389 C C . LEU A 1 548 ? -26.675 -1.137 2.961 1.00 96.50 548 LEU A C 1
ATOM 4391 O O . LEU A 1 548 ? -26.282 0.026 3.033 1.00 96.50 548 LEU A O 1
ATOM 4395 N N . GLU A 1 549 ? -27.966 -1.457 3.012 1.00 95.75 549 GLU A N 1
ATOM 4396 C CA . GLU A 1 549 ? -29.021 -0.469 3.229 1.00 95.75 549 GLU A CA 1
ATOM 4397 C C . GLU A 1 549 ? -28.834 0.259 4.567 1.00 95.75 549 GLU A C 1
ATOM 4399 O O . GLU A 1 549 ? -28.900 1.492 4.614 1.00 95.75 549 GLU A O 1
ATOM 4404 N N . SER A 1 550 ? -28.498 -0.471 5.636 1.00 94.75 550 SER A N 1
ATOM 4405 C CA . SER A 1 550 ? -28.174 0.133 6.932 1.00 94.75 550 SER A CA 1
ATOM 4406 C C . SER A 1 550 ? -26.983 1.095 6.833 1.00 94.75 550 SER A C 1
ATOM 4408 O O . SER A 1 550 ? -27.051 2.209 7.351 1.00 94.75 550 SER A O 1
ATOM 4410 N N . LEU A 1 551 ? -25.909 0.724 6.128 1.00 94.12 551 LEU A N 1
ATOM 4411 C CA . LEU A 1 551 ? -24.725 1.574 5.950 1.00 94.12 551 LEU A CA 1
ATOM 4412 C C . LEU A 1 551 ? -25.008 2.834 5.122 1.00 94.12 551 LEU A C 1
ATOM 4414 O O . LEU A 1 551 ? -24.496 3.911 5.449 1.00 94.12 551 LEU A O 1
ATOM 4418 N N . LEU A 1 552 ? -25.820 2.714 4.070 1.00 94.38 552 LEU A N 1
ATOM 4419 C CA . LEU A 1 552 ? -26.182 3.824 3.184 1.00 94.38 552 LEU A CA 1
ATOM 4420 C C . LEU A 1 552 ? -27.125 4.825 3.856 1.00 94.38 552 LEU A C 1
ATOM 4422 O O . LEU A 1 552 ? -26.998 6.029 3.634 1.00 94.38 552 LEU A O 1
ATOM 4426 N N . THR A 1 553 ? -28.047 4.345 4.689 1.00 93.19 553 THR A N 1
ATOM 4427 C CA . THR A 1 553 ? -29.038 5.187 5.378 1.00 93.19 553 THR A CA 1
ATOM 4428 C C . THR A 1 553 ? -28.550 5.724 6.726 1.00 93.19 553 THR A C 1
ATOM 4430 O O . THR A 1 553 ? -29.129 6.679 7.247 1.00 93.19 553 THR A O 1
ATOM 4433 N N . ALA A 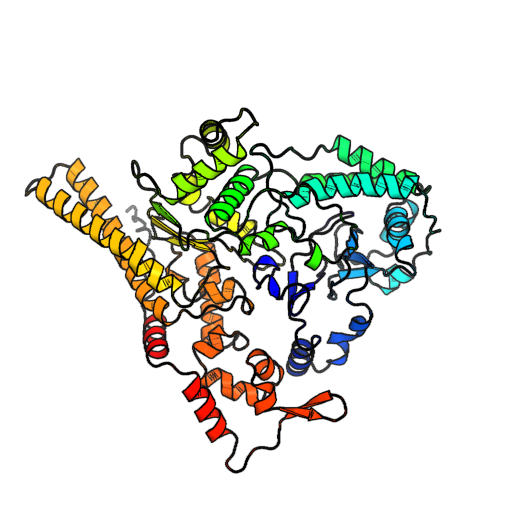1 554 ? -27.466 5.169 7.282 1.00 90.12 554 ALA A N 1
ATOM 4434 C CA . ALA A 1 554 ? -26.910 5.604 8.559 1.00 90.12 554 ALA A CA 1
ATOM 4435 C C . ALA A 1 554 ? -26.565 7.110 8.561 1.00 90.12 554 ALA A C 1
ATOM 4437 O O . ALA A 1 554 ? -25.826 7.589 7.686 1.00 90.12 554 ALA A O 1
ATOM 4438 N N . PRO A 1 555 ? -27.003 7.881 9.576 1.00 82.31 555 PRO A N 1
ATOM 4439 C CA . PRO A 1 555 ? -26.694 9.302 9.661 1.00 82.31 555 PRO A CA 1
ATOM 4440 C C . PRO A 1 555 ? -25.183 9.504 9.773 1.00 82.31 555 PRO A C 1
ATOM 4442 O O . PRO A 1 555 ? -24.486 8.771 10.474 1.00 82.31 555 PRO A O 1
ATOM 4445 N N . VAL A 1 556 ? -24.636 10.497 9.075 1.00 68.81 556 VAL A N 1
ATOM 4446 C CA . VAL A 1 556 ? -23.239 10.896 9.288 1.00 68.81 556 VAL A CA 1
ATOM 4447 C C . VAL A 1 556 ? -23.166 11.552 10.660 1.00 68.81 556 VAL A C 1
ATOM 4449 O O . VAL A 1 556 ? -23.788 12.594 10.860 1.00 68.81 556 VAL A O 1
ATOM 4452 N N . ALA A 1 557 ? -22.436 10.949 11.604 1.00 58.19 557 ALA A N 1
ATOM 4453 C CA . ALA A 1 557 ? -22.239 11.534 12.925 1.00 58.19 557 ALA A CA 1
ATOM 4454 C C . ALA A 1 557 ? -21.755 12.985 12.765 1.00 58.19 557 ALA A C 1
ATOM 4456 O O . ALA A 1 557 ? -20.720 13.250 12.143 1.00 58.19 557 ALA A O 1
ATOM 4457 N N . ALA A 1 558 ? -22.542 13.938 13.269 1.00 40.69 558 ALA A N 1
ATOM 4458 C CA . ALA A 1 558 ? -22.183 15.343 13.214 1.00 40.69 558 ALA A CA 1
ATOM 4459 C C . ALA A 1 558 ? -20.867 15.526 13.977 1.00 40.69 558 ALA A C 1
ATOM 4461 O O . ALA A 1 558 ? -20.767 15.185 15.155 1.00 40.69 558 ALA A O 1
ATOM 4462 N N . SER A 1 559 ? -19.842 16.065 13.311 1.00 39.47 559 SER A N 1
ATOM 4463 C CA . SER A 1 559 ? -18.642 16.521 14.014 1.00 39.47 559 SER A CA 1
ATOM 4464 C C . SER A 1 559 ? -19.084 17.466 15.135 1.00 39.47 559 SER A C 1
ATOM 4466 O O . SER A 1 559 ? -19.874 18.367 14.836 1.00 39.47 559 SER A O 1
ATOM 4468 N N . PRO A 1 560 ? -18.597 17.325 16.384 1.00 36.88 560 PRO A N 1
ATOM 4469 C CA . PRO A 1 560 ? -18.920 18.281 17.427 1.00 36.88 560 PRO A CA 1
ATOM 4470 C C . PRO A 1 560 ? -18.418 19.646 16.962 1.00 36.88 560 PRO A C 1
ATOM 4472 O O . PRO A 1 560 ? -17.214 19.914 16.894 1.00 36.88 560 PRO A O 1
ATOM 4475 N N . GLY A 1 561 ? -19.355 20.484 16.524 1.00 29.91 561 GLY A N 1
ATOM 4476 C CA . GLY A 1 561 ? -19.070 21.828 16.075 1.00 29.91 561 GLY A CA 1
ATOM 4477 C C . GLY A 1 561 ? -18.444 22.574 17.238 1.00 29.91 561 GLY A C 1
ATOM 4478 O O . GLY A 1 561 ? -19.018 22.634 18.321 1.00 29.91 561 GLY A O 1
ATOM 4479 N N . ARG A 1 562 ? -17.259 23.149 17.014 1.00 31.16 562 ARG A N 1
ATOM 4480 C CA . ARG A 1 562 ? -16.699 24.188 17.880 1.00 31.16 562 ARG A CA 1
ATOM 4481 C C . ARG A 1 562 ? -17.792 25.238 18.083 1.00 31.16 562 ARG A C 1
ATOM 4483 O O . ARG A 1 562 ? -18.042 26.044 17.186 1.00 31.16 562 ARG A O 1
ATOM 4490 N N . THR A 1 563 ? -18.437 25.239 19.244 1.00 28.22 563 THR A N 1
ATOM 4491 C CA . THR A 1 563 ? -19.307 26.322 19.692 1.00 28.22 563 THR A CA 1
ATOM 4492 C C . THR A 1 563 ? -18.426 27.556 19.799 1.00 28.22 563 THR A C 1
ATOM 4494 O O . THR A 1 563 ? -17.694 27.770 20.765 1.00 28.22 563 THR A O 1
ATOM 4497 N N . ARG A 1 564 ? -18.424 28.357 18.733 1.00 31.11 564 ARG A N 1
ATOM 4498 C CA . ARG A 1 564 ? -17.773 29.658 18.700 1.00 31.11 564 ARG A CA 1
ATOM 4499 C C . ARG A 1 564 ? -18.558 30.525 19.678 1.00 31.11 564 ARG A C 1
ATOM 4501 O O . ARG A 1 564 ? -19.611 31.049 19.331 1.00 31.11 564 ARG A O 1
ATOM 4508 N N . LYS A 1 565 ? -18.081 30.609 20.926 1.00 33.16 565 LYS A N 1
ATOM 4509 C CA . LYS A 1 565 ? -18.568 31.566 21.924 1.00 33.16 565 LYS A CA 1
ATOM 4510 C C . LYS A 1 565 ? -18.507 32.945 21.269 1.00 33.16 565 LYS A C 1
ATOM 4512 O O . LYS A 1 565 ? -17.427 33.509 21.094 1.00 33.16 565 LYS A O 1
ATOM 4517 N N . ARG A 1 566 ? -19.664 33.452 20.846 1.00 32.06 566 ARG A N 1
ATOM 4518 C CA . ARG A 1 566 ? -19.862 34.854 20.485 1.00 32.06 566 ARG A CA 1
ATOM 4519 C C . ARG A 1 566 ? -19.510 35.641 21.748 1.00 32.06 566 ARG A C 1
ATOM 4521 O O . ARG A 1 566 ? -20.259 35.604 22.719 1.00 32.06 566 ARG A O 1
ATOM 4528 N N . ARG A 1 567 ? -18.333 36.271 21.777 1.00 36.38 567 ARG A N 1
ATOM 4529 C CA . ARG A 1 567 ? -18.079 37.357 22.724 1.00 36.38 567 ARG A CA 1
ATOM 4530 C C . ARG A 1 567 ? -19.018 38.484 22.306 1.00 36.38 567 ARG A C 1
ATOM 4532 O O . ARG A 1 567 ? -18.894 38.992 21.194 1.00 36.38 567 ARG A O 1
ATOM 4539 N N . GLY A 1 568 ? -20.017 38.740 23.146 1.00 41.75 568 GLY A N 1
ATOM 4540 C CA . GLY A 1 568 ? -20.832 39.942 23.070 1.00 41.75 568 GLY A CA 1
ATOM 4541 C C . GLY A 1 568 ? -19.949 41.169 23.269 1.00 41.75 568 GLY A C 1
ATOM 4542 O O . GLY A 1 568 ? -18.947 41.093 23.982 1.00 41.75 568 GLY A O 1
ATOM 4543 N N . THR A 1 569 ? -20.333 42.209 22.539 1.00 36.44 569 THR A N 1
ATOM 4544 C CA . THR A 1 569 ? -19.833 43.588 22.514 1.00 36.44 569 THR A CA 1
ATOM 4545 C C . THR A 1 569 ? -19.562 44.186 23.878 1.00 36.44 569 THR A C 1
ATOM 4547 O O . THR A 1 569 ? -20.417 43.965 24.767 1.00 36.44 569 THR A O 1
#